Protein AF-0000000080770714 (afdb_homodimer)

Organism: Chromobacterium violaceum (strain ATCC 12472 / DSM 30191 / JCM 1249 / CCUG 213 / NBRC 12614 / NCIMB 9131 / NCTC 9757 / MK) (NCBI:txid243365)

Secondary structure (DSSP, 8-state):
-EEEEHHHHHHH--HHHHHHHHHHHHHHHHTT-EEE-PPEEEEEGGGTEEEEEEEEEETT-SEEEEEEEEEETTGGGGT--SEEEEEEEEETTT--EEEEEE-TTHHHHHHHHHHHHHHHHHHS-SS---EEEE--SHHHHHHHHHHTTT----EEEEE-SSHHHHHHHHHHHHHTT-EEEE-SSHHHHHHH-SEEEE----EEEEE-GGGPPTT-EEEE-S--STT-EEE-HHHHHH-SEEEES-HHHHHHTSHHHHHHHTTSS-GGGEEEHHHHHHHT--S--STT--EEEE----HHHHHHHHHHHHS---/-EEEEHHHHHHH--HHHHHHHHHHHHHHHHTT-EEE-PPEEEEEGGGTEEEEEEEEEETT-SEEEEEEEEEETTGGGGT--SEEEEEEEEETTT--EEEEEE-TTHHHHHHHHHHHHHHHHHHS-SS---EEEE--SHHHHHHHHHHTTT----EEEEE-SSHHHHHHHHHHHHHTT-EEEE-SSHHHHHHH-SEEEE----EEEEE-GGGPPTT-EEEE-S--STT-EEE-HHHHHH-SEEEES-HHHHHHTSHHHHHHHTTSS-GGGEEEHHHHHHHT--S--STT--EEEE----HHHHHHHHHHHHS---

Solvent-accessible surface area (backbone atoms only — not comparable to full-atom values): 30627 Å² total; per-residue (Å²): 105,47,78,35,46,41,68,59,45,58,73,48,55,45,71,69,57,31,46,53,33,31,53,50,21,38,32,33,48,66,68,66,41,43,56,65,43,75,69,29,71,46,76,29,76,94,36,50,27,36,36,39,39,33,33,15,30,48,69,91,53,64,44,34,23,41,36,40,39,20,39,12,69,57,28,54,86,72,75,36,66,38,54,25,32,36,37,37,32,25,34,56,65,61,32,49,60,50,31,40,37,45,35,50,31,48,62,60,43,48,48,51,16,47,49,51,33,55,49,44,67,40,42,48,36,92,72,56,72,14,39,16,30,41,27,46,50,72,56,37,52,42,33,54,61,40,39,56,80,71,44,88,59,43,37,34,30,28,23,38,96,45,62,70,42,18,52,53,38,30,55,54,38,41,77,74,66,30,52,47,43,69,36,94,41,56,60,55,25,34,69,61,24,35,34,33,38,37,46,40,85,37,63,50,59,62,45,52,47,91,46,58,49,79,17,21,18,36,43,40,43,31,15,54,39,81,72,28,18,46,53,33,40,61,39,66,43,68,34,74,42,39,33,18,66,40,59,70,56,26,51,68,24,14,51,51,12,58,15,36,76,70,67,55,33,63,72,89,64,49,41,39,39,15,55,44,62,68,66,68,54,63,74,57,87,54,59,59,46,30,32,37,34,36,41,47,78,57,32,42,37,55,33,23,40,50,46,46,50,68,49,76,76,127,108,46,76,36,45,40,68,58,44,58,74,48,55,45,71,67,57,30,45,54,33,31,53,50,22,36,32,33,48,67,69,66,41,43,55,66,42,76,70,29,72,46,77,28,75,94,35,50,26,36,36,39,41,34,33,16,30,48,70,92,53,64,44,34,23,41,36,40,40,18,39,12,70,58,28,53,85,73,77,36,66,38,54,24,32,35,38,37,32,25,34,55,66,60,34,49,60,51,31,41,36,47,35,51,30,48,62,59,42,48,47,53,17,45,49,52,34,55,49,43,68,41,43,48,36,92,72,54,74,13,38,16,30,42,28,46,50,71,55,38,53,41,33,54,62,41,40,57,80,70,44,88,58,43,36,35,29,29,21,39,96,46,62,68,43,18,52,53,36,29,55,54,37,41,76,73,67,30,53,46,43,68,36,93,41,57,60,56,25,34,68,60,24,34,35,35,38,37,46,40,84,35,62,51,59,61,45,52,48,91,47,58,48,78,18,20,19,37,43,39,44,30,14,54,39,80,72,28,18,45,53,33,39,60,40,67,43,68,32,73,42,39,33,18,64,40,57,71,56,25,50,68,23,14,52,52,12,57,16,36,76,69,66,55,32,63,72,87,66,50,40,39,40,14,55,44,62,67,67,67,55,65,74,56,87,55,58,60,46,30,31,38,35,34,38,47,78,58,31,43,35,55,34,22,40,51,46,47,50,68,48,77,78,126

Structure (mmCIF, N/CA/C/O backbone):
data_AF-0000000080770714-model_v1
#
loop_
_entity.id
_entity.type
_entity.pdbx_description
1 polymer 'Ornithine cyclodeaminase'
#
loop_
_atom_site.group_PDB
_atom_site.id
_atom_site.type_symbol
_atom_site.label_atom_id
_atom_site.label_alt_id
_atom_site.label_comp_id
_atom_site.label_asym_id
_atom_site.label_entity_id
_atom_site.label_seq_id
_atom_site.pdbx_PDB_ins_code
_atom_site.Cartn_x
_atom_site.Cartn_y
_atom_site.Cartn_z
_atom_site.occupancy
_atom_site.B_iso_or_equiv
_atom_site.auth_seq_id
_atom_site.auth_comp_id
_atom_site.auth_asym_id
_atom_site.auth_atom_id
_atom_site.pdbx_PDB_model_num
ATOM 1 N N . MET A 1 1 ? 8.673 10.235 -15.833 1 90.81 1 MET A N 1
ATOM 2 C CA . MET A 1 1 ? 8.063 8.929 -15.602 1 90.81 1 MET A CA 1
ATOM 3 C C . MET A 1 1 ? 7.797 8.212 -16.921 1 90.81 1 MET A C 1
ATOM 5 O O . MET A 1 1 ? 7.197 8.784 -17.834 1 90.81 1 MET A O 1
ATOM 9 N N . LYS A 1 2 ? 8.308 7.03 -17.072 1 94.33 2 LYS A N 1
ATOM 10 C CA . LYS A 1 2 ? 8.022 6.18 -18.224 1 94.33 2 LYS A CA 1
ATOM 11 C C . LYS A 1 2 ? 6.647 5.53 -18.101 1 94.33 2 LYS A C 1
ATOM 13 O O . LYS A 1 2 ? 6.28 5.041 -17.03 1 94.33 2 LYS A O 1
ATOM 18 N N . LEU A 1 3 ? 5.878 5.606 -19.115 1 95.31 3 LEU A N 1
ATOM 19 C CA . LEU A 1 3 ? 4.583 4.937 -19.176 1 95.31 3 LEU A CA 1
ATOM 20 C C . LEU A 1 3 ? 4.622 3.766 -20.152 1 95.31 3 LEU A C 1
ATOM 22 O O . LEU A 1 3 ? 4.901 3.95 -21.339 1 95.31 3 LEU A O 1
ATOM 26 N N . LEU A 1 4 ? 4.446 2.617 -19.693 1 97.14 4 LEU A N 1
ATOM 27 C CA . LEU A 1 4 ? 4.396 1.432 -20.542 1 97.14 4 LEU A CA 1
ATOM 28 C C . LEU A 1 4 ? 3.019 0.778 -20.483 1 97.14 4 LEU A C 1
ATOM 30 O O . LEU A 1 4 ? 2.528 0.453 -19.399 1 97.14 4 LEU A O 1
ATOM 34 N N . ASP A 1 5 ? 2.434 0.608 -21.594 1 96.88 5 ASP A N 1
ATOM 35 C CA . ASP A 1 5 ? 1.17 -0.12 -21.626 1 96.88 5 ASP A CA 1
ATOM 36 C C . ASP A 1 5 ? 1.405 -1.625 -21.729 1 96.88 5 ASP A C 1
ATOM 38 O O . ASP A 1 5 ? 2.551 -2.077 -21.782 1 96.88 5 ASP A O 1
ATOM 42 N N . LYS A 1 6 ? 0.397 -2.313 -21.755 1 97.45 6 LYS A N 1
ATOM 43 C CA . LYS A 1 6 ? 0.483 -3.77 -21.708 1 97.45 6 LYS A CA 1
ATOM 44 C C . LYS A 1 6 ? 1.27 -4.313 -22.897 1 97.45 6 LYS A C 1
ATOM 46 O O . LYS A 1 6 ? 2.134 -5.177 -22.734 1 97.45 6 LYS A O 1
ATOM 51 N N . ASN A 1 7 ? 1.048 -3.834 -24.094 1 97.96 7 ASN A N 1
ATOM 52 C CA . ASN A 1 7 ? 1.736 -4.31 -25.289 1 97.96 7 ASN A CA 1
ATOM 53 C C . ASN A 1 7 ? 3.237 -4.046 -25.214 1 97.96 7 ASN A C 1
ATOM 55 O O . ASN A 1 7 ? 4.042 -4.906 -25.577 1 97.96 7 ASN A O 1
ATOM 59 N N . ALA A 1 8 ? 3.573 -2.84 -24.759 1 97.61 8 ALA A N 1
ATOM 60 C CA . ALA A 1 8 ? 4.984 -2.497 -24.604 1 97.61 8 ALA A CA 1
ATOM 61 C C . ALA A 1 8 ? 5.657 -3.399 -23.574 1 97.61 8 ALA A C 1
ATOM 63 O O . ALA A 1 8 ? 6.815 -3.789 -23.743 1 97.61 8 ALA A O 1
ATOM 64 N N . ILE A 1 9 ? 4.947 -3.743 -22.532 1 98.15 9 ILE A N 1
ATOM 65 C CA . ILE A 1 9 ? 5.463 -4.607 -21.475 1 98.15 9 ILE A CA 1
ATOM 66 C C . ILE A 1 9 ? 5.702 -6.01 -22.028 1 98.15 9 ILE A C 1
ATOM 68 O O . ILE A 1 9 ? 6.773 -6.589 -21.827 1 98.15 9 ILE A O 1
ATOM 72 N N . ILE A 1 10 ? 4.737 -6.524 -22.757 1 97.64 10 ILE A N 1
ATOM 73 C CA . ILE A 1 10 ? 4.835 -7.86 -23.336 1 97.64 10 ILE A CA 1
ATOM 74 C C . ILE A 1 10 ? 6.005 -7.913 -24.316 1 97.64 10 ILE A C 1
ATOM 76 O O . ILE A 1 10 ? 6.751 -8.895 -24.349 1 97.64 10 ILE A O 1
ATOM 80 N N . ALA A 1 11 ? 6.241 -6.852 -25.067 1 97.24 11 ALA A N 1
ATOM 81 C CA . ALA A 1 11 ? 7.315 -6.787 -26.055 1 97.24 11 ALA A CA 1
ATOM 82 C C . ALA A 1 11 ? 8.683 -6.833 -25.381 1 97.24 11 ALA A C 1
ATOM 84 O O . ALA A 1 11 ? 9.66 -7.294 -25.976 1 97.24 11 ALA A O 1
ATOM 85 N N . ARG A 1 12 ? 8.744 -6.443 -24.177 1 96.61 12 ARG A N 1
ATOM 86 C CA . ARG A 1 12 ? 10.009 -6.375 -23.453 1 96.61 12 ARG A CA 1
ATOM 87 C C . ARG A 1 12 ? 10.233 -7.635 -22.623 1 96.61 12 ARG A C 1
ATOM 89 O O . ARG A 1 12 ? 11.336 -7.867 -22.123 1 96.61 12 ARG A O 1
ATOM 96 N N . PHE A 1 13 ? 9.207 -8.399 -22.497 1 96.97 13 PHE A N 1
ATOM 97 C CA . PHE A 1 13 ? 9.225 -9.537 -21.586 1 96.97 13 PHE A CA 1
ATOM 98 C C . PHE A 1 13 ? 10.019 -10.694 -22.181 1 96.97 13 PHE A C 1
ATOM 100 O O . PHE A 1 13 ? 9.785 -11.092 -23.324 1 96.97 13 PHE A O 1
ATOM 107 N N . ASP A 1 14 ? 10.962 -11.124 -21.394 1 96.12 14 ASP A N 1
ATOM 108 C CA . ASP A 1 14 ? 11.731 -12.337 -21.656 1 96.12 14 ASP A CA 1
ATOM 109 C C . ASP A 1 14 ? 11.497 -13.382 -20.568 1 96.12 14 ASP A C 1
ATOM 111 O O . ASP A 1 14 ? 11.886 -13.184 -19.415 1 96.12 14 ASP A O 1
ATOM 115 N N . ALA A 1 15 ? 10.915 -14.511 -20.919 1 94.59 15 ALA A N 1
ATOM 116 C CA . ALA A 1 15 ? 10.443 -15.506 -19.959 1 94.59 15 ALA A CA 1
ATOM 117 C C . ALA A 1 15 ? 11.597 -16.05 -19.122 1 94.59 15 ALA A C 1
ATOM 119 O O . ALA A 1 15 ? 11.462 -16.229 -17.909 1 94.59 15 ALA A O 1
ATOM 120 N N . ASP A 1 16 ? 12.714 -16.319 -19.77 1 95.68 16 ASP A N 1
ATOM 121 C CA . ASP A 1 16 ? 13.86 -16.87 -19.054 1 95.68 16 ASP A CA 1
ATOM 122 C C . ASP A 1 16 ? 14.443 -15.847 -18.081 1 95.68 16 ASP A C 1
ATOM 124 O O . ASP A 1 16 ? 14.779 -16.184 -16.944 1 95.68 16 ASP A O 1
ATOM 128 N N . HIS A 1 17 ? 14.54 -14.678 -18.577 1 97.19 17 HIS A N 1
ATOM 129 C CA . HIS A 1 17 ? 15.037 -13.609 -17.719 1 97.19 17 HIS A CA 1
ATOM 130 C C . HIS A 1 17 ? 14.097 -13.363 -16.543 1 97.19 17 HIS A C 1
ATOM 132 O O . HIS A 1 17 ? 14.546 -13.212 -15.405 1 97.19 17 HIS A O 1
ATOM 138 N N . ALA A 1 18 ? 12.824 -13.344 -16.814 1 98.01 18 ALA A N 1
ATOM 139 C CA . ALA A 1 18 ? 11.819 -13.137 -15.775 1 98.01 18 ALA A CA 1
ATOM 140 C C . ALA A 1 18 ? 11.857 -14.261 -14.743 1 98.01 18 ALA A C 1
ATOM 142 O O . ALA A 1 18 ? 11.772 -14.01 -13.539 1 98.01 18 ALA A O 1
ATOM 143 N N . LEU A 1 19 ? 12.019 -15.49 -15.237 1 98.14 19 LEU A N 1
ATOM 144 C CA . LEU A 1 19 ? 12.089 -16.631 -14.331 1 98.14 19 LEU A CA 1
ATOM 145 C C . LEU A 1 19 ? 13.275 -16.499 -13.381 1 98.14 19 LEU A C 1
ATOM 147 O O . LEU A 1 19 ? 13.14 -16.731 -12.177 1 98.14 19 LEU A O 1
ATOM 151 N N . ALA A 1 20 ? 14.4 -16.142 -13.929 1 98.15 20 ALA A N 1
ATOM 152 C CA . ALA A 1 20 ? 15.605 -15.978 -13.12 1 98.15 20 ALA A CA 1
ATOM 153 C C . ALA A 1 20 ? 15.42 -14.88 -12.076 1 98.15 20 ALA A C 1
ATOM 155 O O . ALA A 1 20 ? 15.828 -15.036 -10.923 1 98.15 20 ALA A O 1
ATOM 156 N N . ARG A 1 21 ? 14.795 -13.796 -12.442 1 98.13 21 ARG A N 1
ATOM 157 C CA . ARG A 1 21 ? 14.571 -12.676 -11.533 1 98.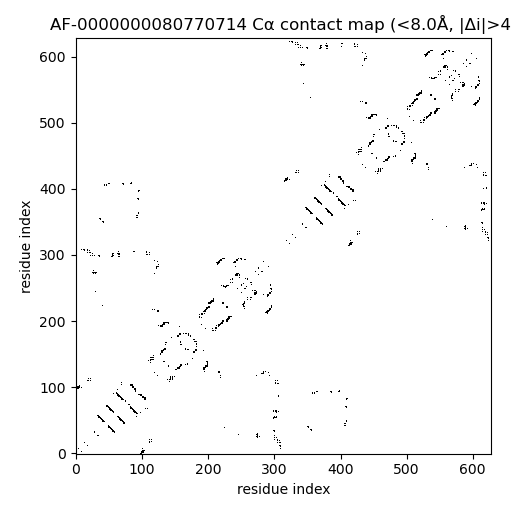13 21 ARG A CA 1
ATOM 158 C C . ARG A 1 21 ? 13.585 -13.053 -10.432 1 98.13 21 ARG A C 1
ATOM 160 O O . ARG A 1 21 ? 13.782 -12.699 -9.268 1 98.13 21 ARG A O 1
ATOM 167 N N . VAL A 1 22 ? 12.549 -13.734 -10.812 1 98.62 22 VAL A N 1
ATOM 168 C CA . VAL A 1 22 ? 11.547 -14.15 -9.836 1 98.62 22 VAL A CA 1
ATOM 169 C C . VAL A 1 22 ? 12.171 -15.121 -8.836 1 98.62 22 VAL A C 1
ATOM 171 O O . VAL A 1 22 ? 11.962 -14.995 -7.627 1 98.62 22 VAL A O 1
ATOM 174 N N . LYS A 1 23 ? 12.958 -16.061 -9.324 1 98.6 23 LYS A N 1
ATOM 175 C CA . LYS A 1 23 ? 13.678 -16.975 -8.441 1 98.6 23 LYS A CA 1
ATOM 176 C C . LYS A 1 23 ? 14.565 -16.211 -7.463 1 98.6 23 LYS A C 1
ATOM 178 O O . LYS A 1 23 ? 14.516 -16.451 -6.255 1 98.6 23 LYS A O 1
ATOM 183 N N . ALA A 1 24 ? 15.281 -15.274 -7.945 1 98.58 24 ALA A N 1
ATOM 184 C CA . ALA A 1 24 ? 16.168 -14.466 -7.111 1 98.5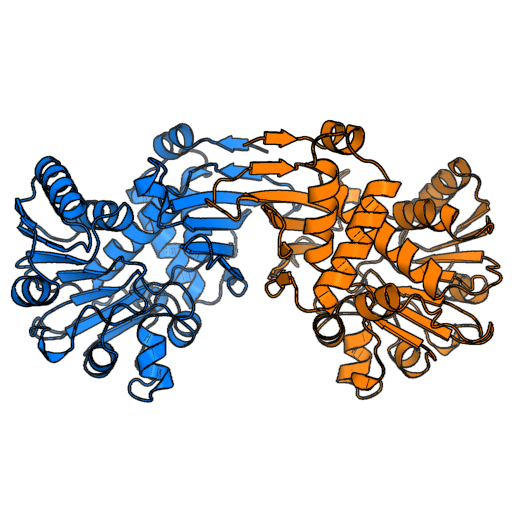8 24 ALA A CA 1
ATOM 185 C C . ALA A 1 24 ? 15.374 -13.663 -6.085 1 98.58 24 ALA A C 1
ATOM 187 O O . ALA A 1 24 ? 15.836 -13.452 -4.961 1 98.58 24 ALA A O 1
ATOM 188 N N . GLY A 1 25 ? 14.234 -13.197 -6.508 1 98.67 25 GLY A N 1
ATOM 189 C CA . GLY A 1 25 ? 13.367 -12.469 -5.595 1 98.67 25 GLY A CA 1
ATOM 190 C C . GLY A 1 25 ? 12.926 -13.297 -4.403 1 98.67 25 GLY A C 1
ATOM 191 O O . GLY A 1 25 ? 12.946 -12.819 -3.267 1 98.67 25 GLY A O 1
ATOM 192 N N . PHE A 1 26 ? 12.545 -14.549 -4.658 1 98.76 26 PHE A N 1
ATOM 193 C CA . PHE A 1 26 ? 12.165 -15.44 -3.568 1 98.76 26 PHE A CA 1
ATOM 194 C C . PHE A 1 26 ? 13.334 -15.659 -2.615 1 98.76 26 PHE A C 1
ATOM 196 O O . PHE A 1 26 ? 13.161 -15.631 -1.395 1 98.76 26 PHE A O 1
ATOM 203 N N . ILE A 1 27 ? 14.494 -15.886 -3.161 1 98.7 27 ILE A N 1
ATOM 204 C CA . ILE A 1 27 ? 15.679 -16.155 -2.354 1 98.7 27 ILE A CA 1
ATOM 205 C C . ILE A 1 27 ? 16.014 -14.931 -1.504 1 98.7 27 ILE A C 1
ATOM 207 O O . ILE A 1 27 ? 16.257 -15.05 -0.301 1 98.7 27 ILE A O 1
ATOM 211 N N . ALA A 1 28 ? 15.967 -13.754 -2.1 1 98.79 28 ALA A N 1
ATOM 212 C CA . ALA A 1 28 ? 16.226 -12.517 -1.367 1 98.79 28 ALA A CA 1
ATOM 213 C C . ALA A 1 28 ? 15.236 -12.342 -0.219 1 98.79 28 ALA A C 1
ATOM 215 O O . ALA A 1 28 ? 15.616 -11.931 0.879 1 98.79 28 ALA A O 1
ATOM 216 N N . TYR A 1 29 ? 14.038 -12.624 -0.486 1 98.65 29 TYR A N 1
ATOM 217 C CA . TYR A 1 29 ? 13 -12.5 0.531 1 98.65 29 TYR A CA 1
ATOM 218 C C . TYR A 1 29 ? 13.303 -13.39 1.73 1 98.65 29 TYR A C 1
ATOM 220 O O . TYR A 1 29 ? 13.29 -12.927 2.874 1 98.65 29 TYR A O 1
ATOM 228 N N . SER A 1 30 ? 13.601 -14.644 1.477 1 98.24 30 SER A N 1
ATOM 229 C CA . SER A 1 30 ? 13.837 -15.595 2.559 1 98.24 30 SER A CA 1
ATOM 230 C C . SER A 1 30 ? 15.135 -15.283 3.296 1 98.24 30 SER A C 1
ATOM 232 O O . SER A 1 30 ? 15.321 -15.702 4.441 1 98.24 30 SER A O 1
ATOM 234 N N . ARG A 1 31 ? 16.013 -14.543 2.672 1 98.05 31 ARG A N 1
ATOM 235 C CA . ARG A 1 31 ? 17.277 -14.162 3.294 1 98.05 31 ARG A CA 1
ATOM 236 C C . ARG A 1 31 ? 17.145 -12.837 4.036 1 98.05 31 ARG A C 1
ATOM 238 O O . ARG A 1 31 ? 18.135 -12.296 4.534 1 98.05 31 ARG A O 1
ATOM 245 N N . GLY A 1 32 ? 15.995 -12.232 4.023 1 97.76 32 GLY A N 1
ATOM 246 C CA . GLY A 1 32 ? 15.772 -10.978 4.726 1 97.76 32 GLY A CA 1
ATOM 247 C C . GLY A 1 32 ? 16.341 -9.776 3.997 1 97.76 32 GLY A C 1
ATOM 248 O O . GLY A 1 32 ? 16.651 -8.757 4.617 1 97.76 32 GLY A O 1
ATOM 249 N N . GLN A 1 33 ? 16.485 -9.863 2.712 1 98.41 33 GLN A N 1
ATOM 250 C CA . GLN A 1 33 ? 17.106 -8.805 1.922 1 98.41 33 GLN A CA 1
ATOM 251 C C . GLN A 1 33 ? 16.054 -7.981 1.185 1 98.41 33 GLN A C 1
ATOM 253 O O . GLN A 1 33 ? 16.358 -7.333 0.181 1 98.41 33 GLN A O 1
ATOM 258 N N . VAL A 1 34 ? 14.839 -8.067 1.625 1 98.64 34 VAL A N 1
ATOM 259 C CA . VAL A 1 34 ? 13.732 -7.335 1.017 1 98.64 34 VAL A CA 1
ATOM 260 C C . VAL A 1 34 ? 13.011 -6.512 2.081 1 98.64 34 VAL A C 1
ATOM 262 O O . VAL A 1 34 ? 12.66 -7.029 3.144 1 98.64 34 VAL A O 1
ATOM 265 N N . GLN A 1 35 ? 12.914 -5.205 1.859 1 97.97 35 GLN A N 1
ATOM 266 C CA . GLN A 1 35 ? 11.946 -4.419 2.617 1 97.97 35 GLN A CA 1
ATOM 267 C C . GLN A 1 35 ? 10.532 -4.617 2.077 1 97.97 35 GLN A C 1
ATOM 269 O O . GLN A 1 35 ? 10.249 -4.278 0.926 1 97.97 35 GLN A O 1
ATOM 274 N N . SER A 1 36 ? 9.746 -5.191 2.793 1 96.62 36 SER A N 1
ATOM 275 C CA . SER A 1 36 ? 8.359 -5.42 2.401 1 96.62 36 SER A CA 1
ATOM 276 C C . SER A 1 36 ? 7.398 -5.053 3.528 1 96.62 36 SER A C 1
ATOM 278 O O . SER A 1 36 ? 7.722 -5.219 4.705 1 96.62 36 SER A O 1
ATOM 280 N N . ALA A 1 37 ? 6.288 -4.537 3.229 1 93.74 37 ALA A N 1
ATOM 281 C CA . ALA A 1 37 ? 5.249 -4.196 4.198 1 93.74 37 ALA A CA 1
ATOM 282 C C . ALA A 1 37 ? 4.084 -5.179 4.121 1 93.74 37 ALA A C 1
ATOM 284 O O . ALA A 1 37 ? 3.914 -5.872 3.116 1 93.74 37 ALA A O 1
ATOM 285 N N . PRO A 1 38 ? 3.322 -5.299 5.26 1 93.06 38 PRO A N 1
ATOM 286 C CA . PRO A 1 38 ? 2.116 -6.124 5.172 1 93.06 38 PRO A CA 1
ATOM 287 C C . PRO A 1 38 ? 1.203 -5.714 4.018 1 93.06 38 PRO A C 1
ATOM 289 O O . PRO A 1 38 ? 1.072 -4.523 3.724 1 93.06 38 PRO A O 1
ATOM 292 N N . VAL A 1 39 ? 0.61 -6.673 3.433 1 96.61 39 VAL A N 1
ATOM 293 C CA . VAL A 1 39 ? -0.284 -6.445 2.303 1 96.61 39 VAL A CA 1
ATOM 294 C C . VAL A 1 39 ? -1.488 -5.621 2.754 1 96.61 39 VAL A C 1
ATOM 296 O O . VAL A 1 39 ? -2.025 -5.84 3.842 1 96.61 39 VAL A O 1
ATOM 299 N N . GLN A 1 40 ? -1.87 -4.653 1.956 1 97.37 40 GLN A N 1
ATOM 300 C CA . GLN A 1 40 ? -3.145 -3.976 2.167 1 97.37 40 GLN A CA 1
ATOM 301 C C . GLN A 1 40 ? -4.268 -4.666 1.397 1 97.37 40 GLN A C 1
ATOM 303 O O . GLN A 1 40 ? -4.222 -4.757 0.169 1 97.37 40 GLN A O 1
ATOM 308 N N . ASN A 1 41 ? -5.269 -5.115 2.121 1 96.3 41 ASN A N 1
ATOM 309 C CA . ASN A 1 41 ? -6.387 -5.83 1.514 1 96.3 41 ASN A CA 1
ATOM 310 C C . ASN A 1 41 ? -7.69 -5.046 1.642 1 96.3 41 ASN A C 1
ATOM 312 O O . ASN A 1 41 ? -7.977 -4.479 2.697 1 96.3 41 ASN A O 1
ATOM 316 N N . PHE A 1 42 ? -8.39 -4.994 0.624 1 97.35 42 PHE A N 1
ATOM 317 C CA . PHE A 1 42 ? -9.714 -4.386 0.59 1 97.35 42 PHE A CA 1
ATOM 318 C C . PHE A 1 42 ? -10.742 -5.358 0.024 1 97.35 42 PHE A C 1
ATOM 320 O O . PHE A 1 42 ? -10.439 -6.128 -0.89 1 97.35 42 PHE A O 1
ATOM 327 N N . HIS A 1 43 ? -11.902 -5.313 0.537 1 95.87 43 HIS A N 1
ATOM 328 C CA . HIS A 1 43 ? -12.998 -6.169 0.097 1 95.87 43 HIS A CA 1
ATOM 329 C C . HIS A 1 43 ? -14.245 -5.349 -0.218 1 95.87 43 HIS A C 1
ATOM 331 O O . HIS A 1 43 ? -14.629 -4.472 0.559 1 95.87 43 HIS A O 1
ATOM 337 N N . PHE A 1 44 ? -14.791 -5.586 -1.306 1 96.7 44 PHE A N 1
ATOM 338 C CA . PHE A 1 44 ? -16.012 -4.932 -1.759 1 96.7 44 PHE A CA 1
ATOM 339 C C . PHE A 1 44 ? -17.133 -5.947 -1.947 1 96.7 44 PHE A C 1
ATOM 341 O O . PHE A 1 44 ? -17.408 -6.376 -3.069 1 96.7 44 PHE A O 1
ATOM 348 N N . ALA A 1 45 ? -17.817 -6.279 -0.932 1 93.12 45 ALA A N 1
ATOM 349 C CA . ALA A 1 45 ? -18.8 -7.358 -0.903 1 93.12 45 ALA A CA 1
ATOM 350 C C . ALA A 1 45 ? -19.911 -7.117 -1.921 1 93.12 45 ALA A C 1
ATOM 352 O O . ALA A 1 45 ? -20.343 -8.045 -2.609 1 93.12 45 ALA A O 1
ATOM 353 N N . GLY A 1 46 ? -20.349 -5.858 -2.024 1 93.6 46 GLY A N 1
ATOM 354 C CA . GLY A 1 46 ? -21.438 -5.534 -2.932 1 93.6 46 GLY A CA 1
ATOM 355 C C . GLY A 1 46 ? -21.097 -5.789 -4.388 1 93.6 46 GLY A C 1
ATOM 356 O O . GLY A 1 46 ? -21.986 -6.04 -5.204 1 93.6 46 GLY A O 1
ATOM 357 N N . ALA A 1 47 ? -19.825 -5.811 -4.705 1 95.37 47 ALA A N 1
ATOM 358 C CA . ALA A 1 47 ? -19.385 -5.966 -6.09 1 95.37 47 ALA A CA 1
ATOM 359 C C . ALA A 1 47 ? -18.657 -7.292 -6.289 1 95.37 47 ALA A C 1
ATOM 361 O O . ALA A 1 47 ? -18.138 -7.566 -7.374 1 95.37 47 ALA A O 1
ATOM 362 N N . ASN A 1 48 ? -18.589 -8.105 -5.192 1 95.44 48 ASN A N 1
ATOM 363 C CA . ASN A 1 48 ? -17.819 -9.343 -5.238 1 95.44 48 ASN A CA 1
ATOM 364 C C . ASN A 1 48 ? -16.405 -9.104 -5.76 1 95.44 48 ASN A C 1
ATOM 366 O O . ASN A 1 48 ? -15.975 -9.747 -6.719 1 95.44 48 ASN A O 1
ATOM 370 N N . GLY A 1 49 ? -15.762 -8.179 -5.105 1 95.96 49 GLY A N 1
ATOM 371 C CA . GLY A 1 49 ? -14.446 -7.764 -5.562 1 95.96 49 GLY A CA 1
ATOM 372 C C . GLY A 1 49 ? -13.486 -7.468 -4.426 1 95.96 49 GLY A C 1
ATOM 373 O O . GLY A 1 49 ? -13.898 -7.362 -3.269 1 95.96 49 GLY A O 1
ATOM 374 N N . ASP A 1 50 ? -12.275 -7.423 -4.744 1 96.67 50 ASP A N 1
ATOM 375 C CA . ASP A 1 50 ? -11.239 -7.087 -3.772 1 96.67 50 ASP A CA 1
ATOM 376 C C . ASP A 1 50 ? -10.078 -6.352 -4.439 1 96.67 50 ASP A C 1
ATOM 378 O O . ASP A 1 50 ? -10.055 -6.198 -5.662 1 96.67 50 ASP A O 1
ATOM 382 N N . CYS A 1 51 ? -9.268 -5.836 -3.674 1 97.4 51 CYS A N 1
ATOM 383 C CA . CYS A 1 51 ? -8.053 -5.151 -4.099 1 97.4 51 CYS A CA 1
ATOM 384 C C . CYS A 1 51 ? -6.909 -5.415 -3.128 1 97.4 51 CYS A C 1
ATOM 386 O O . CYS A 1 51 ? -7.12 -5.474 -1.915 1 97.4 51 CYS A O 1
ATOM 388 N N . CYS A 1 52 ? -5.775 -5.589 -3.652 1 97.09 52 CYS A N 1
ATOM 389 C CA . CYS A 1 52 ? -4.582 -5.753 -2.83 1 97.09 52 CYS A CA 1
ATOM 390 C C . CYS A 1 52 ? -3.473 -4.812 -3.285 1 97.09 52 CYS A C 1
ATOM 392 O O . CYS A 1 52 ? -3.297 -4.587 -4.483 1 97.09 52 CYS A O 1
ATOM 394 N N . VAL A 1 53 ? -2.807 -4.239 -2.362 1 98.36 53 VAL A N 1
ATOM 395 C CA . VAL A 1 53 ? -1.631 -3.406 -2.594 1 98.36 53 VAL A CA 1
ATOM 396 C C . VAL A 1 53 ? -0.41 -4.041 -1.933 1 98.36 53 VAL A C 1
ATOM 398 O O . VAL A 1 53 ? -0.392 -4.249 -0.717 1 98.36 53 VAL A O 1
ATOM 401 N N . LYS A 1 54 ? 0.561 -4.385 -2.697 1 98.4 54 LYS A N 1
ATOM 402 C CA . LYS A 1 54 ? 1.823 -4.95 -2.23 1 98.4 54 LYS A CA 1
ATOM 403 C C . LYS A 1 54 ? 3.006 -4.089 -2.663 1 98.4 54 LYS A C 1
ATOM 405 O O . LYS A 1 54 ? 3.016 -3.553 -3.773 1 98.4 54 LYS A O 1
ATOM 410 N N . SER A 1 55 ? 3.982 -3.947 -1.799 1 98.75 55 SER A N 1
ATOM 411 C CA . SER A 1 55 ? 5.151 -3.134 -2.12 1 98.75 55 SER A CA 1
ATOM 412 C C . SER A 1 55 ? 6.428 -3.76 -1.571 1 98.75 55 SER A C 1
ATOM 414 O O . SER A 1 55 ? 6.417 -4.365 -0.497 1 98.75 55 SER A O 1
ATOM 416 N N . ALA A 1 56 ? 7.474 -3.55 -2.321 1 98.75 56 ALA A N 1
ATOM 417 C CA . ALA A 1 56 ? 8.745 -4.089 -1.843 1 98.75 56 ALA A CA 1
ATOM 418 C C . ALA A 1 56 ? 9.924 -3.403 -2.527 1 98.75 56 ALA A C 1
ATOM 420 O O . ALA A 1 56 ? 9.794 -2.902 -3.646 1 98.75 56 ALA A O 1
ATOM 421 N N . HIS A 1 57 ? 10.956 -3.347 -1.89 1 98.78 57 HIS A N 1
ATOM 422 C CA . HIS A 1 57 ? 12.274 -2.981 -2.398 1 98.78 57 HIS A CA 1
ATOM 423 C C . HIS A 1 57 ? 13.297 -4.074 -2.113 1 98.78 57 HIS A C 1
ATOM 425 O O . HIS A 1 57 ? 13.521 -4.435 -0.955 1 98.78 57 HIS A O 1
ATOM 431 N N . ILE A 1 58 ? 13.81 -4.659 -3.119 1 98.6 58 ILE A N 1
ATOM 432 C CA . ILE A 1 58 ? 14.877 -5.642 -2.968 1 98.6 58 ILE A CA 1
ATOM 433 C C . ILE A 1 58 ? 16.216 -4.927 -2.799 1 98.6 58 ILE A C 1
ATOM 435 O O . ILE A 1 58 ? 16.559 -4.043 -3.587 1 98.6 58 ILE A O 1
ATOM 439 N N . ALA A 1 59 ? 16.987 -5.296 -1.775 1 97.5 59 ALA A N 1
ATOM 440 C CA . ALA A 1 59 ? 18.27 -4.658 -1.492 1 97.5 59 ALA A CA 1
ATOM 441 C C . ALA A 1 59 ? 19.149 -4.616 -2.739 1 97.5 59 ALA A C 1
ATOM 443 O O . ALA A 1 59 ? 19.296 -5.623 -3.436 1 97.5 59 ALA A O 1
ATOM 444 N N . GLY A 1 60 ? 19.665 -3.447 -3.023 1 94.95 60 GLY A N 1
ATOM 445 C CA . GLY A 1 60 ? 20.575 -3.299 -4.147 1 94.95 60 GLY A CA 1
ATOM 446 C C . GLY A 1 60 ? 19.873 -2.927 -5.439 1 94.95 60 GLY A C 1
ATOM 447 O O . GLY A 1 60 ? 20.52 -2.549 -6.418 1 94.95 60 GLY A O 1
ATOM 448 N N . GLU A 1 61 ? 18.597 -3.094 -5.493 1 96.32 61 GLU A N 1
ATOM 449 C CA . GLU A 1 61 ? 17.845 -2.718 -6.686 1 96.32 61 GLU A CA 1
ATOM 450 C C . GLU A 1 61 ? 17.569 -1.218 -6.715 1 96.32 61 GLU A C 1
ATOM 452 O O . GLU A 1 61 ? 17.575 -0.56 -5.672 1 96.32 61 GLU A O 1
ATOM 457 N N . GLU A 1 62 ? 17.256 -0.723 -7.834 1 94.96 62 GLU A N 1
ATOM 458 C CA . GLU A 1 62 ? 17.082 0.712 -8.038 1 94.96 62 GLU A CA 1
ATOM 459 C C . GLU A 1 62 ? 15.706 1.174 -7.568 1 94.96 62 GLU A C 1
ATOM 461 O O . GLU A 1 62 ? 15.545 2.313 -7.125 1 94.96 62 GLU A O 1
ATOM 466 N N . ALA A 1 63 ? 14.761 0.256 -7.623 1 97.59 63 ALA A N 1
ATOM 467 C CA . ALA A 1 63 ? 13.396 0.763 -7.509 1 97.59 63 ALA A CA 1
ATOM 468 C C . ALA A 1 63 ? 12.648 0.075 -6.37 1 97.59 63 ALA A C 1
ATOM 470 O O . ALA A 1 63 ? 12.815 -1.126 -6.146 1 97.59 63 ALA A O 1
ATOM 471 N N . LEU A 1 64 ? 11.886 0.854 -5.586 1 98.62 64 LEU A N 1
ATOM 472 C CA . LEU A 1 64 ? 10.735 0.356 -4.84 1 98.62 64 LEU A CA 1
ATOM 473 C C . LEU A 1 64 ? 9.55 0.111 -5.769 1 98.62 64 LEU A C 1
ATOM 475 O O . LEU A 1 64 ? 9.22 0.963 -6.598 1 98.62 64 LEU A O 1
ATOM 479 N N . VAL A 1 65 ? 8.94 -1 -5.62 1 98.78 65 VAL A N 1
ATOM 480 C CA . VAL A 1 65 ? 7.82 -1.334 -6.494 1 98.78 65 VAL A CA 1
ATOM 481 C C . VAL A 1 65 ? 6.533 -1.414 -5.677 1 98.78 65 VAL A C 1
ATOM 483 O O . VAL A 1 65 ? 6.514 -1.998 -4.591 1 98.78 65 VAL A O 1
ATOM 486 N N . VAL A 1 66 ? 5.49 -0.786 -6.176 1 98.8 66 VAL A N 1
ATOM 487 C CA . VAL A 1 66 ? 4.142 -0.843 -5.621 1 98.8 66 VAL A CA 1
ATOM 488 C C . VAL A 1 66 ? 3.19 -1.465 -6.64 1 98.8 66 VAL A C 1
ATOM 490 O O . VAL A 1 66 ? 2.977 -0.911 -7.72 1 98.8 66 VAL A O 1
ATOM 493 N N . LYS A 1 67 ? 2.663 -2.538 -6.281 1 98.7 67 LYS A N 1
ATOM 494 C CA . LYS A 1 67 ? 1.703 -3.221 -7.144 1 98.7 67 LYS A CA 1
ATOM 495 C C . LYS A 1 67 ? 0.284 -3.09 -6.599 1 98.7 67 LYS A C 1
ATOM 497 O O . LYS A 1 67 ? 0.051 -3.289 -5.405 1 98.7 67 LYS A O 1
ATOM 502 N N . ILE A 1 68 ? -0.616 -2.797 -7.44 1 98.57 68 ILE A N 1
ATOM 503 C CA . ILE A 1 68 ? -2.045 -2.795 -7.149 1 98.57 68 ILE A CA 1
ATOM 504 C C . ILE A 1 68 ? -2.75 -3.832 -8.02 1 98.57 68 ILE A C 1
ATOM 506 O O . ILE A 1 68 ? -2.582 -3.844 -9.241 1 98.57 68 ILE A O 1
ATOM 510 N N . SER A 1 69 ? -3.445 -4.637 -7.418 1 97.79 69 SER A N 1
ATOM 511 C CA . SER A 1 69 ? -4.181 -5.677 -8.129 1 97.79 69 SER A CA 1
ATOM 512 C C . SER A 1 69 ? -5.642 -5.716 -7.694 1 97.79 69 SER A C 1
ATOM 514 O O . SER A 1 69 ? -5.944 -5.606 -6.504 1 97.79 69 SER A O 1
ATOM 516 N N . THR A 1 70 ? -6.504 -5.855 -8.614 1 97.56 70 THR A N 1
ATOM 517 C CA . THR A 1 70 ? -7.931 -5.936 -8.319 1 97.56 70 THR A CA 1
ATOM 518 C C . THR A 1 70 ? -8.529 -7.217 -8.892 1 97.56 70 THR A C 1
ATOM 520 O O . THR A 1 70 ? -8.09 -7.7 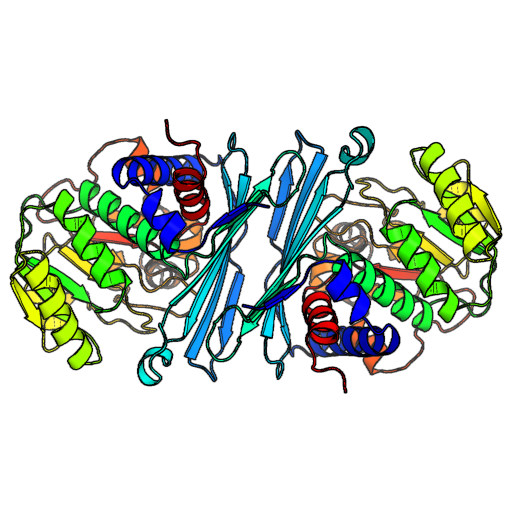-9.938 1 97.56 70 THR A O 1
ATOM 523 N N . GLY A 1 71 ? -9.391 -7.79 -8.18 1 96.56 71 GLY A N 1
ATOM 524 C CA . GLY A 1 71 ? -10.227 -8.898 -8.613 1 96.56 71 GLY A CA 1
ATOM 525 C C . GLY A 1 71 ? -11.71 -8.632 -8.435 1 96.56 71 GLY A C 1
ATOM 526 O O . GLY A 1 71 ? -12.174 -8.395 -7.318 1 96.56 71 GLY A O 1
ATOM 527 N N . PHE A 1 72 ? -12.378 -8.517 -9.464 1 97 72 PHE A N 1
ATOM 528 C CA . PHE A 1 72 ? -13.828 -8.36 -9.47 1 97 72 PHE A CA 1
ATOM 529 C C . PHE A 1 72 ? -14.488 -9.464 -10.287 1 97 72 PHE A C 1
ATOM 531 O O . PHE A 1 72 ? -14.504 -9.409 -11.518 1 97 72 PHE A O 1
ATOM 538 N N . TYR A 1 73 ? -15.069 -10.346 -9.655 1 93.67 73 TYR A N 1
ATOM 539 C CA . TYR A 1 73 ? -15.268 -11.701 -10.158 1 93.67 73 TYR A CA 1
ATOM 540 C C . TYR A 1 73 ? -16.586 -11.813 -10.915 1 93.67 73 TYR A C 1
ATOM 542 O O . TYR A 1 73 ? -16.841 -12.817 -11.584 1 93.67 73 TYR A O 1
ATOM 550 N N . ASP A 1 74 ? -17.413 -10.775 -10.901 1 94.26 74 ASP A N 1
ATOM 551 C CA . ASP A 1 74 ? -18.631 -10.734 -11.704 1 94.26 74 ASP A CA 1
ATOM 552 C C . ASP A 1 74 ? -18.398 -9.99 -13.018 1 94.26 74 ASP A C 1
ATOM 554 O O . ASP A 1 74 ? -19.279 -9.952 -13.88 1 94.26 74 ASP A O 1
ATOM 558 N N . ASN A 1 75 ? -17.243 -9.438 -13.15 1 95.64 75 ASN A N 1
ATOM 559 C CA . ASN A 1 75 ? -16.909 -8.639 -14.325 1 95.64 75 ASN A CA 1
ATOM 560 C C . ASN A 1 75 ? -17.119 -9.426 -15.616 1 95.64 75 ASN A C 1
ATOM 562 O O . ASN A 1 75 ? -17.644 -8.893 -16.595 1 95.64 75 ASN A O 1
ATOM 566 N N . PRO A 1 76 ? -16.711 -10.705 -15.67 1 90.49 76 PRO A N 1
ATOM 567 C CA . PRO A 1 76 ? -16.843 -11.438 -16.932 1 90.49 76 PRO A CA 1
ATOM 568 C C . PRO A 1 76 ? -18.282 -11.48 -17.442 1 90.49 76 PRO A C 1
ATOM 570 O O . PRO A 1 76 ? -18.512 -11.457 -18.654 1 90.49 76 PRO A O 1
ATOM 573 N N . SER A 1 77 ? -19.216 -11.516 -16.586 1 89.94 77 SER A N 1
ATOM 574 C CA . SER A 1 77 ? -20.62 -11.523 -16.984 1 89.94 77 SER A CA 1
ATOM 575 C C . SER A 1 77 ? -21.001 -10.224 -17.687 1 89.94 77 SER A C 1
ATOM 577 O O . SER A 1 77 ? -22.017 -10.164 -18.383 1 89.94 77 SER A O 1
ATOM 579 N N . ARG A 1 78 ? -20.174 -9.23 -17.524 1 91.62 78 ARG A N 1
ATOM 580 C CA . ARG A 1 78 ? -20.4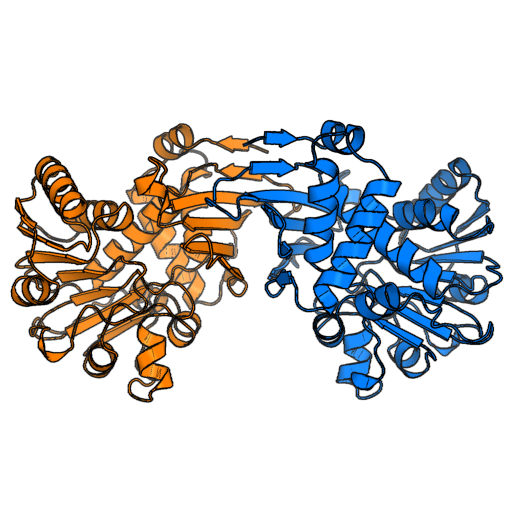09 -7.931 -18.148 1 91.62 78 ARG A CA 1
ATOM 581 C C . ARG A 1 78 ? -19.415 -7.679 -19.277 1 91.62 78 ARG A C 1
ATOM 583 O O . ARG A 1 78 ? -19.288 -6.551 -19.758 1 91.62 78 ARG A O 1
ATOM 590 N N . GLY A 1 79 ? -18.628 -8.698 -19.569 1 90.33 79 GLY A N 1
ATOM 591 C CA . GLY A 1 79 ? -17.659 -8.578 -20.647 1 90.33 79 GLY A CA 1
ATOM 592 C C . GLY A 1 79 ? -16.374 -7.895 -20.22 1 90.33 79 GLY A C 1
ATOM 593 O O . GLY A 1 79 ? -15.635 -7.373 -21.058 1 90.33 79 GLY A O 1
ATOM 594 N N . LEU A 1 80 ? -16.133 -7.764 -18.986 1 93.68 80 LEU A N 1
ATOM 595 C CA . LEU A 1 80 ? -14.928 -7.159 -18.429 1 93.68 80 LEU A CA 1
ATOM 596 C C . LEU A 1 80 ? -14.008 -8.223 -17.841 1 93.68 80 LEU A C 1
ATOM 598 O O . LEU A 1 80 ? -14.469 -9.293 -17.436 1 93.68 80 LEU A O 1
ATOM 602 N N . PRO A 1 81 ? -12.757 -7.949 -17.867 1 92.81 81 PRO A N 1
ATOM 603 C CA . PRO A 1 81 ? -11.84 -8.888 -17.216 1 92.81 81 PRO A CA 1
ATOM 604 C C . PRO A 1 81 ? -12.055 -8.972 -15.707 1 92.81 81 PRO A C 1
ATOM 606 O O . PRO A 1 81 ? -12.377 -7.966 -15.068 1 92.81 81 PRO A O 1
ATOM 609 N N . SER A 1 82 ? -11.816 -10.122 -15.161 1 93.98 82 SER A N 1
ATOM 610 C CA . SER A 1 82 ? -11.995 -10.331 -13.727 1 93.98 82 SER A CA 1
ATOM 611 C C . SER A 1 82 ? -10.867 -9.685 -12.929 1 93.98 82 SER A C 1
ATOM 613 O O . SER A 1 82 ? -11.058 -9.303 -11.773 1 93.98 82 SER A O 1
ATOM 615 N N . ASN A 1 83 ? -9.641 -9.641 -13.563 1 95.71 83 ASN A N 1
ATOM 616 C CA . ASN A 1 83 ? -8.467 -9.107 -12.883 1 95.71 83 ASN A CA 1
ATOM 617 C C . ASN A 1 83 ? -7.905 -7.887 -13.607 1 95.71 83 ASN A C 1
ATOM 619 O O . ASN A 1 83 ? -7.995 -7.792 -14.832 1 95.71 83 ASN A O 1
ATOM 623 N N . ASP A 1 84 ? -7.444 -6.965 -12.89 1 96.26 84 ASP A N 1
ATOM 624 C CA . ASP A 1 84 ? -6.786 -5.761 -13.391 1 96.26 84 ASP A CA 1
ATOM 625 C C . ASP A 1 84 ? -5.692 -5.295 -12.434 1 96.26 84 ASP A C 1
ATOM 627 O O . ASP A 1 84 ? -5.398 -5.967 -11.443 1 96.26 84 ASP A O 1
ATOM 631 N N . GLY A 1 85 ? -5.081 -4.247 -12.808 1 96.13 85 GLY A N 1
ATOM 632 C CA . GLY A 1 85 ? -4.054 -3.716 -11.926 1 96.13 85 GLY A CA 1
ATOM 633 C C . GLY A 1 85 ? -2.961 -2.967 -12.664 1 96.13 85 GLY A C 1
ATOM 634 O O . GLY A 1 85 ? -3.078 -2.713 -13.865 1 96.13 85 GLY A O 1
ATOM 635 N N . LEU A 1 86 ? -1.979 -2.572 -11.928 1 98.11 86 LEU A N 1
ATOM 636 C CA . LEU A 1 86 ? -0.802 -1.894 -12.46 1 98.11 86 LEU A CA 1
ATOM 637 C C . LEU A 1 86 ? 0.354 -1.95 -11.467 1 98.11 86 LEU A C 1
ATOM 639 O O . LEU A 1 86 ? 0.18 -2.397 -10.331 1 98.11 86 LEU A O 1
ATOM 643 N N . VAL A 1 87 ? 1.524 -1.562 -11.936 1 98.49 87 VAL A N 1
ATOM 644 C CA . VAL A 1 87 ? 2.735 -1.554 -11.123 1 98.49 87 VAL A CA 1
ATOM 645 C C . VAL A 1 87 ? 3.424 -0.196 -11.235 1 98.49 87 VAL A C 1
ATOM 647 O O . VAL A 1 87 ? 3.581 0.339 -12.335 1 98.49 87 VAL A O 1
ATOM 650 N N . LEU A 1 88 ? 3.797 0.324 -10.13 1 98.49 88 LEU A N 1
ATOM 651 C CA . LEU A 1 88 ? 4.579 1.555 -10.069 1 98.49 88 LEU A CA 1
ATOM 652 C C . LEU A 1 88 ? 5.997 1.275 -9.582 1 98.49 88 LEU A C 1
ATOM 654 O O . LEU A 1 88 ? 6.195 0.482 -8.659 1 98.49 88 LEU A O 1
ATOM 658 N N . ALA A 1 89 ? 6.928 1.863 -10.253 1 98.45 89 ALA A N 1
ATOM 659 C CA . ALA A 1 89 ? 8.322 1.811 -9.822 1 98.45 89 ALA A CA 1
ATOM 660 C C . ALA A 1 89 ? 8.815 3.19 -9.393 1 98.45 89 ALA A C 1
ATOM 662 O O . ALA A 1 89 ? 8.703 4.159 -10.147 1 98.45 89 ALA A O 1
ATOM 663 N N . LEU A 1 90 ? 9.361 3.269 -8.197 1 98.37 90 LEU A N 1
ATOM 664 C CA . LEU A 1 90 ? 9.883 4.522 -7.661 1 98.37 90 LEU A CA 1
ATOM 665 C C . LEU A 1 90 ? 11.375 4.407 -7.366 1 98.37 90 LEU A C 1
ATOM 667 O O . LEU A 1 90 ? 11.836 3.375 -6.873 1 98.37 90 LEU A O 1
ATOM 671 N N . SER A 1 91 ? 12.062 5.455 -7.558 1 97.95 91 SER A N 1
ATOM 672 C CA . SER A 1 91 ? 13.496 5.47 -7.285 1 97.95 91 SER A CA 1
ATOM 673 C C . SER A 1 91 ? 13.775 5.347 -5.791 1 97.95 91 SER A C 1
ATOM 675 O O . SER A 1 91 ? 13.236 6.111 -4.988 1 97.95 91 SER A O 1
ATOM 677 N N . ALA A 1 92 ? 14.625 4.399 -5.423 1 97.63 92 ALA A N 1
ATOM 678 C CA . ALA A 1 92 ? 15.032 4.212 -4.032 1 97.63 92 ALA A CA 1
ATOM 679 C C . ALA A 1 92 ? 16.106 5.22 -3.634 1 97.63 92 ALA A C 1
ATOM 681 O O . ALA A 1 92 ? 16.502 5.286 -2.468 1 97.63 92 ALA A O 1
ATOM 682 N N . THR A 1 93 ? 16.506 6.082 -4.569 1 97.02 93 THR A N 1
ATOM 683 C CA . THR A 1 93 ? 17.616 6.987 -4.291 1 97.02 93 THR A CA 1
ATOM 684 C C . THR A 1 93 ? 17.128 8.43 -4.206 1 97.02 93 THR A C 1
ATOM 686 O O . THR A 1 93 ? 17.731 9.256 -3.517 1 97.02 93 THR A O 1
ATOM 689 N N . ASP A 1 94 ? 15.99 8.698 -4.906 1 97.42 94 ASP A N 1
ATOM 690 C CA . ASP A 1 94 ? 15.547 10.088 -4.858 1 97.42 94 ASP A CA 1
ATOM 691 C C . ASP A 1 94 ? 14.023 10.178 -4.833 1 97.42 94 ASP A C 1
ATOM 693 O O . ASP A 1 94 ? 13.46 11.275 -4.857 1 97.42 94 ASP A O 1
ATOM 697 N N . GLY A 1 95 ? 13.349 9.121 -4.915 1 97.63 95 GLY A N 1
ATOM 698 C CA . GLY A 1 95 ? 11.923 9.055 -4.637 1 97.63 95 GLY A CA 1
ATOM 699 C C . GLY A 1 95 ? 11.065 9.37 -5.848 1 97.63 95 GLY A C 1
ATOM 700 O O . GLY A 1 95 ? 9.838 9.26 -5.791 1 97.63 95 GLY A O 1
ATOM 701 N N . ARG A 1 96 ? 11.712 9.799 -6.966 1 96.41 96 ARG A N 1
ATOM 702 C CA . ARG A 1 96 ? 10.931 10.124 -8.155 1 96.41 96 ARG A CA 1
ATOM 703 C C . ARG A 1 96 ? 10.236 8.885 -8.709 1 96.41 96 ARG A C 1
ATOM 705 O O . ARG A 1 96 ? 10.775 7.779 -8.634 1 96.41 96 ARG A O 1
ATOM 712 N N . VAL A 1 97 ? 9.068 9.003 -9.286 1 96.17 97 VAL A N 1
ATOM 713 C CA . VAL A 1 97 ? 8.39 7.916 -9.983 1 96.17 97 VAL A CA 1
ATOM 714 C C . VAL A 1 97 ? 9.123 7.599 -11.284 1 96.17 97 VAL A C 1
ATOM 716 O O . VAL A 1 97 ? 9.225 8.451 -12.17 1 96.17 97 VAL A O 1
ATOM 719 N N . LEU A 1 98 ? 9.608 6.422 -11.414 1 96.82 98 LEU A N 1
ATOM 720 C CA . LEU A 1 98 ? 10.403 6.036 -12.574 1 96.82 98 LEU A CA 1
ATOM 721 C C . LEU A 1 98 ? 9.508 5.556 -13.711 1 96.82 98 LEU A C 1
ATOM 723 O O . LEU A 1 98 ? 9.739 5.895 -14.874 1 96.82 98 LEU A O 1
ATOM 727 N N . ALA A 1 99 ? 8.486 4.764 -13.334 1 97.58 99 ALA A N 1
ATOM 728 C CA . ALA A 1 99 ? 7.69 4.141 -14.388 1 97.58 99 ALA A CA 1
ATOM 729 C C . ALA A 1 99 ? 6.317 3.728 -13.866 1 97.58 99 ALA A C 1
ATOM 731 O O . ALA A 1 99 ? 6.169 3.385 -12.691 1 97.58 99 ALA A O 1
ATOM 732 N N . LEU A 1 100 ? 5.388 3.851 -14.642 1 97.6 100 LEU A N 1
ATOM 733 C CA . LEU A 1 100 ? 4.069 3.247 -14.492 1 97.6 100 LEU A CA 1
ATOM 734 C C . LEU A 1 100 ? 3.865 2.127 -15.508 1 97.6 100 LEU A C 1
ATOM 736 O O . LEU A 1 100 ? 3.876 2.37 -16.717 1 97.6 100 LEU A O 1
ATOM 740 N N . LEU A 1 101 ? 3.719 0.974 -15.018 1 98.16 101 LEU A N 1
ATOM 741 C CA . LEU A 1 101 ? 3.446 -0.187 -15.858 1 98.16 101 LEU A CA 1
ATOM 742 C C . LEU A 1 101 ? 1.959 -0.523 -15.853 1 98.16 101 LEU A C 1
ATOM 744 O O . LEU A 1 101 ? 1.468 -1.178 -14.93 1 98.16 101 LEU A O 1
ATOM 748 N N . GLN A 1 102 ? 1.343 -0.107 -16.851 1 97.18 102 GLN A N 1
ATOM 749 C CA . GLN A 1 102 ? -0.079 -0.39 -17.011 1 97.18 102 GLN A CA 1
ATOM 750 C C . GLN A 1 102 ? -0.3 -1.769 -17.625 1 97.18 102 GLN A C 1
ATOM 752 O O . GLN A 1 102 ? -0.763 -1.881 -18.763 1 97.18 102 GLN A O 1
ATOM 757 N N . ASP A 1 103 ? -0.127 -2.691 -16.855 1 97.22 103 ASP A N 1
ATOM 758 C CA . ASP A 1 103 ? -0.027 -4.049 -17.382 1 97.22 103 ASP A CA 1
ATOM 759 C C . ASP A 1 103 ? -1.373 -4.766 -17.309 1 97.22 103 ASP A C 1
ATOM 761 O O . ASP A 1 103 ? -1.511 -5.89 -17.798 1 97.22 103 ASP A O 1
ATOM 765 N N . GLN A 1 104 ? -2.387 -4.116 -16.67 1 96.86 104 GLN A N 1
ATOM 766 C CA . GLN A 1 104 ? -3.731 -4.673 -16.56 1 96.86 104 GLN A CA 1
ATOM 767 C C . GLN A 1 104 ? -3.704 -6.05 -15.902 1 96.86 104 GLN A C 1
ATOM 769 O O . GLN A 1 104 ? -4.445 -6.95 -16.303 1 96.86 104 GLN A O 1
ATOM 774 N N . GLY A 1 105 ? -2.739 -6.214 -14.991 1 96.93 105 GLY A N 1
ATOM 775 C CA . GLY A 1 105 ? -2.663 -7.438 -14.21 1 96.93 105 GLY A CA 1
ATOM 776 C C . GLY A 1 105 ? -1.812 -8.511 -14.864 1 96.93 105 GLY A C 1
ATOM 777 O O . GLY A 1 105 ? -1.612 -9.585 -14.294 1 96.93 105 GLY A O 1
ATOM 778 N N . TRP A 1 106 ? -1.264 -8.283 -16.04 1 97.94 106 TRP A N 1
ATOM 779 C CA . TRP A 1 106 ? -0.535 -9.299 -16.792 1 97.94 106 TRP A CA 1
ATOM 780 C C . TRP A 1 106 ? 0.755 -9.686 -16.075 1 97.94 106 TRP A C 1
ATOM 782 O O . TRP A 1 106 ? 1.092 -10.869 -15.986 1 97.94 106 TRP A O 1
ATOM 792 N N . LEU A 1 107 ? 1.484 -8.762 -15.553 1 98.51 107 LEU A N 1
ATOM 793 C CA . LEU A 1 107 ? 2.717 -9.064 -14.835 1 98.51 107 LEU A CA 1
ATOM 794 C C . LEU A 1 107 ? 2.431 -9.892 -13.587 1 98.51 107 LEU A C 1
ATOM 796 O O . LEU A 1 107 ? 3.206 -10.785 -13.238 1 98.51 107 LEU A O 1
ATOM 800 N N . THR A 1 108 ? 1.339 -9.54 -12.91 1 97.94 108 THR A N 1
ATOM 801 C CA . THR A 1 108 ? 0.933 -10.334 -11.755 1 97.94 108 THR A CA 1
ATOM 802 C C . THR A 1 108 ? 0.662 -11.78 -12.161 1 97.94 108 THR A C 1
ATOM 804 O O . THR A 1 108 ? 1.127 -12.712 -11.502 1 97.94 108 THR A O 1
ATOM 807 N N . THR A 1 109 ? -0.071 -11.901 -13.229 1 97.83 109 THR A N 1
ATOM 808 C CA . THR A 1 109 ? -0.382 -13.231 -13.741 1 97.83 109 THR A CA 1
ATOM 809 C C . THR A 1 109 ? 0.897 -14.001 -14.057 1 97.83 109 THR A C 1
ATOM 811 O O . THR A 1 109 ? 1.051 -15.155 -13.649 1 97.83 109 THR A O 1
ATOM 814 N N . MET A 1 110 ? 1.823 -13.34 -14.682 1 98.34 110 MET A N 1
ATOM 815 C CA . MET A 1 110 ? 3.037 -14.003 -15.148 1 98.34 110 MET A CA 1
ATOM 816 C C . MET A 1 110 ? 3.936 -14.38 -13.976 1 98.34 110 MET A C 1
ATOM 818 O O . MET A 1 110 ? 4.446 -15.5 -13.914 1 98.34 110 MET A O 1
ATOM 822 N N . ARG A 1 111 ? 4.147 -13.47 -13.076 1 98.45 111 ARG A N 1
ATOM 823 C CA . ARG A 1 111 ? 5.036 -13.809 -11.97 1 98.45 111 ARG A CA 1
ATOM 824 C C . ARG A 1 111 ? 4.44 -14.918 -11.109 1 98.45 111 ARG A C 1
ATOM 826 O O . ARG A 1 111 ? 5.172 -15.723 -10.53 1 98.45 111 ARG A O 1
ATOM 833 N N . THR A 1 112 ? 3.125 -14.996 -10.977 1 98.41 112 THR A N 1
ATOM 834 C CA . THR A 1 112 ? 2.456 -16.066 -10.246 1 98.41 112 THR A CA 1
ATOM 835 C C . THR A 1 112 ? 2.642 -17.404 -10.956 1 98.41 112 THR A C 1
ATOM 837 O O . THR A 1 112 ? 2.947 -18.414 -10.318 1 98.41 112 THR A O 1
ATOM 840 N N . ALA A 1 113 ? 2.485 -17.346 -12.263 1 98.54 113 ALA A N 1
ATOM 841 C CA . ALA A 1 113 ? 2.664 -18.566 -13.045 1 98.54 113 ALA A CA 1
ATOM 842 C C . ALA A 1 113 ? 4.107 -19.058 -12.97 1 98.54 113 ALA A C 1
ATOM 844 O O . ALA A 1 113 ? 4.354 -20.264 -12.888 1 98.54 113 ALA A O 1
ATOM 845 N N . LEU A 1 114 ? 5.038 -18.135 -13.018 1 98.7 114 LEU A N 1
ATOM 846 C CA . LEU A 1 114 ? 6.448 -18.493 -12.904 1 98.7 114 LEU A CA 1
ATOM 847 C C . LEU A 1 114 ? 6.747 -19.09 -11.533 1 98.7 114 LEU A C 1
ATOM 849 O O . LEU A 1 114 ? 7.57 -20.001 -11.414 1 98.7 114 LEU A O 1
ATOM 853 N N . ALA A 1 115 ? 6.119 -18.584 -10.506 1 98.68 115 ALA A N 1
ATOM 854 C CA . ALA A 1 115 ? 6.25 -19.186 -9.182 1 98.68 115 ALA A CA 1
ATOM 855 C C . ALA A 1 115 ? 5.756 -20.63 -9.185 1 98.68 115 ALA A C 1
ATOM 857 O O . ALA A 1 115 ? 6.391 -21.511 -8.599 1 98.68 115 ALA A O 1
ATOM 858 N N . GLY A 1 116 ? 4.615 -20.838 -9.812 1 98.39 116 GLY A N 1
ATOM 859 C CA . GLY A 1 116 ? 4.121 -22.198 -9.959 1 98.39 116 GLY A CA 1
ATOM 860 C C . GLY A 1 116 ? 5.099 -23.114 -10.669 1 98.39 116 GLY A C 1
ATOM 861 O O . GLY A 1 116 ? 5.266 -24.272 -10.281 1 98.39 116 GLY A O 1
ATOM 862 N N . ARG A 1 117 ? 5.715 -22.6 -11.7 1 98.16 117 ARG A N 1
ATOM 863 C CA . ARG A 1 117 ? 6.732 -23.359 -12.421 1 98.16 117 ARG A CA 1
ATOM 864 C C . ARG A 1 117 ? 7.888 -23.738 -11.501 1 98.16 117 ARG A C 1
ATOM 866 O O . ARG A 1 117 ? 8.347 -24.882 -11.51 1 98.16 117 ARG A O 1
ATOM 873 N N . LEU A 1 118 ? 8.373 -22.778 -10.73 1 97.69 118 LEU A N 1
ATOM 874 C CA . LEU A 1 118 ? 9.485 -23.017 -9.817 1 97.69 118 LEU A CA 1
ATOM 875 C C . LEU A 1 118 ? 9.133 -24.103 -8.805 1 97.69 118 LEU A C 1
ATOM 877 O O . LEU A 1 118 ? 9.931 -25.011 -8.56 1 97.69 118 LEU A O 1
ATOM 881 N N . VAL A 1 119 ? 7.92 -24.037 -8.294 1 97.51 119 VAL A N 1
ATOM 882 C CA . VAL A 1 119 ? 7.486 -24.991 -7.278 1 97.51 119 VAL A CA 1
ATOM 883 C C . VAL A 1 119 ? 7.325 -26.375 -7.904 1 97.51 119 VAL A C 1
ATOM 885 O O . VAL A 1 119 ? 7.695 -27.384 -7.299 1 97.51 119 VAL A O 1
ATOM 888 N N . ALA A 1 120 ? 6.741 -26.423 -9.068 1 96.84 120 ALA A N 1
ATOM 889 C CA . ALA A 1 120 ? 6.605 -27.701 -9.762 1 96.84 120 ALA A CA 1
ATOM 890 C C . ALA A 1 120 ? 7.97 -28.328 -10.03 1 96.84 120 ALA A C 1
ATOM 892 O O . ALA A 1 120 ? 8.132 -29.546 -9.923 1 96.84 120 ALA A O 1
ATOM 893 N N . GLY A 1 121 ? 8.94 -27.499 -10.384 1 94.92 121 GLY A N 1
ATOM 894 C CA . GLY A 1 121 ? 10.292 -27.991 -10.597 1 94.92 121 GLY A CA 1
ATOM 895 C C . GLY A 1 121 ? 10.89 -28.646 -9.367 1 94.92 121 GLY A C 1
ATOM 896 O O . GLY A 1 121 ? 11.692 -29.575 -9.479 1 94.92 121 GLY A O 1
ATOM 897 N N . LEU A 1 122 ? 10.467 -28.212 -8.183 1 95.16 122 LEU A N 1
ATOM 898 C CA . LEU A 1 122 ? 11.008 -28.694 -6.917 1 95.16 122 LEU A CA 1
ATOM 899 C C . LEU A 1 122 ? 10.221 -29.899 -6.413 1 95.16 122 LEU A C 1
ATOM 901 O O . LEU A 1 122 ? 10.772 -30.763 -5.727 1 95.16 122 LEU A O 1
ATOM 905 N N . LEU A 1 123 ? 8.873 -29.969 -6.823 1 96.95 123 LEU A N 1
ATOM 906 C CA . LEU A 1 123 ? 8.019 -30.807 -5.988 1 96.95 123 LEU A CA 1
ATOM 907 C C . LEU A 1 123 ? 7.194 -31.765 -6.842 1 96.95 123 LEU A C 1
ATOM 909 O O . LEU A 1 123 ? 6.612 -32.72 -6.324 1 96.95 123 LEU A O 1
ATOM 913 N N . ALA A 1 124 ? 7.061 -31.487 -8.096 1 96.19 124 ALA A N 1
ATOM 914 C CA . ALA A 1 124 ? 6.264 -32.38 -8.933 1 96.19 124 ALA A CA 1
ATOM 915 C C . ALA A 1 124 ? 6.809 -33.805 -8.888 1 96.19 124 ALA A C 1
ATOM 917 O O . ALA A 1 124 ? 8.001 -34.013 -8.651 1 96.19 124 ALA A O 1
ATOM 918 N N . PRO A 1 125 ? 5.924 -34.803 -9.07 1 96.63 125 PRO A N 1
ATOM 919 C CA . PRO A 1 125 ? 6.438 -36.171 -9.169 1 96.63 125 PRO A CA 1
ATOM 920 C C . PRO A 1 125 ? 7.257 -36.404 -10.436 1 96.63 125 PRO A C 1
ATOM 922 O O . PRO A 1 125 ? 7.17 -35.62 -11.385 1 96.63 125 PRO A O 1
ATOM 925 N N . SER A 1 126 ? 8.067 -37.469 -10.399 1 95.23 126 SER A N 1
ATOM 926 C CA . SER A 1 126 ? 8.91 -37.782 -11.547 1 95.23 126 SER A CA 1
ATOM 927 C C . SER A 1 126 ? 8.071 -38.081 -12.785 1 95.23 126 SER A C 1
ATOM 929 O O . SER A 1 126 ? 8.47 -37.759 -13.905 1 95.23 126 SER A O 1
ATOM 931 N N . ARG A 1 127 ? 6.935 -38.668 -12.53 1 96.13 127 ARG A N 1
ATOM 932 C CA . ARG A 1 127 ? 5.997 -38.928 -13.617 1 96.13 127 ARG A CA 1
ATOM 933 C C . ARG A 1 127 ? 4.663 -38.232 -13.368 1 96.13 127 ARG A C 1
ATOM 935 O O . ARG A 1 127 ? 3.952 -38.563 -12.417 1 96.13 127 ARG A O 1
ATOM 942 N N . VAL A 1 128 ? 4.328 -37.296 -14.167 1 98.21 128 VAL A N 1
ATOM 943 C CA . VAL A 1 128 ? 3.028 -36.636 -14.12 1 98.21 128 VAL A CA 1
ATOM 944 C C . VAL A 1 128 ? 2.052 -37.349 -15.053 1 98.21 128 VAL A C 1
ATOM 946 O O . VAL A 1 128 ? 2.276 -37.413 -16.264 1 98.21 128 VAL A O 1
ATOM 949 N N . GLU A 1 129 ? 1.006 -37.854 -14.529 1 97.87 129 GLU A N 1
ATOM 950 C CA . GLU A 1 129 ? 0.021 -38.603 -15.304 1 97.87 129 GLU A CA 1
ATOM 951 C C . GLU A 1 129 ? -0.994 -37.669 -15.957 1 97.87 129 GLU A C 1
ATOM 953 O O . GLU A 1 129 ? -1.402 -37.888 -17.099 1 97.87 129 GLU A O 1
ATOM 958 N N . ALA A 1 130 ? -1.357 -36.714 -15.234 1 98.68 130 ALA A N 1
ATOM 959 C CA . ALA A 1 130 ? -2.261 -35.669 -15.707 1 98.68 130 ALA A CA 1
ATOM 960 C C . ALA A 1 130 ? -2.131 -34.406 -14.861 1 98.68 130 ALA A C 1
ATOM 962 O O . ALA A 1 130 ? -1.806 -34.478 -13.673 1 98.68 130 ALA A O 1
ATOM 963 N N . ILE A 1 131 ? -2.37 -33.29 -15.527 1 98.88 131 ILE A N 1
ATOM 964 C CA . ILE A 1 131 ? -2.398 -31.998 -14.85 1 98.88 131 ILE A CA 1
ATOM 965 C C . ILE A 1 131 ? -3.841 -31.618 -14.525 1 98.88 131 ILE A C 1
ATOM 967 O O . ILE A 1 131 ? -4.708 -31.638 -15.402 1 98.88 131 ILE A O 1
ATOM 971 N N . GLY A 1 132 ? -4.111 -31.429 -13.272 1 98.87 132 GLY A N 1
ATOM 972 C CA . GLY A 1 132 ? -5.426 -30.989 -12.833 1 98.87 132 GLY A CA 1
ATOM 973 C C . GLY A 1 132 ? -5.487 -29.504 -12.528 1 98.87 132 GLY A C 1
ATOM 974 O O . GLY A 1 132 ? -4.593 -28.962 -11.875 1 98.87 132 GLY A O 1
ATOM 975 N N . LEU A 1 133 ? -6.513 -28.843 -13.007 1 98.83 133 LEU A N 1
ATOM 976 C CA . LEU A 1 133 ? -6.738 -27.429 -12.729 1 98.83 133 LEU A CA 1
ATOM 977 C C . LEU A 1 133 ? -8.12 -27.206 -12.124 1 98.83 133 LEU A C 1
ATOM 979 O O . LEU A 1 133 ? -9.131 -27.589 -12.717 1 98.83 133 LEU A O 1
ATOM 983 N N . LEU A 1 134 ? -8.161 -26.688 -10.949 1 98.64 134 LEU A N 1
ATOM 984 C CA . LEU A 1 134 ? -9.392 -26.115 -10.414 1 98.64 134 LEU A CA 1
ATOM 985 C C . LEU A 1 134 ? -9.431 -24.607 -10.637 1 98.64 134 LEU A C 1
ATOM 987 O O . LEU A 1 134 ? -8.744 -23.854 -9.943 1 98.64 134 LEU A O 1
ATOM 991 N N . GLY A 1 135 ? -10.283 -24.154 -11.467 1 97.42 135 GLY A N 1
ATOM 992 C CA . GLY A 1 135 ? -10.275 -22.822 -12.051 1 97.42 135 GLY A CA 1
ATOM 993 C C . GLY A 1 135 ? -9.89 -22.817 -13.519 1 97.42 135 GLY A C 1
ATOM 994 O O . GLY A 1 135 ? -9.042 -23.603 -13.946 1 97.42 135 GLY A O 1
ATOM 995 N N . ALA A 1 136 ? -10.501 -21.949 -14.25 1 96.69 136 ALA A N 1
ATOM 996 C CA . ALA A 1 136 ? -10.282 -21.921 -15.693 1 96.69 136 ALA A CA 1
ATOM 997 C C . ALA A 1 136 ? -10.042 -20.495 -16.184 1 96.69 136 ALA A C 1
ATOM 999 O O . ALA A 1 136 ? -10.286 -20.185 -17.352 1 96.69 136 ALA A O 1
ATOM 1000 N N . GLY A 1 137 ? -9.629 -19.614 -15.327 1 94.47 137 GLY A N 1
ATOM 1001 C CA . GLY A 1 137 ? -9.4 -18.22 -15.672 1 94.47 137 GLY A CA 1
ATOM 1002 C C . GLY A 1 137 ? -7.988 -17.949 -16.155 1 94.47 137 GLY A C 1
ATOM 1003 O O . GLY A 1 137 ? -7.292 -18.865 -16.598 1 94.47 137 GLY A O 1
ATOM 1004 N N . GLU A 1 138 ? -7.629 -16.729 -16.059 1 94.56 138 GLU A N 1
ATOM 1005 C CA . GLU A 1 138 ? -6.348 -16.247 -16.568 1 94.56 138 GLU A CA 1
ATOM 1006 C C . GLU A 1 138 ? -5.181 -16.928 -15.859 1 94.56 138 GLU A C 1
ATOM 1008 O O . GLU A 1 138 ? -4.207 -17.329 -16.5 1 94.56 138 GLU A O 1
ATOM 1013 N N . GLN A 1 139 ? -5.291 -17.085 -14.619 1 96.68 139 GLN A N 1
ATOM 1014 C CA . GLN A 1 139 ? -4.199 -17.704 -13.874 1 96.68 139 GLN A CA 1
ATOM 1015 C C . GLN A 1 139 ? -4.045 -19.176 -14.246 1 96.68 139 GLN A C 1
ATOM 1017 O O . GLN A 1 139 ? -2.926 -19.671 -14.394 1 96.68 139 GLN A O 1
ATOM 1022 N N . ALA A 1 140 ? -5.145 -19.86 -14.334 1 97.93 140 ALA A N 1
ATOM 1023 C CA . ALA A 1 140 ? -5.093 -21.264 -14.732 1 97.93 140 ALA A CA 1
ATOM 1024 C C . ALA A 1 140 ? -4.398 -21.426 -16.081 1 97.93 140 ALA A C 1
ATOM 1026 O O . ALA A 1 140 ? -3.553 -22.309 -16.249 1 97.93 140 ALA A O 1
ATOM 1027 N N . ARG A 1 141 ? -4.72 -20.575 -17.019 1 98.07 141 ARG A N 1
ATOM 1028 C CA . ARG A 1 141 ? -4.119 -20.618 -18.349 1 98.07 141 ARG A CA 1
ATOM 1029 C C . ARG A 1 141 ? -2.614 -20.384 -18.278 1 98.07 141 ARG A C 1
ATOM 1031 O O . ARG A 1 141 ? -1.834 -21.143 -18.857 1 98.07 141 ARG A O 1
ATOM 1038 N N . ALA A 1 142 ? -2.233 -19.39 -17.551 1 98.21 142 ALA A N 1
ATOM 1039 C CA . ALA A 1 142 ? -0.817 -19.053 -17.431 1 98.21 142 ALA A CA 1
ATOM 1040 C C . ALA A 1 142 ? -0.043 -20.173 -16.742 1 98.21 142 ALA A C 1
ATOM 1042 O O . ALA A 1 142 ? 1.089 -20.48 -17.123 1 98.21 142 ALA A O 1
ATOM 1043 N N . GLN A 1 143 ? -0.621 -20.806 -15.746 1 98.66 143 GLN A N 1
ATOM 1044 C CA . GLN A 1 143 ? 0.013 -21.931 -15.066 1 98.66 143 GLN A CA 1
ATOM 1045 C C . GLN A 1 143 ? 0.264 -23.086 -16.031 1 98.66 143 GLN A C 1
ATOM 1047 O O . GLN A 1 143 ? 1.36 -23.65 -16.06 1 98.66 143 GLN A O 1
ATOM 1052 N N . LEU A 1 144 ? -0.749 -23.383 -16.805 1 98.75 144 LEU A N 1
ATOM 1053 C CA . LEU A 1 144 ? -0.6 -24.48 -17.756 1 98.75 144 LEU A CA 1
ATOM 1054 C C . LEU A 1 144 ? 0.53 -24.195 -18.7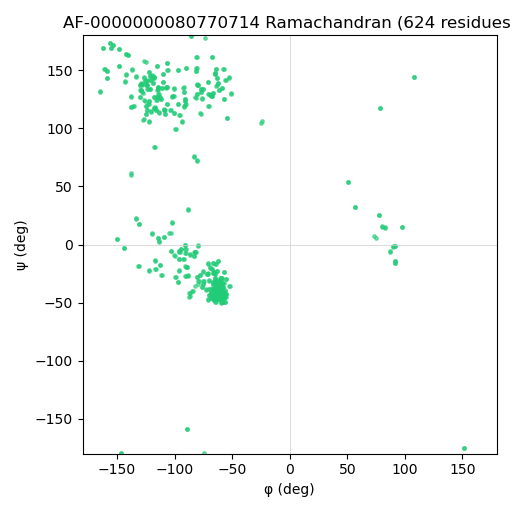4 1 98.75 144 LEU A C 1
ATOM 1056 O O . LEU A 1 144 ? 1.361 -25.067 -19.007 1 98.75 144 LEU A O 1
ATOM 1060 N N . GLU A 1 145 ? 0.553 -23.002 -19.243 1 98.24 145 GLU A N 1
ATOM 1061 C CA . GLU A 1 145 ? 1.608 -22.615 -20.175 1 98.24 145 GLU A CA 1
ATOM 1062 C C . GLU A 1 145 ? 2.99 -22.824 -19.563 1 98.24 145 GLU A C 1
ATOM 1064 O O . GLU A 1 145 ? 3.889 -23.357 -20.216 1 98.24 145 GLU A O 1
ATOM 1069 N N . GLN A 1 146 ? 3.13 -22.453 -18.343 1 97.9 146 GLN A N 1
ATOM 1070 C CA . GLN A 1 146 ? 4.444 -22.501 -17.709 1 97.9 146 GLN A CA 1
ATOM 1071 C C . GLN A 1 146 ? 4.807 -23.926 -17.302 1 97.9 146 GLN A C 1
ATOM 1073 O O . GLN A 1 146 ? 5.986 -24.278 -17.241 1 97.9 146 GLN A O 1
ATOM 1078 N N . LEU A 1 147 ? 3.823 -24.786 -17.054 1 97.82 147 LEU A N 1
ATOM 1079 C CA . LEU A 1 147 ? 4.075 -26.166 -16.651 1 97.82 147 LEU A CA 1
ATOM 1080 C C . LEU A 1 147 ? 4.634 -26.978 -17.814 1 97.82 147 LEU A C 1
ATOM 1082 O O . LEU A 1 147 ? 5.218 -28.045 -17.608 1 97.82 147 LEU A O 1
ATOM 1086 N N . ARG A 1 148 ? 4.487 -26.448 -19.051 1 96.6 148 ARG A N 1
ATOM 1087 C CA . ARG A 1 148 ? 5.044 -27.114 -20.224 1 96.6 148 ARG A CA 1
ATOM 1088 C C . ARG A 1 148 ? 6.555 -27.277 -20.095 1 96.6 148 ARG A C 1
ATOM 1090 O O . ARG A 1 148 ? 7.125 -28.246 -20.601 1 96.6 148 ARG A O 1
ATOM 1097 N N . ALA A 1 149 ? 7.132 -26.424 -19.413 1 95.02 149 ALA A N 1
ATOM 1098 C CA . ALA A 1 149 ? 8.588 -26.411 -19.302 1 95.02 149 ALA A CA 1
ATOM 1099 C C . ALA A 1 149 ? 9.066 -27.394 -18.237 1 95.02 149 ALA A C 1
ATOM 1101 O O . ALA A 1 149 ? 10.253 -27.723 -18.175 1 95.02 149 ALA A O 1
ATOM 1102 N N . VAL A 1 150 ? 8.146 -27.943 -17.456 1 95.22 150 VAL A N 1
ATOM 1103 C CA . VAL A 1 150 ? 8.574 -28.699 -16.283 1 95.22 150 VAL A CA 1
ATOM 1104 C C . VAL A 1 150 ? 8.15 -30.159 -16.426 1 95.22 150 VAL A C 1
ATOM 1106 O O . VAL A 1 150 ? 8.649 -31.03 -15.709 1 95.22 150 VAL A O 1
ATOM 1109 N N . THR A 1 151 ? 7.254 -30.488 -17.354 1 97.26 151 THR A N 1
ATOM 1110 C CA . THR A 1 151 ? 6.775 -31.853 -17.542 1 97.26 151 THR A CA 1
ATOM 1111 C C . THR A 1 151 ? 6.444 -32.113 -19.008 1 97.26 151 THR A C 1
ATOM 1113 O O . THR A 1 151 ? 6.052 -31.196 -19.734 1 97.26 151 THR A O 1
ATOM 1116 N N . ASP A 1 152 ? 6.506 -33.326 -19.448 1 97.3 152 ASP A N 1
ATOM 1117 C CA . ASP A 1 152 ? 6.131 -33.733 -20.799 1 97.3 152 ASP A CA 1
ATOM 1118 C C . ASP A 1 152 ? 4.658 -34.129 -20.864 1 97.3 152 ASP A C 1
ATOM 1120 O O . ASP A 1 152 ? 4.13 -34.403 -21.944 1 97.3 152 ASP A O 1
ATOM 1124 N N . CYS A 1 153 ? 4.019 -34.109 -19.724 1 98.46 153 CYS A N 1
ATOM 1125 C CA . CYS A 1 153 ? 2.614 -34.5 -19.689 1 98.46 153 CYS A CA 1
ATOM 1126 C C . CYS A 1 153 ? 1.767 -33.567 -20.546 1 98.46 153 CYS A C 1
ATOM 1128 O O . CYS A 1 153 ? 1.956 -32.349 -20.519 1 98.46 153 CYS A O 1
ATOM 1130 N N . ARG A 1 154 ? 0.826 -34.118 -21.269 1 98.62 154 ARG A N 1
ATOM 1131 C CA . ARG A 1 154 ? -0.045 -33.324 -22.129 1 98.62 154 ARG A CA 1
ATOM 1132 C C . ARG A 1 154 ? -1.511 -33.678 -21.901 1 98.62 154 ARG A C 1
ATOM 1134 O O . ARG A 1 154 ? -2.36 -33.407 -22.753 1 98.62 154 ARG A O 1
ATOM 1141 N N . GLU A 1 155 ? -1.803 -34.338 -20.752 1 98.75 155 GLU A N 1
ATOM 1142 C CA . GLU A 1 155 ? -3.161 -34.638 -20.308 1 98.75 155 GLU A CA 1
ATOM 1143 C C . GLU A 1 155 ? -3.62 -33.657 -19.233 1 98.75 155 GLU A C 1
ATOM 1145 O O . GLU A 1 155 ? -2.911 -33.429 -18.251 1 98.75 155 GLU A O 1
ATOM 1150 N N . VAL A 1 156 ? -4.802 -33.05 -19.451 1 98.83 156 VAL A N 1
ATOM 1151 C CA . VAL A 1 156 ? -5.282 -32.026 -18.529 1 98.83 156 VAL A CA 1
ATOM 1152 C C . VAL A 1 156 ? -6.718 -32.338 -18.112 1 98.83 156 VAL A C 1
ATOM 1154 O O . VAL A 1 156 ? -7.53 -32.768 -18.935 1 98.83 156 VAL A O 1
ATOM 1157 N N . ARG A 1 157 ? -7.01 -32.27 -16.883 1 98.79 157 ARG A N 1
ATOM 1158 C CA . ARG A 1 157 ? -8.36 -32.245 -16.329 1 98.79 157 ARG A CA 1
ATOM 1159 C C . ARG A 1 157 ? -8.669 -30.89 -15.701 1 98.79 157 ARG A C 1
ATOM 1161 O O . ARG A 1 157 ? -7.916 -30.407 -14.853 1 98.79 157 ARG A O 1
ATOM 1168 N N . VAL A 1 158 ? -9.776 -30.234 -16.134 1 98.83 158 VAL A N 1
ATOM 1169 C CA . VAL A 1 158 ? -10.063 -28.887 -15.65 1 98.83 158 VAL A CA 1
ATOM 1170 C C . VAL A 1 158 ? -11.497 -28.819 -15.131 1 98.83 158 VAL A C 1
ATOM 1172 O O . VAL A 1 158 ? -12.406 -29.411 -15.718 1 98.83 158 VAL A O 1
ATOM 1175 N N . TRP A 1 159 ? -11.637 -28.163 -14.032 1 98.54 159 TRP A N 1
ATOM 1176 C CA . TRP A 1 159 ? -12.957 -27.889 -13.473 1 98.54 159 TRP A CA 1
ATOM 1177 C C . TRP A 1 159 ? -13.157 -26.392 -13.258 1 98.54 159 TRP A C 1
ATOM 1179 O O . TRP A 1 159 ? -12.237 -25.692 -12.828 1 98.54 159 TRP A O 1
ATOM 1189 N N . SER A 1 160 ? -14.24 -25.912 -13.572 1 96.46 160 SER A N 1
ATOM 1190 C CA . SER A 1 160 ? -14.707 -24.569 -13.244 1 96.46 160 SER A CA 1
ATOM 1191 C C . SER A 1 160 ? -16.163 -24.586 -12.79 1 96.46 160 SER A C 1
ATOM 1193 O O . SER A 1 160 ? -16.932 -25.465 -13.186 1 96.46 160 SER A O 1
ATOM 1195 N N . ARG A 1 161 ? -16.513 -23.672 -11.958 1 90.8 161 ARG A N 1
ATOM 1196 C CA . ARG A 1 161 ? -17.902 -23.533 -11.533 1 90.8 161 ARG A CA 1
ATOM 1197 C C . ARG A 1 161 ? -18.815 -23.27 -12.726 1 90.8 161 ARG A C 1
ATOM 1199 O O . ARG A 1 161 ? -19.97 -23.701 -12.737 1 90.8 161 ARG A O 1
ATOM 1206 N N . GLN A 1 162 ? -18.239 -22.594 -13.708 1 90.2 162 GLN A N 1
ATOM 1207 C CA . GLN A 1 162 ? -18.97 -22.323 -14.942 1 90.2 162 GLN A CA 1
ATOM 1208 C C . GLN A 1 162 ? -18.509 -23.244 -16.068 1 90.2 162 GLN A C 1
ATOM 1210 O O . GLN A 1 162 ? -17.404 -23.087 -16.591 1 90.2 162 GLN A O 1
ATOM 1215 N N . PRO A 1 163 ? -19.408 -24.056 -16.494 1 93.26 163 PRO A N 1
ATOM 1216 C CA . PRO A 1 163 ? -19.012 -25.05 -17.494 1 93.26 163 PRO A CA 1
ATOM 1217 C C . PRO A 1 163 ? -18.476 -24.417 -18.776 1 93.26 163 PRO A C 1
ATOM 1219 O O . PRO A 1 163 ? -17.575 -24.97 -19.412 1 93.26 163 PRO A O 1
ATOM 1222 N N . GLU A 1 164 ? -19.033 -23.311 -19.086 1 93.58 164 GLU A N 1
ATOM 1223 C CA . GLU A 1 164 ? -18.595 -22.648 -20.31 1 93.58 164 GLU A CA 1
ATOM 1224 C C . GLU A 1 164 ? -17.135 -22.215 -20.213 1 93.58 164 GLU A C 1
ATOM 1226 O O . GLU A 1 164 ? -16.412 -22.223 -21.211 1 93.58 164 GLU A O 1
ATOM 1231 N N . GLN A 1 165 ? -16.72 -21.907 -19.027 1 94.22 165 GLN A N 1
ATOM 1232 C CA . GLN A 1 165 ? -15.33 -21.51 -18.827 1 94.22 165 GLN A CA 1
ATOM 1233 C C . GLN A 1 165 ? -14.394 -22.71 -18.943 1 94.22 165 GLN A C 1
ATOM 1235 O O . GLN A 1 165 ? -13.287 -22.591 -19.473 1 94.22 165 GLN A O 1
ATOM 1240 N N . ALA A 1 166 ? -14.819 -23.854 -18.426 1 97.26 166 ALA A N 1
ATOM 1241 C CA . ALA A 1 166 ? -14.027 -25.074 -18.561 1 97.26 166 ALA A CA 1
ATOM 1242 C C . ALA A 1 166 ? -13.88 -25.473 -20.026 1 97.26 166 ALA A C 1
ATOM 1244 O O . ALA A 1 166 ? -12.799 -25.879 -20.46 1 97.26 166 ALA A O 1
ATOM 1245 N N . ALA A 1 167 ? -14.969 -25.304 -20.748 1 97.63 167 ALA A N 1
ATOM 1246 C CA . ALA A 1 167 ? -14.936 -25.62 -22.174 1 97.63 167 ALA A CA 1
ATOM 1247 C C . ALA A 1 167 ? -13.977 -24.697 -22.919 1 97.63 167 ALA A C 1
ATOM 1249 O O . ALA A 1 167 ? -13.194 -25.15 -23.757 1 97.63 167 ALA A O 1
ATOM 1250 N N . ALA A 1 168 ? -14.11 -23.447 -22.635 1 96.74 168 ALA A N 1
ATOM 1251 C CA . ALA A 1 168 ? -13.212 -22.473 -23.249 1 96.74 168 ALA A CA 1
ATOM 1252 C C . ALA A 1 168 ? -11.756 -22.779 -22.909 1 96.74 168 ALA A C 1
ATOM 1254 O O . ALA A 1 168 ? -10.869 -22.624 -23.752 1 96.74 168 ALA A O 1
ATOM 1255 N N . PHE A 1 169 ? -11.56 -23.163 -21.727 1 98.07 169 PHE A N 1
ATOM 1256 C CA . PHE A 1 169 ? -10.216 -23.537 -21.305 1 98.07 169 PHE A CA 1
ATOM 1257 C C . PHE A 1 169 ? -9.711 -24.735 -22.1 1 98.07 169 PHE A C 1
ATOM 1259 O O . PHE A 1 169 ? -8.549 -24.771 -22.508 1 98.07 169 PHE A O 1
ATOM 1266 N N . CYS A 1 170 ? -10.496 -25.731 -22.293 1 98.64 170 CYS A N 1
ATOM 1267 C CA . CYS A 1 170 ? -10.108 -26.907 -23.064 1 98.64 170 CYS A CA 1
ATOM 1268 C C . CYS A 1 170 ? -9.689 -26.519 -24.477 1 98.64 170 CYS A C 1
ATOM 1270 O O . CYS A 1 170 ? -8.701 -27.038 -25 1 98.64 170 CYS A O 1
ATOM 1272 N N . ALA A 1 171 ? -10.418 -25.625 -25.038 1 98.47 171 ALA A N 1
ATOM 1273 C CA . ALA A 1 171 ? -10.067 -25.146 -26.372 1 98.47 171 ALA A CA 1
ATOM 1274 C C . ALA A 1 171 ? -8.709 -24.451 -26.366 1 98.47 171 ALA A C 1
ATOM 1276 O O . ALA A 1 171 ? -7.884 -24.679 -27.254 1 98.47 171 ALA A O 1
ATOM 1277 N N . PHE A 1 172 ? -8.539 -23.627 -25.439 1 98.15 172 PHE A N 1
ATOM 1278 C CA . PHE A 1 172 ? -7.26 -22.952 -25.257 1 98.15 172 PHE A CA 1
ATOM 1279 C C . PHE A 1 172 ? -6.129 -23.963 -25.112 1 98.15 172 PHE A C 1
ATOM 1281 O O . PHE A 1 172 ? -5.1 -23.852 -25.781 1 98.15 172 PHE A O 1
ATOM 1288 N N . ALA A 1 173 ? -6.316 -24.974 -24.212 1 98.6 173 ALA A N 1
ATOM 1289 C CA . ALA A 1 173 ? -5.309 -25.998 -23.946 1 98.6 173 ALA A CA 1
ATOM 1290 C C . ALA A 1 173 ? -4.96 -26.767 -25.217 1 98.6 173 ALA A C 1
ATOM 1292 O O . ALA A 1 173 ? -3.799 -27.12 -25.437 1 98.6 173 ALA A O 1
ATOM 1293 N N . ALA A 1 174 ? -5.96 -26.99 -26.027 1 98.34 174 ALA A N 1
ATOM 1294 C CA . ALA A 1 174 ? -5.752 -27.707 -27.282 1 98.34 174 ALA A CA 1
ATOM 1295 C C . ALA A 1 174 ? -4.8 -26.945 -28.199 1 98.34 174 ALA A C 1
ATOM 1297 O O . ALA A 1 174 ? -3.978 -27.549 -28.892 1 98.34 174 ALA A O 1
ATOM 1298 N N . GLN A 1 175 ? -4.901 -25.675 -28.155 1 97.96 175 GLN A N 1
ATOM 1299 C CA . GLN A 1 175 ? -4.027 -24.839 -28.972 1 97.96 175 GLN A CA 1
ATOM 1300 C C . GLN A 1 175 ? -2.577 -24.941 -28.508 1 97.96 175 GLN A C 1
ATOM 1302 O O . GLN A 1 175 ? -1.653 -24.685 -29.283 1 97.96 175 GLN A O 1
ATOM 1307 N N . LEU A 1 176 ? -2.415 -25.342 -27.316 1 97.37 176 LEU A N 1
ATOM 1308 C CA . LEU A 1 176 ? -1.075 -25.479 -26.754 1 97.37 176 LEU A CA 1
ATOM 1309 C C . LEU A 1 176 ? -0.566 -26.908 -26.907 1 97.37 176 LEU A C 1
ATOM 1311 O O . LEU A 1 176 ? 0.548 -27.223 -26.483 1 97.37 176 LEU A O 1
ATOM 1315 N N . GLY A 1 177 ? -1.378 -27.78 -27.411 1 97.84 177 GLY A N 1
ATOM 1316 C CA . GLY A 1 177 ? -0.965 -29.153 -27.65 1 97.84 177 GLY A CA 1
ATOM 1317 C C . GLY A 1 177 ? -1.382 -30.102 -26.542 1 97.84 177 GLY A C 1
ATOM 1318 O O . GLY A 1 177 ? -0.872 -31.221 -26.452 1 97.84 177 GLY A O 1
ATOM 1319 N N . PHE A 1 178 ? -2.289 -29.677 -25.692 1 98.69 178 PHE A N 1
ATOM 1320 C CA . PHE A 1 178 ? -2.77 -30.53 -24.612 1 98.69 178 PHE A CA 1
ATOM 1321 C C . PHE A 1 178 ? -4.075 -31.214 -25.002 1 98.69 178 PHE A C 1
ATOM 1323 O O . PHE A 1 178 ? -4.826 -30.702 -25.835 1 98.69 178 PHE A O 1
ATOM 1330 N N . ARG A 1 179 ? -4.321 -32.366 -24.492 1 98.56 179 ARG A N 1
ATOM 1331 C CA . ARG A 1 179 ? -5.634 -33.004 -24.454 1 98.56 179 ARG A CA 1
ATOM 1332 C C . ARG A 1 179 ? -6.347 -32.71 -23.139 1 98.56 179 ARG A C 1
ATOM 1334 O O . ARG A 1 179 ? -6.048 -33.325 -22.113 1 98.56 179 ARG A O 1
ATOM 1341 N N . ALA A 1 180 ? -7.316 -31.858 -23.227 1 98.46 180 ALA A N 1
ATOM 1342 C CA . ALA A 1 180 ? -7.974 -31.375 -22.016 1 98.46 180 ALA A CA 1
ATOM 1343 C C . ALA A 1 180 ? -9.43 -31.829 -21.963 1 98.46 180 ALA A C 1
ATOM 1345 O O . ALA A 1 180 ? -10.125 -31.826 -22.982 1 98.46 180 ALA A O 1
ATOM 1346 N N . LEU A 1 181 ? -9.836 -32.287 -20.856 1 98.28 181 LEU A N 1
ATOM 1347 C CA . LEU A 1 181 ? -11.222 -32.67 -20.613 1 98.28 181 LEU A CA 1
ATOM 1348 C C . LEU A 1 181 ? -11.791 -31.923 -19.412 1 98.28 181 LEU A C 1
ATOM 1350 O O . LEU A 1 181 ? -11.117 -31.778 -18.39 1 98.28 181 LEU A O 1
ATOM 1354 N N . ALA A 1 182 ? -12.981 -31.411 -19.586 1 98.35 182 ALA A N 1
ATOM 1355 C CA . ALA A 1 182 ? -13.689 -30.801 -18.463 1 98.35 182 ALA A CA 1
ATOM 1356 C C . ALA A 1 182 ? -14.15 -31.859 -17.465 1 98.35 182 ALA A C 1
ATOM 1358 O O . ALA A 1 182 ? -14.685 -32.899 -17.856 1 98.35 182 ALA A O 1
ATOM 1359 N N . ALA A 1 183 ? -13.835 -31.618 -16.244 1 97.92 183 ALA A N 1
ATOM 1360 C CA . ALA A 1 183 ? -14.269 -32.528 -15.188 1 97.92 183 ALA A CA 1
ATOM 1361 C C . ALA A 1 183 ? -15.629 -32.116 -14.632 1 97.92 183 ALA A C 1
ATOM 1363 O O . ALA A 1 183 ? -15.948 -30.926 -14.575 1 97.92 183 ALA A O 1
ATOM 1364 N N . ALA A 1 184 ? -16.372 -33.046 -14.149 1 96.04 184 ALA A N 1
ATOM 1365 C CA . ALA A 1 184 ? -17.717 -32.8 -13.635 1 96.04 184 ALA A CA 1
ATOM 1366 C C . ALA A 1 184 ? -17.666 -32.124 -12.268 1 96.04 184 ALA A C 1
ATOM 1368 O O . ALA A 1 184 ? -18.562 -31.352 -11.917 1 96.04 184 ALA A O 1
ATOM 1369 N N . ASP A 1 185 ? -16.682 -32.482 -11.526 1 97.49 185 ASP A N 1
ATOM 1370 C CA . ASP A 1 185 ? -16.481 -31.903 -10.201 1 97.49 185 ASP A CA 1
ATOM 1371 C C . ASP A 1 185 ? -15.017 -31.996 -9.777 1 97.49 185 ASP A C 1
ATOM 1373 O O . ASP A 1 185 ? -14.205 -32.622 -10.463 1 97.49 185 ASP A O 1
ATOM 1377 N N . PRO A 1 186 ? -14.656 -31.323 -8.717 1 98.54 186 PRO A N 1
ATOM 1378 C CA . PRO A 1 186 ? -13.269 -31.315 -8.248 1 98.54 186 PRO A CA 1
ATOM 1379 C C . PRO A 1 186 ? -12.764 -32.708 -7.877 1 98.54 186 PRO A C 1
ATOM 1381 O O . PRO A 1 186 ? -11.575 -33 -8.036 1 98.54 186 PRO A O 1
ATOM 1384 N N . ARG A 1 187 ? -13.597 -33.613 -7.411 1 98.6 187 ARG A N 1
ATOM 1385 C CA . ARG A 1 187 ? -13.202 -34.971 -7.051 1 98.6 187 ARG A CA 1
ATOM 1386 C C . ARG A 1 187 ? -12.649 -35.719 -8.259 1 98.6 187 ARG A C 1
ATOM 1388 O O . ARG A 1 187 ? -11.676 -36.467 -8.141 1 98.6 187 ARG A O 1
ATOM 1395 N N . ALA A 1 188 ? -13.277 -35.548 -9.327 1 98.4 188 ALA A N 1
ATOM 1396 C CA . ALA A 1 188 ? -12.828 -36.188 -10.561 1 98.4 188 ALA A CA 1
ATOM 1397 C C . ALA A 1 188 ? -11.435 -35.704 -10.954 1 98.4 188 ALA A C 1
ATOM 1399 O O . ALA A 1 188 ? -10.61 -36.488 -11.431 1 98.4 188 ALA A O 1
ATOM 1400 N N . VAL A 1 189 ? -11.129 -34.405 -10.805 1 98.65 189 VAL A N 1
ATOM 1401 C CA . VAL A 1 189 ? -9.802 -33.86 -11.076 1 98.65 189 VAL A CA 1
ATOM 1402 C C . VAL A 1 189 ? -8.769 -34.555 -10.192 1 98.65 189 VAL A C 1
ATOM 1404 O O . VAL A 1 189 ? -7.739 -35.025 -10.683 1 98.65 189 VAL A O 1
ATOM 1407 N N . ALA A 1 190 ? -9.075 -34.674 -8.905 1 98.58 190 ALA A N 1
ATOM 1408 C CA . ALA A 1 190 ? -8.157 -35.269 -7.937 1 98.58 190 ALA A CA 1
ATOM 1409 C C . ALA A 1 190 ? -7.927 -36.747 -8.237 1 98.58 190 ALA A C 1
ATOM 1411 O O . ALA A 1 190 ? -6.831 -37.269 -8.016 1 98.58 190 ALA A O 1
ATOM 1412 N N . ALA A 1 191 ? -8.941 -37.399 -8.733 1 97.91 191 ALA A N 1
ATOM 1413 C CA . ALA A 1 191 ? -8.861 -38.83 -9.018 1 97.91 191 ALA A CA 1
ATOM 1414 C C . ALA A 1 191 ? -7.97 -39.099 -10.227 1 97.91 191 ALA A C 1
ATOM 1416 O O . ALA A 1 191 ? -7.329 -40.149 -10.311 1 97.91 191 ALA A O 1
ATOM 1417 N N . GLU A 1 192 ? -7.857 -38.139 -11.072 1 97.92 192 GLU A N 1
ATOM 1418 C CA . GLU A 1 192 ? -7.24 -38.424 -12.364 1 97.92 192 GLU A CA 1
ATOM 1419 C C . GLU A 1 192 ? -5.895 -37.716 -12.502 1 97.92 192 GLU A C 1
ATOM 1421 O O . GLU A 1 192 ? -5.101 -38.046 -13.385 1 97.92 192 GLU A O 1
ATOM 1426 N N . ALA A 1 193 ? -5.649 -36.752 -11.713 1 98.61 193 ALA A N 1
ATOM 1427 C CA . ALA A 1 193 ? -4.436 -35.951 -11.854 1 98.61 193 ALA A CA 1
ATOM 1428 C C . ALA A 1 193 ? -3.552 -36.072 -10.617 1 98.61 193 ALA A C 1
ATOM 1430 O O . ALA A 1 193 ? -4.053 -36.151 -9.493 1 98.61 193 ALA A O 1
ATOM 1431 N N . ASN A 1 194 ? -2.195 -36.061 -10.882 1 98.67 194 ASN A N 1
ATOM 1432 C CA . ASN A 1 194 ? -1.274 -36.083 -9.75 1 98.67 194 ASN A CA 1
ATOM 1433 C C . ASN A 1 194 ? -0.382 -34.845 -9.728 1 98.67 194 ASN A C 1
ATOM 1435 O O . ASN A 1 194 ? 0.617 -34.807 -9.008 1 98.67 194 ASN A O 1
ATOM 1439 N N . LEU A 1 195 ? -0.588 -33.884 -10.493 1 98.78 195 LEU A N 1
ATOM 1440 C CA . LEU A 1 195 ? -0.127 -32.502 -10.425 1 98.78 195 LEU A CA 1
ATOM 1441 C C . LEU A 1 195 ? -1.3 -31.532 -10.526 1 98.78 195 LEU A C 1
ATOM 1443 O O . LEU A 1 195 ? -1.864 -31.344 -11.607 1 98.78 195 LEU A O 1
ATOM 1447 N N . ILE A 1 196 ? -1.662 -30.881 -9.423 1 98.91 196 ILE A N 1
ATOM 1448 C CA . ILE A 1 196 ? -2.904 -30.118 -9.358 1 98.91 196 ILE A CA 1
ATOM 1449 C C . ILE A 1 196 ? -2.598 -28.661 -9.02 1 98.91 196 ILE A C 1
ATOM 1451 O O . ILE A 1 196 ? -1.778 -28.38 -8.143 1 98.91 196 ILE A O 1
ATOM 1455 N N . VAL A 1 197 ? -3.191 -27.751 -9.732 1 98.88 197 VAL A N 1
ATOM 1456 C CA . VAL A 1 197 ? -3.158 -26.325 -9.426 1 98.88 197 VAL A CA 1
ATOM 1457 C C . VAL A 1 197 ? -4.563 -25.838 -9.078 1 98.88 197 VAL A C 1
ATOM 1459 O O . VAL A 1 197 ? -5.521 -26.117 -9.803 1 98.88 197 VAL A O 1
ATOM 1462 N N . THR A 1 198 ? -4.701 -25.191 -7.94 1 98.71 198 THR A N 1
ATOM 1463 C CA . THR A 1 198 ? -5.967 -24.558 -7.587 1 98.71 198 THR A CA 1
ATOM 1464 C C . THR A 1 198 ? -5.866 -23.04 -7.709 1 98.71 198 THR A C 1
ATOM 1466 O O . THR A 1 198 ? -5.001 -22.419 -7.087 1 98.71 198 THR A O 1
ATOM 1469 N N . ALA A 1 199 ? -6.645 -22.451 -8.492 1 97.33 199 ALA A N 1
ATOM 1470 C CA . ALA A 1 199 ? -6.614 -21.026 -8.809 1 97.33 199 ALA A CA 1
ATOM 1471 C C . ALA A 1 199 ? -8.023 -20.441 -8.846 1 97.33 199 ALA A C 1
ATOM 1473 O O . ALA A 1 199 ? -8.448 -19.892 -9.865 1 97.33 199 ALA A O 1
ATOM 1474 N N . THR A 1 200 ? -8.711 -20.491 -7.744 1 95.92 200 THR A N 1
ATOM 1475 C CA . THR A 1 200 ? -10.07 -19.975 -7.619 1 95.92 200 THR A CA 1
ATOM 1476 C C . THR A 1 200 ? -10.17 -18.992 -6.456 1 95.92 200 THR A C 1
ATOM 1478 O O . THR A 1 200 ? -9.351 -19.026 -5.535 1 95.92 200 THR A O 1
ATOM 1481 N N . PRO A 1 201 ? -11.124 -18.148 -6.48 1 93.17 201 PRO A N 1
ATOM 1482 C CA . PRO A 1 201 ? -11.345 -17.249 -5.345 1 93.17 201 PRO A CA 1
ATOM 1483 C C . PRO A 1 201 ? -12.252 -17.858 -4.278 1 93.17 201 PRO A C 1
ATOM 1485 O O . PRO A 1 201 ? -12.991 -17.134 -3.605 1 93.17 201 PRO A O 1
ATOM 1488 N N . SER A 1 202 ? -12.236 -19.165 -4.132 1 95 202 SER A N 1
ATOM 1489 C CA . SER A 1 202 ? -13.149 -19.891 -3.255 1 95 202 SER A CA 1
ATOM 1490 C C . SER A 1 202 ? -12.935 -19.506 -1.795 1 95 202 SER A C 1
ATOM 1492 O O . SER A 1 202 ? -11.828 -19.132 -1.402 1 95 202 SER A O 1
ATOM 1494 N N . ARG A 1 203 ? -13.958 -19.583 -0.998 1 94.51 203 ARG A N 1
ATOM 1495 C CA . ARG A 1 203 ? -13.9 -19.308 0.434 1 94.51 203 ARG A CA 1
ATOM 1496 C C . ARG A 1 203 ? -14.192 -20.566 1.245 1 94.51 203 ARG A C 1
ATOM 1498 O O . ARG A 1 203 ? -14.318 -20.506 2.47 1 94.51 203 ARG A O 1
ATOM 1505 N N . GLY A 1 204 ? -14.321 -21.69 0.518 1 96.26 204 GLY A N 1
ATOM 1506 C CA . GLY A 1 204 ? -14.444 -23.01 1.115 1 96.26 204 GLY A CA 1
ATOM 1507 C C . GLY A 1 204 ? -13.679 -24.08 0.359 1 96.26 204 GLY A C 1
ATOM 1508 O O . GLY A 1 204 ? -13.402 -23.928 -0.833 1 96.26 204 GLY A O 1
ATOM 1509 N N . PRO A 1 205 ? -13.434 -25.222 0.983 1 97.87 205 PRO A N 1
ATOM 1510 C CA . PRO A 1 205 ? -12.596 -26.25 0.36 1 97.87 205 PRO A CA 1
ATOM 1511 C C . PRO A 1 205 ? -13.236 -26.858 -0.886 1 97.87 205 PRO A C 1
ATOM 1513 O O . PRO A 1 205 ? -14.42 -27.206 -0.87 1 97.87 205 PRO A O 1
ATOM 1516 N N . LEU A 1 206 ? -12.496 -26.903 -1.877 1 98.53 206 LEU A N 1
ATOM 1517 C CA . LEU A 1 206 ? -12.893 -27.559 -3.117 1 98.53 206 LEU A CA 1
ATOM 1518 C C . LEU A 1 206 ? -12.332 -28.976 -3.187 1 98.53 206 LEU A C 1
ATOM 1520 O O . LEU A 1 206 ? -12.936 -29.857 -3.803 1 98.53 206 LEU A O 1
ATOM 1524 N N . LEU A 1 207 ? -11.106 -29.202 -2.572 1 98.6 207 LEU A N 1
ATOM 1525 C CA . LEU A 1 207 ? -10.466 -30.512 -2.528 1 98.6 207 LEU A CA 1
ATOM 1526 C C . LEU A 1 207 ? -10.484 -31.079 -1.112 1 98.6 207 LEU A C 1
ATOM 1528 O O . LEU A 1 207 ? -10.205 -30.362 -0.148 1 98.6 207 LEU A O 1
ATOM 1532 N N . GLN A 1 208 ? -10.739 -32.343 -1.077 1 98.47 208 GLN A N 1
ATOM 1533 C CA . GLN A 1 208 ? -10.735 -33.05 0.2 1 98.47 208 GLN A CA 1
ATOM 1534 C C . GLN A 1 208 ? -9.54 -33.993 0.302 1 98.47 208 GLN A C 1
ATOM 1536 O O . GLN A 1 208 ? -9.127 -34.591 -0.693 1 98.47 208 GLN A O 1
ATOM 1541 N N . ARG A 1 209 ? -9.073 -34.123 1.497 1 98.09 209 ARG A N 1
ATOM 1542 C CA . ARG A 1 209 ? -7.883 -34.944 1.702 1 98.09 209 ARG A CA 1
ATOM 1543 C C . ARG A 1 209 ? -8.09 -36.353 1.158 1 98.09 209 ARG A C 1
ATOM 1545 O O . ARG A 1 209 ? -7.199 -36.913 0.516 1 98.09 209 ARG A O 1
ATOM 1552 N N . GLY A 1 210 ? -9.225 -36.908 1.453 1 97.99 210 GLY A N 1
ATOM 1553 C CA . GLY A 1 210 ? -9.515 -38.281 1.072 1 97.99 210 GLY A CA 1
ATOM 1554 C C . GLY A 1 210 ? -9.516 -38.497 -0.43 1 97.99 210 GLY A C 1
ATOM 1555 O O . GLY A 1 210 ? -9.48 -39.636 -0.899 1 97.99 210 GLY A O 1
ATOM 1556 N N . TRP A 1 211 ? -9.548 -37.443 -1.165 1 98.68 211 TRP A N 1
ATOM 1557 C CA . TRP A 1 211 ? -9.59 -37.543 -2.62 1 98.68 211 TRP A CA 1
ATOM 1558 C C . TRP A 1 211 ? -8.182 -37.588 -3.204 1 98.68 211 TRP A C 1
ATOM 1560 O O . TRP A 1 211 ? -7.998 -37.951 -4.369 1 98.68 211 TRP A O 1
ATOM 1570 N N . ILE A 1 212 ? -7.146 -37.158 -2.459 1 98.44 212 ILE A N 1
ATOM 1571 C CA . ILE A 1 212 ? -5.798 -36.938 -2.971 1 98.44 212 ILE A CA 1
ATOM 1572 C C . ILE A 1 212 ? -5.046 -38.266 -3.031 1 98.44 212 ILE A C 1
ATOM 1574 O O . ILE A 1 212 ? -4.877 -38.938 -2.011 1 98.44 212 ILE A O 1
ATOM 1578 N N . ARG A 1 213 ? -4.53 -38.572 -4.141 1 97.3 213 ARG A N 1
ATOM 1579 C CA . ARG A 1 213 ? -3.782 -39.806 -4.356 1 97.3 213 ARG A CA 1
ATOM 1580 C C . ARG A 1 213 ? -2.351 -39.676 -3.847 1 97.3 213 ARG A C 1
ATOM 1582 O O . ARG A 1 213 ? -1.775 -38.586 -3.87 1 97.3 213 ARG A O 1
ATOM 1589 N N . PRO A 1 214 ? -1.811 -40.849 -3.467 1 97.39 214 PRO A N 1
ATOM 1590 C CA . PRO A 1 214 ? -0.37 -40.808 -3.212 1 97.39 214 PRO A CA 1
ATOM 1591 C C . PRO A 1 214 ? 0.427 -40.291 -4.407 1 97.39 214 PRO A C 1
ATOM 1593 O O . PRO A 1 214 ? 0.078 -40.575 -5.556 1 97.39 214 PRO A O 1
ATOM 1596 N N . GLY A 1 215 ? 1.46 -39.501 -4.09 1 98.04 215 GLY A N 1
ATOM 1597 C CA . GLY A 1 215 ? 2.348 -39.009 -5.131 1 98.04 215 GLY A CA 1
ATOM 1598 C C . GLY A 1 215 ? 1.918 -37.67 -5.7 1 98.04 215 GLY A C 1
ATOM 1599 O O . GLY A 1 215 ? 2.643 -37.063 -6.49 1 98.04 215 GLY A O 1
ATOM 1600 N N . THR A 1 216 ? 0.795 -37.108 -5.231 1 98.62 216 THR A N 1
ATOM 1601 C CA . THR A 1 216 ? 0.22 -35.892 -5.795 1 98.62 216 THR A CA 1
ATOM 1602 C C . THR A 1 216 ? 0.953 -34.657 -5.279 1 98.62 216 THR A C 1
ATOM 1604 O O . THR A 1 216 ? 1.311 -34.588 -4.101 1 98.62 216 THR A O 1
ATOM 1607 N N . HIS A 1 217 ? 1.219 -33.726 -6.184 1 98.71 217 HIS A N 1
ATOM 1608 C CA . HIS A 1 217 ? 1.644 -32.377 -5.829 1 98.71 217 HIS A CA 1
ATOM 1609 C C . HIS A 1 217 ? 0.525 -31.368 -6.066 1 98.71 217 HIS A C 1
ATOM 1611 O O . HIS A 1 217 ? -0.14 -31.404 -7.103 1 98.71 217 HIS A O 1
ATOM 1617 N N . ILE A 1 218 ? 0.344 -30.467 -5.085 1 98.9 218 ILE A N 1
ATOM 1618 C CA . ILE A 1 218 ? -0.672 -29.428 -5.209 1 98.9 218 ILE A CA 1
ATOM 1619 C C . ILE A 1 218 ? -0.021 -28.052 -5.086 1 98.9 218 ILE A C 1
ATOM 1621 O O . ILE A 1 218 ? 0.708 -27.787 -4.128 1 98.9 218 ILE A O 1
ATOM 1625 N N . THR A 1 219 ? -0.198 -27.232 -6.06 1 98.84 219 THR A N 1
ATOM 1626 C CA . THR A 1 219 ? 0.096 -25.806 -5.967 1 98.84 219 THR A CA 1
ATOM 1627 C C . THR A 1 219 ? -1.182 -25.003 -5.747 1 98.84 219 THR A C 1
ATOM 1629 O O . THR A 1 219 ? -2.036 -24.93 -6.634 1 98.84 219 THR A O 1
ATOM 1632 N N . ALA A 1 220 ? -1.306 -24.399 -4.615 1 98.75 220 ALA A N 1
ATOM 1633 C CA . ALA A 1 220 ? -2.499 -23.628 -4.274 1 98.75 220 ALA A CA 1
ATOM 1634 C C . ALA A 1 220 ? -2.245 -22.131 -4.42 1 98.75 220 ALA A C 1
ATOM 1636 O O . ALA A 1 220 ? -1.328 -21.587 -3.8 1 98.75 220 ALA A O 1
ATOM 1637 N N . LEU A 1 221 ? -3.115 -21.459 -5.166 1 97.99 221 LEU A N 1
ATOM 1638 C CA . LEU A 1 221 ? -2.87 -20.062 -5.509 1 97.99 221 LEU A CA 1
ATOM 1639 C C . LEU A 1 221 ? -4.021 -19.178 -5.042 1 97.99 221 LEU A C 1
ATOM 1641 O O . LEU A 1 221 ? -3.85 -17.969 -4.869 1 97.99 221 LEU A O 1
ATOM 1645 N N . GLY A 1 222 ? -5.146 -19.686 -4.842 1 95.83 222 GLY A N 1
ATOM 1646 C CA . GLY A 1 222 ? -6.366 -18.897 -4.775 1 95.83 222 GLY A CA 1
ATOM 1647 C C . GLY A 1 222 ? -6.563 -18.217 -3.433 1 95.83 222 GLY A C 1
ATOM 1648 O O . GLY A 1 222 ? -7.207 -17.169 -3.351 1 95.83 222 GLY A O 1
ATOM 1649 N N . ALA A 1 223 ? -6.111 -18.802 -2.361 1 95.06 223 ALA A N 1
ATOM 1650 C CA . ALA A 1 223 ? -6.267 -18.231 -1.026 1 95.06 223 ALA A CA 1
ATOM 1651 C C . ALA A 1 223 ? -5.213 -17.16 -0.761 1 95.06 223 ALA A C 1
ATOM 1653 O O . ALA A 1 223 ? -4.388 -17.304 0.144 1 95.06 223 ALA A O 1
ATOM 1654 N N . ASP A 1 224 ? -5.392 -16.023 -1.438 1 92.07 224 ASP A N 1
ATOM 1655 C CA . ASP A 1 224 ? -4.388 -14.965 -1.402 1 92.07 224 ASP A CA 1
ATOM 1656 C C . ASP A 1 224 ? -4.825 -13.824 -0.486 1 92.07 224 ASP A C 1
ATOM 1658 O O . ASP A 1 224 ? -4.255 -12.732 -0.531 1 92.07 224 ASP A O 1
ATOM 1662 N N . GLY A 1 225 ? -5.861 -14.027 0.25 1 92.35 225 GLY A N 1
ATOM 1663 C CA . GLY A 1 225 ? -6.376 -13.046 1.192 1 92.35 225 GLY A CA 1
ATOM 1664 C C . GLY A 1 225 ? -7.191 -13.664 2.312 1 92.35 225 GLY A C 1
ATOM 1665 O O . GLY A 1 225 ? -7.53 -14.848 2.259 1 92.35 225 GLY A O 1
ATOM 1666 N N . PRO A 1 226 ? -7.57 -12.834 3.288 1 91.01 226 PRO A N 1
ATOM 1667 C CA . PRO A 1 226 ? -8.32 -13.35 4.436 1 91.01 226 PRO A CA 1
ATOM 1668 C C . PRO A 1 226 ? -9.66 -13.964 4.037 1 91.01 226 PRO A C 1
ATOM 1670 O O . PRO A 1 226 ? -10.381 -13.398 3.21 1 91.01 226 PRO A O 1
ATOM 1673 N N . GLY A 1 227 ? -9.891 -15.162 4.608 1 91.31 227 GLY A N 1
ATOM 1674 C CA . GLY A 1 227 ? -11.191 -15.788 4.426 1 91.31 227 GLY A CA 1
ATOM 1675 C C . GLY A 1 227 ? -11.245 -16.713 3.225 1 91.31 227 GLY A C 1
ATOM 1676 O O . GLY A 1 227 ? -12.162 -17.528 3.103 1 91.31 227 GLY A O 1
ATOM 1677 N N . LYS A 1 228 ? -10.347 -16.668 2.386 1 94.86 228 LYS A N 1
ATOM 1678 C CA . LYS A 1 228 ? -10.31 -17.536 1.213 1 94.86 228 LYS A CA 1
ATOM 1679 C C . LYS A 1 228 ? -9.755 -18.913 1.564 1 94.86 228 LYS A C 1
ATOM 1681 O O . LYS A 1 228 ? -8.923 -19.041 2.464 1 94.86 228 LYS A O 1
ATOM 1686 N N . GLN A 1 229 ? -10.253 -19.924 0.808 1 97.69 229 GLN A N 1
ATOM 1687 C CA . GLN A 1 229 ? -9.853 -21.307 1.046 1 97.69 229 GLN A CA 1
ATOM 1688 C C . GLN A 1 229 ? -10.237 -22.201 -0.129 1 97.69 229 GLN A C 1
ATOM 1690 O O . GLN A 1 229 ? -11.375 -22.16 -0.602 1 97.69 229 GLN A O 1
ATOM 1695 N N . GLU A 1 230 ? -9.283 -22.97 -0.558 1 98.43 230 GLU A N 1
ATOM 1696 C CA . GLU A 1 230 ? -9.545 -23.905 -1.648 1 98.43 230 GLU A CA 1
ATOM 1697 C C . GLU A 1 230 ? -9.393 -25.35 -1.184 1 98.43 230 GLU A C 1
ATOM 1699 O O . GLU A 1 230 ? -9.96 -26.264 -1.787 1 98.43 230 GLU A O 1
ATOM 1704 N N . LEU A 1 231 ? -8.655 -25.587 -0.073 1 98.69 231 LEU A N 1
ATOM 1705 C CA . LEU A 1 231 ? -8.257 -26.941 0.297 1 98.69 231 LEU A CA 1
ATOM 1706 C C . LEU A 1 231 ? -8.775 -27.299 1.686 1 98.69 231 LEU A C 1
ATOM 1708 O O . LEU A 1 231 ? -8.757 -26.464 2.594 1 98.69 231 LEU A O 1
ATOM 1712 N N . ASP A 1 232 ? -9.116 -28.557 1.829 1 98.38 232 ASP A N 1
ATOM 1713 C CA . ASP A 1 232 ? -9.259 -29.159 3.151 1 98.38 232 ASP A CA 1
ATOM 1714 C C . ASP A 1 232 ? -7.969 -29.024 3.958 1 98.38 232 ASP A C 1
ATOM 1716 O O . ASP A 1 232 ? -6.904 -29.456 3.513 1 98.38 232 ASP A O 1
ATOM 1720 N N . PRO A 1 233 ? -8.128 -28.44 5.162 1 98.19 233 PRO A N 1
ATOM 1721 C CA . PRO A 1 233 ? -6.92 -28.251 5.969 1 98.19 233 PRO A CA 1
ATOM 1722 C C . PRO A 1 233 ? -6.181 -29.559 6.241 1 98.19 233 PRO A C 1
ATOM 1724 O O . PRO A 1 233 ? -4.971 -29.551 6.48 1 98.19 233 PRO A O 1
ATOM 1727 N N . ALA A 1 234 ? -6.832 -30.666 6.19 1 98.44 234 ALA A N 1
ATOM 1728 C CA . ALA A 1 234 ? -6.222 -31.969 6.443 1 98.44 234 ALA A CA 1
ATOM 1729 C C . ALA A 1 234 ? -5.193 -32.311 5.37 1 98.44 234 ALA A C 1
ATOM 1731 O O . ALA A 1 234 ? -4.297 -33.128 5.597 1 98.44 234 ALA A O 1
ATOM 1732 N N . ILE A 1 235 ? -5.321 -31.707 4.185 1 98.65 235 ILE A N 1
ATOM 1733 C CA . ILE A 1 235 ? -4.346 -31.934 3.125 1 98.65 235 ILE A CA 1
ATOM 1734 C C . ILE A 1 235 ? -2.976 -31.422 3.565 1 98.65 235 ILE A C 1
ATOM 1736 O O . ILE A 1 235 ? -1.973 -32.129 3.44 1 98.65 235 ILE A O 1
ATOM 1740 N N . ALA A 1 236 ? -2.99 -30.2 4.103 1 98.56 236 ALA A N 1
ATOM 1741 C CA . ALA A 1 236 ? -1.738 -29.632 4.596 1 98.56 236 ALA A CA 1
ATOM 1742 C C . ALA A 1 236 ? -1.195 -30.438 5.773 1 98.56 236 ALA A C 1
ATOM 1744 O O . ALA A 1 236 ? 0.015 -30.647 5.885 1 98.56 236 ALA A O 1
ATOM 1745 N N . ALA A 1 237 ? -2.067 -30.864 6.61 1 97.89 237 ALA A N 1
ATOM 1746 C CA . ALA A 1 237 ? -1.688 -31.628 7.796 1 97.89 237 ALA A CA 1
ATOM 1747 C C . ALA A 1 237 ? -0.991 -32.93 7.411 1 97.89 237 ALA A C 1
ATOM 1749 O O . ALA A 1 237 ? -0.033 -33.346 8.066 1 97.89 237 ALA A O 1
ATOM 1750 N N . ASP A 1 238 ? -1.396 -33.554 6.371 1 97.59 238 ASP A N 1
ATOM 1751 C CA . ASP A 1 238 ? -0.946 -34.899 6.027 1 97.59 238 ASP A CA 1
ATOM 1752 C C . ASP A 1 238 ? 0.141 -34.857 4.956 1 97.59 238 ASP A C 1
ATOM 1754 O O . ASP A 1 238 ? 0.748 -35.883 4.639 1 97.59 238 ASP A O 1
ATOM 1758 N N . ALA A 1 239 ? 0.357 -33.693 4.371 1 98.52 239 ALA A N 1
ATOM 1759 C CA . ALA A 1 239 ? 1.371 -33.577 3.325 1 98.52 239 ALA A CA 1
ATOM 1760 C C . ALA A 1 239 ? 2.761 -33.885 3.873 1 98.52 239 ALA A C 1
ATOM 1762 O O . ALA A 1 239 ? 3.079 -33.533 5.012 1 98.52 239 ALA A O 1
ATOM 1763 N N . ASN A 1 240 ? 3.572 -34.521 3.078 1 98.39 240 ASN A N 1
ATOM 1764 C CA . ASN A 1 240 ? 4.936 -34.862 3.469 1 98.39 240 ASN A CA 1
ATOM 1765 C C . ASN A 1 240 ? 5.855 -33.645 3.409 1 98.39 240 ASN A C 1
ATOM 1767 O O . ASN A 1 240 ? 6.778 -33.519 4.216 1 98.39 240 ASN A O 1
ATOM 1771 N N . VAL A 1 241 ? 5.625 -32.807 2.427 1 98.2 241 VAL A N 1
ATOM 1772 C CA . VAL A 1 241 ? 6.378 -31.571 2.24 1 98.2 241 VAL A CA 1
ATOM 1773 C C . VAL A 1 241 ? 5.414 -30.402 2.051 1 98.2 241 VAL A C 1
ATOM 1775 O O . VAL A 1 241 ? 4.496 -30.472 1.231 1 98.2 241 VAL A O 1
ATOM 1778 N N . VAL A 1 242 ? 5.601 -29.386 2.847 1 98.54 242 VAL A N 1
ATOM 1779 C CA . VAL A 1 242 ? 4.779 -28.183 2.769 1 98.54 242 VAL A CA 1
ATOM 1780 C C . VAL A 1 242 ? 5.669 -26.964 2.536 1 98.54 242 VAL A C 1
ATOM 1782 O O . VAL A 1 242 ? 6.573 -26.687 3.327 1 98.54 242 VAL A O 1
ATOM 1785 N N . VAL A 1 243 ? 5.405 -26.292 1.447 1 98.42 243 VAL A N 1
ATOM 1786 C CA . VAL A 1 243 ? 6.204 -25.133 1.063 1 98.42 243 VAL A CA 1
ATOM 1787 C C . VAL A 1 243 ? 5.32 -23.889 1.013 1 98.42 243 VAL A C 1
ATOM 1789 O O . VAL A 1 243 ? 4.172 -23.953 0.568 1 98.42 243 VAL A O 1
ATOM 1792 N N . ALA A 1 244 ? 5.815 -22.792 1.482 1 98.65 244 ALA A N 1
ATOM 1793 C CA . ALA A 1 244 ? 5.139 -21.498 1.422 1 98.65 244 ALA A CA 1
ATOM 1794 C C . ALA A 1 244 ? 6.029 -20.444 0.769 1 98.65 244 ALA A C 1
ATOM 1796 O O . ALA A 1 244 ? 7.242 -20.424 0.989 1 98.65 244 ALA A O 1
ATOM 1797 N N . ASP A 1 245 ? 5.413 -19.624 -0.028 1 98.5 245 ASP A N 1
ATOM 1798 C CA . ASP A 1 245 ? 6.22 -18.529 -0.556 1 98.5 245 ASP A CA 1
ATOM 1799 C C . ASP A 1 245 ? 6.639 -17.57 0.556 1 98.5 245 ASP A C 1
ATOM 1801 O O . ASP A 1 245 ? 7.705 -16.954 0.484 1 98.5 245 ASP A O 1
ATOM 1805 N N . SER A 1 246 ? 5.817 -17.389 1.522 1 98.1 246 SER A N 1
ATOM 1806 C CA . SER A 1 246 ? 6.088 -16.697 2.778 1 98.1 246 SER A CA 1
ATOM 1807 C C . SER A 1 246 ? 5.489 -17.448 3.963 1 98.1 246 SER A C 1
ATOM 1809 O O . SER A 1 246 ? 4.269 -17.596 4.059 1 98.1 246 SER A O 1
ATOM 1811 N N . LEU A 1 247 ? 6.334 -17.857 4.826 1 97.49 247 LEU A N 1
ATOM 1812 C CA . LEU A 1 247 ? 5.864 -18.575 6.005 1 97.49 247 LEU A CA 1
ATOM 1813 C C . LEU A 1 247 ? 4.88 -17.726 6.803 1 97.49 247 LEU A C 1
ATOM 1815 O O . LEU A 1 247 ? 3.773 -18.175 7.11 1 97.49 247 LEU A O 1
ATOM 1819 N N . ALA A 1 248 ? 5.229 -16.517 7.081 1 96.13 248 ALA A N 1
ATOM 1820 C CA . ALA A 1 248 ? 4.417 -15.629 7.909 1 96.13 248 ALA A CA 1
ATOM 1821 C C . ALA A 1 248 ? 3.079 -15.326 7.24 1 96.13 248 ALA A C 1
ATOM 1823 O O . ALA A 1 248 ? 2.029 -15.381 7.885 1 96.13 248 ALA A O 1
ATOM 1824 N N . GLN A 1 249 ? 3.091 -15.018 6.004 1 96.7 249 GLN A N 1
ATOM 1825 C CA . GLN A 1 249 ? 1.879 -14.638 5.286 1 96.7 249 GLN A CA 1
ATOM 1826 C C . GLN A 1 249 ? 0.936 -15.828 5.131 1 96.7 249 GLN A C 1
ATOM 1828 O O . GLN A 1 249 ? -0.267 -15.709 5.374 1 96.7 249 GLN A O 1
ATOM 1833 N N . CYS A 1 250 ? 1.477 -16.939 4.75 1 97.6 250 CYS A N 1
ATOM 1834 C CA . CYS A 1 250 ? 0.665 -18.132 4.539 1 97.6 250 CYS A CA 1
ATOM 1835 C C . CYS A 1 250 ? 0.078 -18.633 5.853 1 97.6 250 CYS A C 1
ATOM 1837 O O . CYS A 1 250 ? -1.016 -19.2 5.873 1 97.6 250 CYS A O 1
ATOM 1839 N N . ALA A 1 251 ? 0.804 -18.429 6.916 1 96.1 251 ALA A N 1
ATOM 1840 C CA . ALA A 1 251 ? 0.268 -18.787 8.226 1 96.1 251 ALA A CA 1
ATOM 1841 C C . ALA A 1 251 ? -0.846 -17.833 8.644 1 96.1 251 ALA A C 1
ATOM 1843 O O . ALA A 1 251 ? -1.774 -18.225 9.356 1 96.1 251 ALA A O 1
ATOM 1844 N N . ALA A 1 252 ? -0.831 -16.652 8.109 1 95.03 252 ALA A N 1
ATOM 1845 C CA . ALA A 1 252 ? -1.811 -15.634 8.48 1 95.03 252 ALA A CA 1
ATOM 1846 C C . ALA A 1 252 ? -3.072 -15.751 7.63 1 95.03 252 ALA A C 1
ATOM 1848 O O . ALA A 1 252 ? -4.188 -15.637 8.144 1 95.03 252 ALA A O 1
ATOM 1849 N N . TYR A 1 253 ? -3.071 -15.942 6.22 1 92.9 253 TYR A N 1
ATOM 1850 C CA . TYR A 1 253 ? -4.311 -16.004 5.454 1 92.9 253 TYR A CA 1
ATOM 1851 C C . TYR A 1 253 ? -4.15 -16.894 4.227 1 92.9 253 TYR A C 1
ATOM 1853 O O . TYR A 1 253 ? -5.042 -16.958 3.378 1 92.9 253 TYR A O 1
ATOM 1861 N N . GLY A 1 254 ? -3.196 -17.552 3.925 1 94.66 254 GLY A N 1
ATOM 1862 C CA . GLY A 1 254 ? -3.027 -18.539 2.871 1 94.66 254 GLY A CA 1
ATOM 1863 C C . GLY A 1 254 ? -3.732 -19.851 3.163 1 94.66 254 GLY A C 1
ATOM 1864 O O . GLY A 1 254 ? -4.418 -19.98 4.179 1 94.66 254 GLY A O 1
ATOM 1865 N N . GLU A 1 255 ? -3.622 -20.771 2.176 1 96.96 255 GLU A N 1
ATOM 1866 C CA . GLU A 1 255 ? -4.211 -22.095 2.35 1 96.96 255 GLU A CA 1
ATOM 1867 C C . GLU A 1 255 ? -3.755 -22.734 3.659 1 96.96 255 GLU A C 1
ATOM 1869 O O . GLU A 1 255 ? -4.539 -23.401 4.337 1 96.96 255 GLU A O 1
ATOM 1874 N N . LEU A 1 256 ? -2.563 -22.495 4.037 1 98.34 256 LEU A N 1
ATOM 1875 C CA . LEU A 1 256 ? -1.963 -23.144 5.198 1 98.34 256 LEU A CA 1
ATOM 1876 C C . LEU A 1 256 ? -2.504 -22.548 6.493 1 98.34 256 LEU A C 1
ATOM 1878 O O . LEU A 1 256 ? -2.389 -23.159 7.558 1 98.34 256 LEU A O 1
ATOM 1882 N N . SER A 1 257 ? -2.998 -21.305 6.433 1 97.86 257 SER A N 1
ATOM 1883 C CA . SER A 1 257 ? -3.428 -20.602 7.637 1 97.86 257 SER A CA 1
ATOM 1884 C C . SER A 1 257 ? -4.521 -21.376 8.368 1 97.86 257 SER A C 1
ATOM 1886 O O . SER A 1 257 ? -4.56 -21.39 9.6 1 97.86 257 SER A O 1
ATOM 1888 N N . HIS A 1 258 ? -5.354 -22.045 7.623 1 97.32 258 HIS A N 1
ATOM 1889 C CA . HIS A 1 258 ? -6.45 -22.809 8.207 1 97.32 258 HIS A CA 1
ATOM 1890 C C . HIS A 1 258 ? -5.927 -23.988 9.022 1 97.32 258 HIS A C 1
ATOM 1892 O O . HIS A 1 258 ? -6.433 -24.269 10.111 1 97.32 258 HIS A O 1
ATOM 1898 N N . ALA A 1 259 ? -4.974 -24.664 8.493 1 98.1 259 ALA A N 1
ATOM 1899 C CA . ALA A 1 259 ? -4.376 -25.795 9.197 1 98.1 259 ALA A CA 1
ATOM 1900 C C . ALA A 1 259 ? -3.589 -25.328 10.418 1 98.1 259 ALA A C 1
ATOM 1902 O O . ALA A 1 259 ? -3.651 -25.951 11.48 1 98.1 259 ALA A O 1
ATOM 1903 N N . VAL A 1 260 ? -2.851 -24.223 10.263 1 98.21 260 VAL A N 1
ATOM 1904 C CA . VAL A 1 260 ? -2.048 -23.684 11.355 1 98.21 260 VAL A CA 1
ATOM 1905 C C . VAL A 1 260 ? -2.96 -23.237 12.495 1 98.21 260 VAL A C 1
ATOM 1907 O O . VAL A 1 260 ? -2.742 -23.602 13.653 1 98.21 260 VAL A O 1
ATOM 1910 N N . LYS A 1 261 ? -3.955 -22.491 12.203 1 97.29 261 LYS A N 1
ATOM 1911 C CA . LYS A 1 261 ? -4.879 -21.964 13.204 1 97.29 261 LYS A CA 1
ATOM 1912 C C . LYS A 1 261 ? -5.624 -23.091 13.912 1 97.29 261 LYS A C 1
ATOM 1914 O O . LYS A 1 261 ? -5.946 -22.981 15.097 1 97.29 261 LYS A O 1
ATOM 1919 N N . ALA A 1 262 ? -5.857 -24.162 13.18 1 97.29 262 ALA A N 1
ATOM 1920 C CA . ALA A 1 262 ? -6.564 -25.31 13.743 1 97.29 262 ALA A CA 1
ATOM 1921 C C . ALA A 1 262 ? -5.612 -26.209 14.527 1 97.29 262 ALA A C 1
ATOM 1923 O O . ALA A 1 262 ? -6.028 -27.227 15.086 1 97.29 262 ALA A O 1
ATOM 1924 N N . GLY A 1 263 ? -4.313 -25.911 14.485 1 97.83 263 GLY A N 1
ATOM 1925 C CA . GLY A 1 263 ? -3.317 -26.693 15.201 1 97.83 263 GLY A CA 1
ATOM 1926 C C . GLY A 1 263 ? -2.937 -27.975 14.484 1 97.83 263 GLY A C 1
ATOM 1927 O O . GLY A 1 263 ? -2.347 -28.876 15.084 1 97.83 263 GLY A O 1
ATOM 1928 N N . LEU A 1 264 ? -3.257 -28.111 13.235 1 98.21 264 LEU A N 1
ATOM 1929 C CA . LEU A 1 264 ? -3.025 -29.333 12.473 1 98.21 264 LEU A CA 1
ATOM 1930 C C . LEU A 1 264 ? -1.655 -29.304 11.804 1 98.21 264 LEU A C 1
ATOM 1932 O O . LEU A 1 264 ? -1.141 -30.345 11.386 1 98.21 264 LEU A O 1
ATOM 1936 N N . LEU A 1 265 ? -1.126 -28.177 11.682 1 98.29 265 LEU A N 1
ATOM 1937 C CA . LEU A 1 265 ? 0.157 -27.978 11.018 1 98.29 265 LEU A CA 1
ATOM 1938 C C . LEU A 1 265 ? 1.043 -27.031 11.82 1 98.29 265 LEU A C 1
ATOM 1940 O O . LEU A 1 265 ? 0.692 -25.865 12.02 1 98.29 265 LEU A O 1
ATOM 1944 N N . ALA A 1 266 ? 2.156 -27.502 12.247 1 97.58 266 ALA A N 1
ATOM 1945 C CA . ALA A 1 266 ? 3.118 -26.648 12.939 1 97.58 266 ALA A CA 1
ATOM 1946 C C . ALA A 1 266 ? 3.878 -25.767 11.953 1 97.58 266 ALA A C 1
ATOM 1948 O O . ALA A 1 266 ? 4.399 -26.256 10.947 1 97.58 266 ALA A O 1
ATOM 1949 N N . PRO A 1 267 ? 4.012 -24.528 12.233 1 96.74 267 PRO A N 1
ATOM 1950 C CA . PRO A 1 267 ? 4.753 -23.638 11.336 1 96.74 267 PRO A CA 1
ATOM 1951 C C . PRO A 1 267 ? 6.172 -24.128 11.059 1 96.74 267 PRO A C 1
ATOM 1953 O O . PRO A 1 267 ? 6.709 -23.894 9.973 1 96.74 267 PRO A O 1
ATOM 1956 N N . SER A 1 268 ? 6.751 -24.81 11.971 1 96.34 268 SER A N 1
ATOM 1957 C CA . SER A 1 268 ? 8.119 -25.3 11.837 1 96.34 268 SER A CA 1
ATOM 1958 C C . SER A 1 268 ? 8.227 -26.344 10.73 1 96.34 268 SER A C 1
ATOM 1960 O O . SER A 1 268 ? 9.328 -26.665 10.278 1 96.34 268 SER A O 1
ATOM 1962 N N . ARG A 1 269 ? 7.108 -26.901 10.291 1 96.82 269 ARG A N 1
ATOM 1963 C CA . ARG A 1 269 ? 7.092 -27.908 9.235 1 96.82 269 ARG A CA 1
ATOM 1964 C C . ARG A 1 269 ? 7.04 -27.256 7.857 1 96.82 269 ARG A C 1
ATOM 1966 O O . ARG A 1 269 ? 7.157 -27.939 6.837 1 96.82 269 ARG A O 1
ATOM 1973 N N . ILE A 1 270 ? 6.847 -25.989 7.835 1 97.8 270 ILE A N 1
ATOM 1974 C CA . ILE A 1 270 ? 6.684 -25.264 6.579 1 97.8 270 ILE A CA 1
ATOM 1975 C C . ILE A 1 270 ? 8.044 -24.776 6.085 1 97.8 270 ILE A C 1
ATOM 1977 O O . ILE A 1 270 ? 8.784 -24.126 6.828 1 97.8 270 ILE A O 1
ATOM 1981 N N . VAL A 1 271 ? 8.351 -25.177 4.897 1 97.47 271 VAL A N 1
ATOM 1982 C CA . VAL A 1 271 ? 9.577 -24.703 4.262 1 97.47 271 VAL A CA 1
ATOM 1983 C C . VAL A 1 271 ? 9.279 -23.457 3.431 1 97.47 271 VAL A C 1
ATOM 1985 O O . VAL A 1 271 ? 8.308 -23.426 2.672 1 97.47 271 VAL A O 1
ATOM 1988 N N . GLU A 1 272 ? 10.043 -22.487 3.597 1 98.06 272 GLU A N 1
ATOM 1989 C CA . GLU A 1 272 ? 9.867 -21.297 2.77 1 98.06 272 GLU A CA 1
ATOM 1990 C C . GLU A 1 272 ? 10.506 -21.479 1.396 1 98.06 272 GLU A C 1
ATOM 1992 O O . GLU A 1 272 ? 11.624 -21.988 1.289 1 98.06 272 GLU A O 1
ATOM 1997 N N . LEU A 1 273 ? 9.87 -21.069 0.402 1 98.18 273 LEU A N 1
ATOM 1998 C CA . LEU A 1 273 ? 10.229 -21.333 -0.987 1 98.18 273 LEU A CA 1
ATOM 1999 C C . LEU A 1 273 ? 11.618 -20.789 -1.302 1 98.18 273 LEU A C 1
ATOM 2001 O O . LEU A 1 273 ? 12.416 -21.458 -1.963 1 98.18 273 LEU A O 1
ATOM 2005 N N . GLY A 1 274 ? 11.926 -19.558 -0.881 1 98.49 274 GLY A N 1
ATOM 2006 C CA . GLY A 1 274 ? 13.239 -18.99 -1.142 1 98.49 274 GLY A CA 1
ATOM 2007 C C . GLY A 1 274 ? 14.375 -19.847 -0.617 1 98.49 274 GLY A C 1
ATOM 2008 O O . GLY A 1 274 ? 15.412 -19.981 -1.269 1 98.49 274 GLY A O 1
ATOM 2009 N N . ASP A 1 275 ? 14.205 -20.427 0.567 1 97.82 275 ASP A N 1
ATOM 2010 C CA . ASP A 1 275 ? 15.205 -21.316 1.151 1 97.82 275 ASP A CA 1
ATOM 2011 C C . ASP A 1 275 ? 15.363 -22.587 0.32 1 97.82 275 ASP A C 1
ATOM 2013 O O . ASP A 1 275 ? 16.482 -23.046 0.084 1 97.82 275 ASP A O 1
ATOM 2017 N N . ALA A 1 276 ? 14.261 -23.126 -0.091 1 97.43 276 ALA A N 1
ATOM 2018 C CA . ALA A 1 276 ? 14.287 -24.331 -0.917 1 97.43 276 ALA A CA 1
ATOM 2019 C C . ALA A 1 276 ? 15.012 -24.075 -2.235 1 97.43 276 ALA A C 1
ATOM 2021 O O . ALA A 1 276 ? 15.841 -24.883 -2.661 1 97.43 276 ALA A O 1
ATOM 2022 N N . LEU A 1 277 ? 14.694 -22.958 -2.851 1 97.68 277 LEU A N 1
ATOM 2023 C CA . LEU A 1 277 ? 15.3 -22.603 -4.129 1 97.68 277 LEU A CA 1
ATOM 2024 C C . LEU A 1 277 ? 16.799 -22.369 -3.974 1 97.68 277 LEU A C 1
ATOM 2026 O O . LEU A 1 277 ? 17.584 -22.736 -4.852 1 97.68 277 LEU A O 1
ATOM 2030 N N . ALA A 1 278 ? 17.156 -21.764 -2.917 1 97.17 278 ALA A N 1
ATOM 2031 C CA . ALA A 1 278 ? 18.562 -21.462 -2.661 1 97.17 278 ALA A CA 1
ATOM 2032 C C . ALA A 1 278 ? 19.365 -22.74 -2.437 1 97.17 278 ALA A C 1
ATOM 2034 O O . ALA A 1 278 ? 20.538 -22.817 -2.811 1 97.17 278 ALA A O 1
ATOM 2035 N N . SER A 1 279 ? 18.762 -23.671 -1.771 1 93.8 279 SER A N 1
ATOM 2036 C CA . SER A 1 279 ? 19.459 -24.916 -1.466 1 93.8 279 SER A CA 1
ATOM 2037 C C . SER A 1 279 ? 19.672 -25.753 -2.722 1 93.8 279 SER A C 1
ATOM 2039 O O . SER A 1 279 ? 20.659 -26.485 -2.827 1 93.8 279 SER A O 1
ATOM 2041 N N . GLY A 1 280 ? 18.781 -25.658 -3.653 1 85.33 280 GLY A N 1
ATOM 2042 C CA . GLY A 1 280 ? 18.855 -26.423 -4.888 1 85.33 280 GLY A CA 1
ATOM 2043 C C . GLY A 1 280 ? 18.486 -27.883 -4.709 1 85.33 280 GLY A C 1
ATOM 2044 O O . GLY A 1 280 ? 18.638 -28.685 -5.632 1 85.33 280 GLY A O 1
ATOM 2045 N N . VAL A 1 281 ? 18.057 -28.232 -3.578 1 84.91 281 VAL A N 1
ATOM 2046 C CA . VAL A 1 281 ? 17.734 -29.627 -3.299 1 84.91 281 VAL A CA 1
ATOM 2047 C C . VAL A 1 281 ? 16.253 -29.88 -3.572 1 84.91 281 VAL A C 1
ATOM 2049 O O . VAL A 1 281 ? 15.407 -29.037 -3.268 1 84.91 281 VAL A O 1
ATOM 2052 N N . ARG A 1 282 ? 16.099 -30.988 -4.25 1 84.38 282 ARG A N 1
ATOM 2053 C CA . ARG A 1 282 ? 14.71 -31.408 -4.403 1 84.38 282 ARG A CA 1
ATOM 2054 C C . ARG A 1 282 ? 14.122 -31.851 -3.068 1 84.38 282 ARG A C 1
ATOM 2056 O O . ARG A 1 282 ? 14.72 -32.662 -2.358 1 84.38 282 ARG A O 1
ATOM 2063 N N . LEU A 1 283 ? 13.04 -31.316 -2.741 1 93.53 283 LEU A N 1
ATOM 2064 C CA . LEU A 1 283 ? 12.418 -31.552 -1.443 1 93.53 283 LEU A CA 1
ATOM 2065 C C . LEU A 1 283 ? 11.671 -32.882 -1.433 1 93.53 283 LEU A C 1
ATOM 2067 O O . LEU A 1 283 ? 11.61 -33.557 -0.403 1 93.53 283 LEU A O 1
ATOM 2071 N N . ARG A 1 284 ? 11.108 -33.199 -2.643 1 94.73 284 ARG A N 1
ATOM 2072 C CA . ARG A 1 284 ? 10.457 -34.501 -2.751 1 94.73 284 ARG A CA 1
ATOM 2073 C C . ARG A 1 284 ? 11.48 -35.631 -2.693 1 94.73 284 ARG A C 1
ATOM 2075 O O . ARG A 1 284 ? 12.443 -35.643 -3.463 1 94.73 284 ARG A O 1
ATOM 2082 N N . GLN A 1 285 ? 11.276 -36.585 -1.85 1 92.94 285 GLN A N 1
ATOM 2083 C CA . GLN A 1 285 ? 12.249 -37.654 -1.65 1 92.94 285 GLN A CA 1
ATOM 2084 C C . GLN A 1 285 ? 11.858 -38.906 -2.429 1 92.94 285 GLN A C 1
ATOM 2086 O O . GLN A 1 285 ? 12.699 -39.77 -2.689 1 92.94 285 GLN A O 1
ATOM 2091 N N . ASN A 1 286 ? 10.586 -39.116 -2.67 1 93.86 286 ASN A N 1
ATOM 2092 C CA . ASN A 1 286 ? 10.103 -40.236 -3.47 1 93.86 286 ASN A CA 1
ATOM 2093 C C . ASN A 1 286 ? 8.758 -39.922 -4.119 1 93.86 286 ASN A C 1
ATOM 2095 O O . ASN A 1 286 ? 8.102 -38.944 -3.755 1 93.86 286 ASN A O 1
ATOM 2099 N N . ASP A 1 287 ? 8.304 -40.732 -4.967 1 93.9 287 ASP A N 1
ATOM 2100 C CA . ASP A 1 287 ? 7.16 -40.454 -5.831 1 93.9 287 ASP A CA 1
ATOM 2101 C C . ASP A 1 287 ? 5.844 -40.701 -5.097 1 93.9 287 ASP A C 1
ATOM 2103 O O . ASP A 1 287 ? 4.776 -40.326 -5.584 1 93.9 287 ASP A O 1
ATOM 2107 N N . GLU A 1 288 ? 5.878 -41.216 -3.927 1 96.77 288 GLU A N 1
ATOM 2108 C CA . GLU A 1 288 ? 4.649 -41.509 -3.194 1 96.77 288 GLU A CA 1
ATOM 2109 C C . GLU A 1 288 ? 4.247 -40.338 -2.303 1 96.77 288 GLU A C 1
ATOM 2111 O O . GLU A 1 288 ? 3.114 -40.279 -1.819 1 96.77 288 GLU A O 1
ATOM 2116 N N . GLN A 1 289 ? 5.135 -39.399 -2.115 1 98.16 289 GLN A N 1
ATOM 2117 C CA . GLN A 1 289 ? 4.904 -38.288 -1.198 1 98.16 289 GLN A CA 1
ATOM 2118 C C . GLN A 1 289 ? 3.855 -37.327 -1.752 1 98.16 289 GLN A C 1
ATOM 2120 O O . GLN A 1 289 ? 3.841 -37.037 -2.95 1 98.16 289 GLN A O 1
ATOM 2125 N N . ILE A 1 290 ? 3.032 -36.885 -0.846 1 98.46 290 ILE A N 1
ATOM 2126 C CA . ILE A 1 290 ? 2.14 -35.769 -1.139 1 98.46 290 ILE A CA 1
ATOM 2127 C C . ILE A 1 290 ? 2.819 -34.453 -0.764 1 98.46 290 ILE A C 1
ATOM 2129 O O . ILE A 1 290 ? 3.321 -34.303 0.352 1 98.46 290 ILE A O 1
ATOM 2133 N N . THR A 1 291 ? 2.89 -33.569 -1.732 1 98.69 291 THR A N 1
ATOM 2134 C CA . THR A 1 291 ? 3.526 -32.278 -1.491 1 98.69 291 THR A CA 1
ATOM 2135 C C . THR A 1 291 ? 2.555 -31.136 -1.776 1 98.69 291 THR A C 1
ATOM 2137 O O . THR A 1 291 ? 1.644 -31.278 -2.594 1 98.69 291 THR A O 1
ATOM 2140 N N . LEU A 1 292 ? 2.721 -30.065 -1.049 1 98.76 292 LEU A N 1
ATOM 2141 C CA . LEU A 1 292 ? 1.817 -28.922 -1.13 1 98.76 292 LEU A CA 1
ATOM 2142 C C . LEU A 1 292 ? 2.596 -27.611 -1.118 1 98.76 292 LEU A C 1
ATOM 2144 O O . LEU A 1 292 ? 3.475 -27.415 -0.276 1 98.76 292 LEU A O 1
ATOM 2148 N N . ALA A 1 293 ? 2.341 -26.804 -2.068 1 98.72 293 ALA A N 1
ATOM 2149 C CA . ALA A 1 293 ? 2.847 -25.434 -2.073 1 98.72 293 ALA A CA 1
ATOM 2150 C C . ALA A 1 293 ? 1.707 -24.427 -1.954 1 98.72 293 ALA A C 1
ATOM 2152 O O . ALA A 1 293 ? 0.7 -24.535 -2.658 1 98.72 293 ALA A O 1
ATOM 2153 N N . ASP A 1 294 ? 1.837 -23.542 -1.054 1 98.78 294 ASP A N 1
ATOM 2154 C CA . ASP A 1 294 ? 0.914 -22.43 -0.843 1 98.78 294 ASP A CA 1
ATOM 2155 C C . ASP A 1 294 ? 1.542 -21.106 -1.272 1 98.78 294 ASP A C 1
ATOM 2157 O O . ASP A 1 294 ? 2.489 -20.63 -0.642 1 98.78 294 ASP A O 1
ATOM 2161 N N . LEU A 1 295 ? 1.012 -20.547 -2.312 1 98.52 295 LEU A N 1
ATOM 2162 C CA . LEU A 1 295 ? 1.529 -19.296 -2.858 1 98.52 295 LEU A CA 1
ATOM 2163 C C . LEU A 1 295 ? 0.513 -18.171 -2.694 1 98.52 295 LEU A C 1
ATOM 2165 O O . LEU A 1 295 ? -0.548 -18.189 -3.322 1 98.52 295 LEU A O 1
ATOM 2169 N N . THR A 1 296 ? 0.799 -17.204 -1.901 1 97.45 296 THR A N 1
ATOM 2170 C CA . THR A 1 296 ? -0.098 -16.08 -1.657 1 97.45 296 THR A CA 1
ATOM 2171 C C . THR A 1 296 ? 0.366 -14.841 -2.418 1 97.45 296 THR A C 1
ATOM 2173 O O . THR A 1 296 ? -0.362 -13.851 -2.505 1 97.45 296 THR A O 1
ATOM 2176 N N . GLY A 1 297 ? 1.491 -14.968 -3.03 1 97.24 297 GLY A N 1
ATOM 2177 C CA . GLY A 1 297 ? 2.06 -13.814 -3.707 1 97.24 297 GLY A CA 1
ATOM 2178 C C . GLY A 1 297 ? 2.744 -12.844 -2.762 1 97.24 297 GLY A C 1
ATOM 2179 O O . GLY A 1 297 ? 2.107 -12.295 -1.861 1 97.24 297 GLY A O 1
ATOM 2180 N N . ILE A 1 298 ? 4.047 -12.66 -2.936 1 97.86 298 ILE A N 1
ATOM 2181 C CA . ILE A 1 298 ? 4.762 -11.692 -2.111 1 97.86 298 ILE A CA 1
ATOM 2182 C C . ILE A 1 298 ? 5.289 -10.558 -2.988 1 97.86 298 ILE A C 1
ATOM 2184 O O . ILE A 1 298 ? 5.585 -10.763 -4.167 1 97.86 298 ILE A O 1
ATOM 2188 N N . ALA A 1 299 ? 5.446 -9.445 -2.408 1 98.4 299 ALA A N 1
ATOM 2189 C CA . ALA A 1 299 ? 5.776 -8.227 -3.143 1 98.4 299 ALA A CA 1
ATOM 2190 C C . ALA A 1 299 ? 7.151 -8.336 -3.797 1 98.4 299 ALA A C 1
ATOM 2192 O O . ALA A 1 299 ? 7.419 -7.681 -4.807 1 98.4 299 ALA A O 1
ATOM 2193 N N . ALA A 1 300 ? 8.034 -9.155 -3.268 1 98.59 300 ALA A N 1
ATOM 2194 C CA . ALA A 1 300 ? 9.356 -9.365 -3.853 1 98.59 300 ALA A CA 1
ATOM 2195 C C . ALA A 1 300 ? 9.246 -9.862 -5.291 1 98.59 300 ALA A C 1
ATOM 2197 O O . ALA A 1 300 ? 10.067 -9.508 -6.141 1 98.59 300 ALA A O 1
ATOM 2198 N N . GLN A 1 301 ? 8.277 -10.681 -5.558 1 98.48 301 GLN A N 1
ATOM 2199 C CA . GLN A 1 301 ? 8.064 -11.18 -6.913 1 98.48 301 GLN A CA 1
ATOM 2200 C C . GLN A 1 301 ? 7.633 -10.056 -7.851 1 98.48 301 GLN A C 1
ATOM 2202 O O . GLN A 1 301 ? 8.01 -10.041 -9.024 1 98.48 301 GLN A O 1
ATOM 2207 N N . ASP A 1 302 ? 6.823 -9.168 -7.36 1 98.65 302 ASP A N 1
ATOM 2208 C CA . ASP A 1 302 ? 6.386 -8.026 -8.157 1 98.65 302 ASP A CA 1
ATOM 2209 C C . ASP A 1 302 ? 7.561 -7.111 -8.495 1 98.65 302 ASP A C 1
ATOM 2211 O O . ASP A 1 302 ? 7.687 -6.647 -9.631 1 98.65 302 ASP A O 1
ATOM 2215 N N . ALA A 1 303 ? 8.399 -6.889 -7.476 1 98.65 303 ALA A N 1
ATOM 2216 C CA . ALA A 1 303 ? 9.601 -6.093 -7.713 1 98.65 303 ALA A CA 1
ATOM 2217 C C . ALA A 1 303 ? 10.512 -6.768 -8.735 1 98.65 303 ALA A C 1
ATOM 2219 O O . ALA A 1 303 ? 11.047 -6.109 -9.63 1 98.65 303 ALA A O 1
ATOM 2220 N N . ALA A 1 304 ? 10.656 -8.068 -8.611 1 98.51 304 ALA A N 1
ATOM 2221 C CA . ALA A 1 304 ? 11.557 -8.827 -9.476 1 98.51 304 ALA A CA 1
ATOM 2222 C C . ALA A 1 304 ? 11.071 -8.812 -10.922 1 98.51 304 ALA A C 1
ATOM 2224 O O . ALA A 1 304 ? 11.851 -8.557 -11.843 1 98.51 304 ALA A O 1
ATOM 2225 N N . ILE A 1 305 ? 9.807 -9.09 -11.116 1 98.46 305 ILE A N 1
ATOM 2226 C CA . ILE A 1 305 ? 9.309 -9.172 -12.485 1 98.46 305 ILE A CA 1
ATOM 2227 C C . ILE A 1 305 ? 9.29 -7.78 -13.111 1 98.46 305 ILE A C 1
ATOM 2229 O O . ILE A 1 305 ? 9.528 -7.629 -14.312 1 98.46 305 ILE A O 1
ATOM 2233 N N . ALA A 1 306 ? 8.922 -6.737 -12.341 1 98.34 306 ALA A N 1
ATOM 2234 C CA . ALA A 1 306 ? 8.99 -5.37 -12.851 1 98.34 306 ALA A CA 1
ATOM 2235 C C . ALA A 1 306 ? 10.401 -5.03 -13.321 1 98.34 306 ALA A C 1
ATOM 2237 O O . ALA A 1 306 ? 10.581 -4.435 -14.386 1 98.34 306 ALA A O 1
ATOM 2238 N N . ALA A 1 307 ? 11.408 -5.419 -12.539 1 97.48 307 ALA A N 1
ATOM 2239 C CA . ALA A 1 307 ? 12.803 -5.173 -12.896 1 97.48 307 ALA A CA 1
ATOM 2240 C C . ALA A 1 307 ? 13.16 -5.853 -14.214 1 97.48 307 ALA A C 1
ATOM 2242 O O . ALA A 1 307 ? 13.947 -5.321 -15.001 1 97.48 307 ALA A O 1
ATOM 2243 N N . SER A 1 308 ? 12.599 -6.999 -14.447 1 97.01 308 SER A N 1
ATOM 2244 C CA . SER A 1 308 ? 12.907 -7.757 -15.656 1 97.01 308 SER A CA 1
ATOM 2245 C C . SER A 1 308 ? 12.45 -7.014 -16.906 1 97.01 308 SER A C 1
ATOM 2247 O O . SER A 1 308 ? 13.021 -7.193 -17.984 1 97.01 308 SER A O 1
ATOM 2249 N N . VAL A 1 309 ? 11.406 -6.199 -16.797 1 97.22 309 VAL A N 1
ATOM 2250 C CA . VAL A 1 309 ? 10.862 -5.506 -17.96 1 97.22 309 VAL A CA 1
ATOM 2251 C C . VAL A 1 309 ? 11.444 -4.097 -18.04 1 97.22 309 VAL A C 1
ATOM 2253 O O . VAL A 1 309 ? 11.451 -3.481 -19.109 1 97.22 309 VAL A O 1
ATOM 2256 N N . LEU A 1 310 ? 11.941 -3.511 -16.915 1 95.62 310 LEU A N 1
ATOM 2257 C CA . LEU A 1 310 ? 12.469 -2.152 -16.863 1 95.62 310 LEU A CA 1
ATOM 2258 C C . LEU A 1 310 ? 13.955 -2.133 -17.208 1 95.62 310 LEU A C 1
ATOM 2260 O O . LEU A 1 310 ? 14.503 -1.083 -17.551 1 95.62 310 LEU A O 1
ATOM 2264 N N . ALA A 1 311 ? 14.679 -3.283 -16.95 1 83.3 311 ALA A N 1
ATOM 2265 C CA . ALA A 1 311 ? 16.103 -3.363 -17.262 1 83.3 311 ALA A CA 1
ATOM 2266 C C . ALA A 1 311 ? 16.354 -3.115 -18.746 1 83.3 311 ALA A C 1
ATOM 2268 O O . ALA A 1 311 ? 15.521 -3.457 -19.589 1 83.3 311 ALA A O 1
ATOM 2269 N N . PRO A 1 312 ? 17.439 -2.215 -19.024 1 63.41 312 PRO A N 1
ATOM 2270 C CA . PRO A 1 312 ? 17.789 -1.982 -20.427 1 63.41 312 PRO A CA 1
ATOM 2271 C C . PRO A 1 312 ? 18.064 -3.275 -21.19 1 63.41 312 PRO A C 1
ATOM 2273 O O . PRO A 1 312 ? 18.477 -4.273 -20.592 1 63.41 312 PRO A O 1
ATOM 2276 N N . GLY A 1 313 ? 17.204 -3.745 -22.138 1 49.02 313 GLY A N 1
ATOM 2277 C CA . GLY A 1 313 ? 17.609 -4.85 -22.992 1 49.02 313 GLY A CA 1
ATOM 2278 C C . GLY A 1 313 ? 19.114 -4.969 -23.14 1 49.02 313 GLY A C 1
ATOM 2279 O O . GLY A 1 313 ? 19.806 -3.967 -23.33 1 49.02 313 GLY A O 1
ATOM 2280 N N . GLY A 1 314 ? 19.816 -5.946 -22.472 1 34.91 314 GLY A N 1
ATOM 2281 C CA . GLY A 1 314 ? 21.092 -6.168 -23.132 1 34.91 314 GLY A CA 1
ATOM 2282 C C . GLY A 1 314 ? 21.004 -6.089 -24.644 1 34.91 314 GLY A C 1
ATOM 2283 O O . GLY A 1 314 ? 19.92 -6.227 -25.216 1 34.91 314 GLY A O 1
ATOM 2284 N N . MET B 1 1 ? -8.35 5.078 -18.298 1 90.8 1 MET B N 1
ATOM 2285 C CA . MET B 1 1 ? -7.768 5.76 -17.146 1 90.8 1 MET B CA 1
ATOM 2286 C C . MET B 1 1 ? -7.496 7.227 -17.462 1 90.8 1 MET B C 1
ATOM 2288 O O . MET B 1 1 ? -6.877 7.542 -18.48 1 90.8 1 MET B O 1
ATOM 2292 N N . LYS B 1 2 ? -8.025 8.108 -16.666 1 94.37 2 LYS B N 1
ATOM 2293 C CA . LYS B 1 2 ? -7.74 9.536 -16.769 1 94.37 2 LYS B CA 1
ATOM 2294 C C . LYS B 1 2 ? -6.371 9.868 -16.181 1 94.37 2 LYS B C 1
ATOM 2296 O O . LYS B 1 2 ? -6.015 9.376 -15.108 1 94.37 2 LYS B O 1
ATOM 2301 N N . LEU B 1 3 ? -5.588 10.59 -16.886 1 95.35 3 LEU B N 1
ATOM 2302 C CA . LEU B 1 3 ? -4.296 11.068 -16.407 1 95.35 3 LEU B CA 1
ATOM 2303 C C . LEU B 1 3 ? -4.33 12.572 -16.159 1 95.35 3 LEU B C 1
ATOM 2305 O O . LEU B 1 3 ? -4.598 13.351 -17.077 1 95.35 3 LEU B O 1
ATOM 2309 N N . LEU B 1 4 ? -4.165 12.985 -14.98 1 97.14 4 LEU B N 1
ATOM 2310 C CA . LEU B 1 4 ? -4.114 14.403 -14.64 1 97.14 4 LEU B CA 1
ATOM 2311 C C . LEU B 1 4 ? -2.74 14.782 -14.096 1 97.14 4 LEU B C 1
ATOM 2313 O O . LEU B 1 4 ? -2.256 14.171 -13.14 1 97.14 4 LEU B O 1
ATOM 2317 N N . ASP B 1 5 ? -2.144 15.729 -14.692 1 96.89 5 ASP B N 1
ATOM 2318 C CA . ASP B 1 5 ? -0.883 16.226 -14.15 1 96.89 5 ASP B CA 1
ATOM 2319 C C . ASP B 1 5 ? -1.126 17.287 -13.079 1 96.89 5 ASP B C 1
ATOM 2321 O O . ASP B 1 5 ? -2.274 17.621 -12.778 1 96.89 5 ASP B O 1
ATOM 2325 N N . LYS B 1 6 ? -0.124 17.755 -12.569 1 97.43 6 LYS B N 1
ATOM 2326 C CA . LYS B 1 6 ? -0.219 18.67 -11.435 1 97.43 6 LYS B CA 1
ATOM 2327 C C . LYS B 1 6 ? -0.999 19.927 -11.807 1 97.43 6 LYS B C 1
ATOM 2329 O O . LYS B 1 6 ? -1.868 20.37 -11.053 1 97.43 6 LYS B O 1
ATOM 2334 N N . ASN B 1 7 ? -0.763 20.521 -12.955 1 97.96 7 ASN B N 1
ATOM 2335 C CA . ASN B 1 7 ? -1.444 21.739 -13.381 1 97.96 7 ASN B CA 1
ATOM 2336 C C . ASN B 1 7 ? -2.945 21.515 -13.543 1 97.96 7 ASN B C 1
ATOM 2338 O O . ASN B 1 7 ? -3.749 22.354 -13.133 1 97.96 7 ASN B O 1
ATOM 2342 N N . ALA B 1 8 ? -3.274 20.378 -14.154 1 97.62 8 ALA B N 1
ATOM 2343 C CA . ALA B 1 8 ? -4.685 20.041 -14.323 1 97.62 8 ALA B CA 1
ATOM 2344 C C . ALA B 1 8 ? -5.369 19.852 -12.972 1 97.62 8 ALA B C 1
ATOM 2346 O O . ALA B 1 8 ? -6.526 20.241 -12.796 1 97.62 8 ALA B O 1
ATOM 2347 N N . ILE B 1 9 ? -4.676 19.287 -12.028 1 98.15 9 ILE B N 1
ATOM 2348 C CA . ILE B 1 9 ? -5.203 19.055 -10.688 1 98.15 9 ILE B CA 1
ATOM 2349 C C . ILE B 1 9 ? -5.442 20.391 -9.988 1 98.15 9 ILE B C 1
ATOM 2351 O O . ILE B 1 9 ? -6.517 20.622 -9.428 1 98.15 9 ILE B O 1
ATOM 2355 N N . ILE B 1 10 ? -4.467 21.274 -10.062 1 97.67 10 ILE B N 1
ATOM 2356 C CA . ILE B 1 10 ? -4.565 22.585 -9.429 1 97.67 10 ILE B CA 1
ATOM 2357 C C . ILE B 1 10 ? -5.725 23.368 -10.038 1 97.67 10 ILE B C 1
ATOM 2359 O O . ILE B 1 10 ? -6.475 24.036 -9.323 1 97.67 10 ILE B O 1
ATOM 2363 N N . ALA B 1 11 ? -5.958 23.25 -11.342 1 97.26 11 ALA B N 1
ATOM 2364 C CA . ALA B 1 11 ? -7.023 23.961 -12.045 1 97.26 11 ALA B CA 1
ATOM 2365 C C . ALA B 1 11 ? -8.397 23.485 -11.584 1 97.26 11 ALA B C 1
ATOM 2367 O O . ALA B 1 11 ? -9.371 24.24 -11.632 1 97.26 11 ALA B O 1
ATOM 2368 N N . ARG B 1 12 ? -8.466 22.322 -11.089 1 96.59 12 ARG B N 1
ATOM 2369 C CA . ARG B 1 12 ? -9.737 21.733 -10.679 1 96.59 12 ARG B CA 1
ATOM 2370 C C . ARG B 1 12 ? -9.973 21.928 -9.185 1 96.59 12 ARG B C 1
ATOM 2372 O O . ARG B 1 12 ? -11.08 21.701 -8.691 1 96.59 12 ARG B O 1
ATOM 2379 N N . PHE B 1 13 ? -8.955 22.328 -8.514 1 96.99 13 PHE B N 1
ATOM 2380 C CA . PHE B 1 13 ? -8.985 22.381 -7.057 1 96.99 13 PHE B CA 1
ATOM 2381 C C . PHE B 1 13 ? -9.782 23.588 -6.575 1 96.99 13 PHE B C 1
ATOM 2383 O O . PHE B 1 13 ? -9.537 24.714 -7.012 1 96.99 13 PHE B O 1
ATOM 2390 N N . ASP B 1 14 ? -10.739 23.278 -5.752 1 96.13 14 ASP B N 1
ATOM 2391 C CA . ASP B 1 14 ? -11.517 24.268 -5.013 1 96.13 14 ASP B CA 1
ATOM 2392 C C . ASP B 1 14 ? -11.298 24.127 -3.508 1 96.13 14 ASP B C 1
ATOM 2394 O O . ASP B 1 14 ? -11.699 23.128 -2.908 1 96.13 14 ASP B O 1
ATOM 2398 N N . ALA B 1 15 ? -10.72 25.128 -2.883 1 94.56 15 ALA B N 1
ATOM 2399 C CA . ALA B 1 15 ? -10.26 25.052 -1.499 1 94.56 15 ALA B CA 1
ATOM 2400 C C . ALA B 1 15 ? -11.422 24.779 -0.549 1 94.56 15 ALA B C 1
ATOM 2402 O O . ALA B 1 15 ? -11.298 23.977 0.38 1 94.56 15 ALA B O 1
ATOM 2403 N N . ASP B 1 16 ? -12.528 25.455 -0.777 1 95.7 16 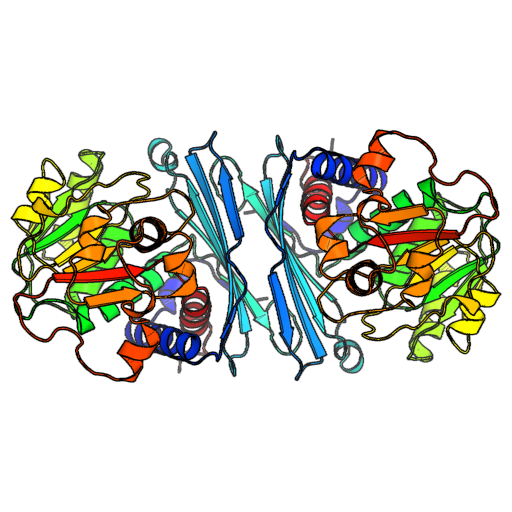ASP B N 1
ATOM 2404 C CA . ASP B 1 16 ? -13.683 25.277 0.098 1 95.7 16 ASP B CA 1
ATOM 2405 C C . ASP B 1 16 ? -14.269 23.874 -0.045 1 95.7 16 ASP B C 1
ATOM 2407 O O . ASP B 1 16 ? -14.616 23.236 0.951 1 95.7 16 ASP B O 1
ATOM 2411 N N . HIS B 1 17 ? -14.358 23.48 -1.257 1 97.16 17 HIS B N 1
ATOM 2412 C CA . HIS B 1 17 ? -14.858 22.133 -1.508 1 97.16 17 HIS B CA 1
ATOM 2413 C C . HIS B 1 17 ? -13.927 21.08 -0.917 1 97.16 17 HIS B C 1
ATOM 2415 O O . HIS B 1 17 ? -14.385 20.119 -0.295 1 97.16 17 HIS B O 1
ATOM 2421 N N . ALA B 1 18 ? -12.651 21.266 -1.096 1 98 18 ALA B N 1
ATOM 2422 C CA . ALA B 1 18 ? -11.654 20.342 -0.563 1 98 18 ALA B CA 1
ATOM 2423 C C . ALA B 1 18 ? -11.708 20.296 0.961 1 98 18 ALA B C 1
ATOM 2425 O O . ALA B 1 18 ? -11.634 19.22 1.559 1 98 18 ALA B O 1
ATOM 2426 N N . LEU B 1 19 ? -11.873 21.476 1.567 1 98.13 19 LEU B N 1
ATOM 2427 C CA . LEU B 1 19 ? -11.958 21.536 3.023 1 98.13 19 LEU B CA 1
ATOM 2428 C C . LEU B 1 19 ? -13.152 20.734 3.531 1 98.13 19 LEU B C 1
ATOM 2430 O O . LEU B 1 19 ? -13.031 19.978 4.498 1 98.13 19 LEU B O 1
ATOM 2434 N N . ALA B 1 20 ? -14.264 20.912 2.896 1 98.15 20 ALA B N 1
ATOM 2435 C CA . ALA B 1 20 ? -15.475 20.196 3.288 1 98.15 20 ALA B CA 1
ATOM 2436 C C . ALA B 1 20 ? -15.292 18.688 3.14 1 98.15 20 ALA B C 1
ATOM 2438 O O . ALA B 1 20 ? -15.713 17.918 4.007 1 98.15 20 ALA B O 1
ATOM 2439 N N . ARG B 1 21 ? -14.66 18.261 2.085 1 98.11 21 ARG B N 1
ATOM 2440 C CA . ARG B 1 21 ? -14.438 16.84 1.834 1 98.11 21 ARG B CA 1
ATOM 2441 C C . ARG B 1 21 ? -13.464 16.251 2.849 1 98.11 21 ARG B C 1
ATOM 2443 O O . ARG B 1 21 ? -13.671 15.141 3.344 1 98.11 21 ARG B O 1
ATOM 2450 N N . VAL B 1 22 ? -12.432 16.976 3.132 1 98.61 22 VAL B N 1
ATOM 2451 C CA . VAL B 1 22 ? -11.44 16.508 4.094 1 98.61 22 VAL B CA 1
ATOM 2452 C C . VAL B 1 22 ? -12.078 16.385 5.476 1 98.61 22 VAL B C 1
ATOM 2454 O O . VAL B 1 22 ? -11.88 15.387 6.172 1 98.61 22 VAL B O 1
ATOM 2457 N N . LYS B 1 23 ? -12.865 17.377 5.86 1 98.58 23 LYS B N 1
ATOM 2458 C CA . LYS B 1 23 ? -13.597 17.308 7.122 1 98.58 23 LYS B CA 1
ATOM 2459 C C . LYS B 1 23 ? -14.488 16.07 7.173 1 98.58 23 LYS B C 1
ATOM 2461 O O . LYS B 1 23 ? -14.452 15.312 8.145 1 98.58 23 LYS B O 1
ATOM 2466 N N . ALA B 1 24 ? -15.198 15.826 6.14 1 98.57 24 ALA B N 1
ATOM 2467 C CA . ALA B 1 24 ? -16.087 14.669 6.064 1 98.57 24 ALA B CA 1
ATOM 2468 C C . ALA B 1 24 ? -15.297 13.365 6.135 1 98.57 24 ALA B C 1
ATOM 2470 O O . ALA B 1 24 ? -15.767 12.378 6.707 1 98.57 24 ALA B O 1
ATOM 2471 N N . GLY B 1 25 ? -14.155 13.372 5.519 1 98.67 25 GLY B N 1
ATOM 2472 C CA . GLY B 1 25 ? -13.291 12.204 5.572 1 98.67 25 GLY B CA 1
ATOM 2473 C C . GLY B 1 25 ? -12.862 11.842 6.981 1 98.67 25 GLY B C 1
ATOM 2474 O O . GLY B 1 25 ? -12.883 10.669 7.36 1 98.67 25 GLY B O 1
ATOM 2475 N N . PHE B 1 26 ? -12.48 12.852 7.766 1 98.76 26 PHE B N 1
ATOM 2476 C CA . PHE B 1 26 ? -12.116 12.607 9.156 1 98.76 26 PHE B CA 1
ATOM 2477 C C . PHE B 1 26 ? -13.294 12.027 9.93 1 98.76 26 PHE B C 1
ATOM 2479 O O . PHE B 1 26 ? -13.129 11.084 10.707 1 98.76 26 PHE B O 1
ATOM 2486 N N . ILE B 1 27 ? -14.454 12.596 9.737 1 98.69 27 ILE B N 1
ATOM 2487 C CA . ILE B 1 27 ? -15.647 12.162 10.456 1 98.69 27 ILE B CA 1
ATOM 2488 C C . ILE B 1 27 ? -15.981 10.721 10.078 1 98.69 27 ILE B C 1
ATOM 2490 O O . ILE B 1 27 ? -16.235 9.887 10.95 1 98.69 27 ILE B O 1
ATOM 2494 N N . ALA B 1 28 ? -15.922 10.399 8.799 1 98.79 28 ALA B N 1
ATOM 2495 C CA . ALA B 1 28 ? -16.181 9.038 8.337 1 98.79 28 ALA B CA 1
ATOM 2496 C C . ALA B 1 28 ? -15.199 8.05 8.962 1 98.79 28 ALA B C 1
ATOM 2498 O O . ALA B 1 28 ? -15.587 6.951 9.365 1 98.79 28 ALA B O 1
ATOM 2499 N N . TYR B 1 29 ? -14 8.438 9.011 1 98.63 29 TYR B N 1
ATOM 2500 C CA . TYR B 1 29 ? -12.97 7.583 9.589 1 98.63 29 TYR B CA 1
ATOM 2501 C C . TYR B 1 29 ? -13.287 7.254 11.043 1 98.63 29 TYR B C 1
ATOM 2503 O O . TYR B 1 29 ? -13.277 6.086 11.438 1 98.63 29 TYR B O 1
ATOM 2511 N N . SER B 1 30 ? -13.585 8.265 11.829 1 98.23 30 SER B N 1
ATOM 2512 C CA . SER B 1 30 ? -13.832 8.066 13.253 1 98.23 30 SER B CA 1
ATOM 2513 C C . SER B 1 30 ? -15.136 7.311 13.488 1 98.23 30 SER B C 1
ATOM 2515 O O . SER B 1 30 ? -15.335 6.721 14.552 1 98.23 30 SER B O 1
ATOM 2517 N N . ARG B 1 31 ? -16.009 7.297 12.508 1 98.04 31 ARG B N 1
ATOM 2518 C CA . ARG B 1 31 ? -17.276 6.581 12.616 1 98.04 31 ARG B CA 1
ATOM 2519 C C . ARG B 1 31 ? -17.144 5.153 12.097 1 98.04 31 ARG B C 1
ATOM 2521 O O . ARG B 1 31 ? -18.136 4.428 11.998 1 98.04 31 ARG B O 1
ATOM 2528 N N . GLY B 1 32 ? -15.989 4.766 11.637 1 97.78 32 GLY B N 1
ATOM 2529 C CA . GLY B 1 32 ? -15.766 3.415 11.147 1 97.78 32 GLY B CA 1
ATOM 2530 C C . GLY B 1 32 ? -16.326 3.186 9.756 1 97.78 32 GLY B C 1
ATOM 2531 O O . GLY B 1 32 ? -16.637 2.052 9.385 1 97.78 32 GLY B O 1
ATOM 2532 N N . GLN B 1 33 ? -16.463 4.223 8.983 1 98.41 33 GLN B N 1
ATOM 2533 C CA . GLN B 1 33 ? -17.072 4.133 7.66 1 98.41 33 GLN B CA 1
ATOM 2534 C C . GLN B 1 33 ? -16.01 4.151 6.564 1 98.41 33 GLN B C 1
ATOM 2536 O O . GLN B 1 33 ? -16.3 4.503 5.418 1 98.41 33 GLN B O 1
ATOM 2541 N N . VAL B 1 34 ? -14.805 3.856 6.926 1 98.63 34 VAL B N 1
ATOM 2542 C CA . VAL B 1 34 ? -13.69 3.835 5.985 1 98.63 34 VAL B CA 1
ATOM 2543 C C . VAL B 1 34 ? -12.975 2.488 6.062 1 98.63 34 VAL B C 1
ATOM 2545 O O . VAL B 1 34 ? -12.639 2.017 7.151 1 98.63 34 VAL B O 1
ATOM 2548 N N . GLN B 1 35 ? -12.866 1.809 4.929 1 97.96 35 GLN B N 1
ATOM 2549 C CA . GLN B 1 35 ? -11.903 0.716 4.838 1 97.96 35 GLN B CA 1
ATOM 2550 C C . GLN B 1 35 ? -10.485 1.247 4.649 1 97.96 35 GLN B C 1
ATOM 2552 O O . GLN B 1 35 ? -10.19 1.901 3.646 1 97.96 35 GLN B O 1
ATOM 2557 N N . SER B 1 36 ? -9.702 1.069 5.56 1 96.59 36 SER B N 1
ATOM 2558 C CA . SER B 1 36 ? -8.31 1.502 5.488 1 96.59 36 SER B CA 1
ATOM 2559 C C . SER B 1 36 ? -7.364 0.404 5.964 1 96.59 36 SER B C 1
ATOM 2561 O O . SER B 1 36 ? -7.706 -0.372 6.858 1 96.59 36 SER B O 1
ATOM 2563 N N . ALA B 1 37 ? -6.243 0.283 5.398 1 93.65 37 ALA B N 1
ATOM 2564 C CA . ALA B 1 37 ? -5.216 -0.678 5.789 1 93.65 37 ALA B CA 1
ATOM 2565 C C . ALA B 1 37 ? -4.051 0.017 6.487 1 93.65 37 ALA B C 1
ATOM 2567 O O . ALA B 1 37 ? -3.875 1.23 6.355 1 93.65 37 ALA B O 1
ATOM 2568 N N . PRO B 1 38 ? -3.299 -0.762 7.327 1 93.01 38 PRO B N 1
ATOM 2569 C CA . PRO B 1 38 ? -2.094 -0.159 7.901 1 93.01 38 PRO B CA 1
ATOM 2570 C C . PRO B 1 38 ? -1.174 0.443 6.841 1 93.01 38 PRO B C 1
ATOM 2572 O O . PRO B 1 38 ? -1.035 -0.116 5.75 1 93.01 38 PRO B O 1
ATOM 2575 N N . VAL B 1 39 ? -0.589 1.51 7.183 1 96.55 39 VAL B N 1
ATOM 2576 C CA . VAL B 1 39 ? 0.313 2.213 6.275 1 96.55 39 VAL B CA 1
ATOM 2577 C C . VAL B 1 39 ? 1.518 1.331 5.957 1 96.55 39 VAL B C 1
ATOM 2579 O O . VAL B 1 39 ? 2.047 0.65 6.839 1 96.55 39 VAL B O 1
ATOM 2582 N N . GLN B 1 40 ? 1.913 1.31 4.705 1 97.35 40 GLN B N 1
ATOM 2583 C CA . GLN B 1 40 ? 3.188 0.702 4.338 1 97.35 40 GLN B CA 1
ATOM 2584 C C . GLN B 1 40 ? 4.316 1.73 4.367 1 97.35 40 GLN B C 1
ATOM 2586 O O . GLN B 1 40 ? 4.284 2.715 3.627 1 97.35 40 GLN B O 1
ATOM 2591 N N . ASN B 1 41 ? 5.305 1.476 5.196 1 96.25 41 ASN B N 1
ATOM 2592 C CA . ASN B 1 41 ? 6.424 2.399 5.351 1 96.25 41 ASN B CA 1
ATOM 2593 C C . ASN B 1 41 ? 7.73 1.786 4.853 1 96.25 41 ASN B C 1
ATOM 2595 O O . ASN B 1 41 ? 8.011 0.615 5.114 1 96.25 41 ASN B O 1
ATOM 2599 N N . PHE B 1 42 ? 8.444 2.523 4.152 1 97.33 42 PHE B N 1
ATOM 2600 C CA . PHE B 1 42 ? 9.772 2.145 3.683 1 97.33 42 PHE B CA 1
ATOM 2601 C C . PHE B 1 42 ? 10.801 3.204 4.059 1 97.33 42 PHE B C 1
ATOM 2603 O O . PHE B 1 42 ? 10.505 4.401 4.036 1 97.33 42 PHE B O 1
ATOM 2610 N N . HIS B 1 43 ? 11.947 2.777 4.384 1 95.88 43 HIS B N 1
ATOM 2611 C CA . HIS B 1 43 ? 13.043 3.665 4.752 1 95.88 43 HIS B CA 1
ATOM 2612 C C . HIS B 1 43 ? 14.296 3.363 3.937 1 95.88 43 HIS B C 1
ATOM 2614 O O . HIS B 1 43 ? 14.679 2.2 3.787 1 95.88 43 HIS B O 1
ATOM 2620 N N . PHE B 1 44 ? 14.853 4.342 3.4 1 96.68 44 PHE B N 1
ATOM 2621 C CA . PHE B 1 44 ? 16.082 4.252 2.619 1 96.68 44 PHE B CA 1
ATOM 2622 C C . PHE B 1 44 ? 17.201 5.051 3.277 1 96.68 44 PHE B C 1
ATOM 2624 O O . PHE B 1 44 ? 17.489 6.178 2.869 1 96.68 44 PHE B O 1
ATOM 2631 N N . ALA B 1 45 ? 17.865 4.495 4.201 1 93.09 45 ALA B N 1
ATOM 2632 C CA . ALA B 1 45 ? 18.845 5.171 5.047 1 93.09 45 ALA B CA 1
ATOM 2633 C C . ALA B 1 45 ? 19.968 5.776 4.208 1 93.09 45 ALA B C 1
ATOM 2635 O O . ALA B 1 45 ? 20.404 6.901 4.463 1 93.09 45 ALA B O 1
ATOM 2636 N N . GLY B 1 46 ? 20.417 5.029 3.19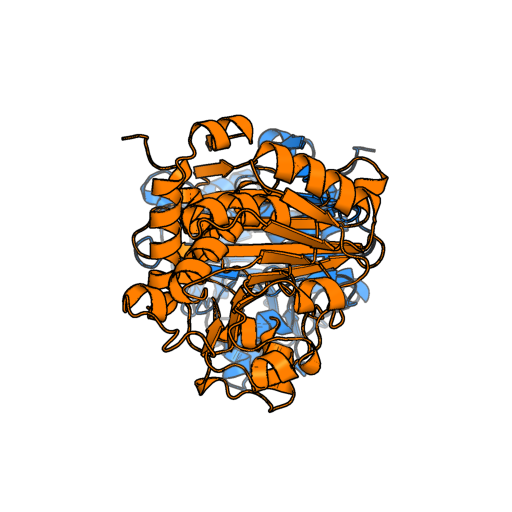6 1 93.56 46 GLY B N 1
ATOM 2637 C CA . GLY B 1 46 ? 21.517 5.495 2.367 1 93.56 46 GLY B CA 1
ATOM 2638 C C . GLY B 1 46 ? 21.194 6.766 1.604 1 93.56 46 GLY B C 1
ATOM 2639 O O . GLY B 1 46 ? 22.092 7.541 1.27 1 93.56 46 GLY B O 1
ATOM 2640 N N . ALA B 1 47 ? 19.923 7.028 1.4 1 95.34 47 ALA B N 1
ATOM 2641 C CA . ALA B 1 47 ? 19.5 8.18 0.606 1 95.34 47 ALA B CA 1
ATOM 2642 C C . ALA B 1 47 ? 18.766 9.201 1.47 1 95.34 47 ALA B C 1
ATOM 2644 O O . ALA B 1 47 ? 18.255 10.202 0.96 1 95.34 47 ALA B O 1
ATOM 2645 N N . ASN B 1 48 ? 18.681 8.91 2.8 1 95.46 48 ASN B N 1
ATOM 2646 C CA . ASN B 1 48 ? 17.909 9.76 3.699 1 95.46 48 ASN B CA 1
ATOM 2647 C C . ASN B 1 48 ? 16.5 10.005 3.168 1 95.46 48 ASN B C 1
ATOM 2649 O O . ASN B 1 48 ? 16.078 11.153 3.019 1 95.46 48 ASN B O 1
ATOM 2653 N N . GLY B 1 49 ? 15.858 8.907 2.889 1 95.97 49 GLY B N 1
ATOM 2654 C CA . GLY B 1 49 ? 14.545 8.987 2.267 1 95.97 49 GLY B CA 1
ATOM 2655 C C . GLY B 1 49 ? 13.576 7.939 2.78 1 95.97 49 GLY B C 1
ATOM 2656 O O . GLY B 1 49 ? 13.979 6.996 3.465 1 95.97 49 GLY B O 1
ATOM 2657 N N . ASP B 1 50 ? 12.367 8.152 2.523 1 96.67 50 ASP B N 1
ATOM 2658 C CA . ASP B 1 50 ? 11.323 7.203 2.895 1 96.67 50 ASP B CA 1
ATOM 2659 C C . ASP B 1 50 ? 10.171 7.233 1.892 1 96.67 50 ASP B C 1
ATOM 2661 O O . ASP B 1 50 ? 10.16 8.058 0.976 1 96.67 50 ASP B O 1
ATOM 2665 N N . CYS B 1 51 ? 9.357 6.313 1.995 1 97.39 51 CYS B N 1
ATOM 2666 C CA . CYS B 1 51 ? 8.149 6.192 1.187 1 97.39 51 CYS B CA 1
ATOM 2667 C C . CYS B 1 51 ? 6.996 5.63 2.011 1 97.39 51 CYS B C 1
ATOM 2669 O O . CYS B 1 51 ? 7.196 4.744 2.844 1 97.39 51 CYS B O 1
ATOM 2671 N N . CYS B 1 52 ? 5.865 6.15 1.8 1 97.11 52 CYS B N 1
ATOM 2672 C CA . CYS B 1 52 ? 4.667 5.63 2.447 1 97.11 52 CYS B CA 1
ATOM 2673 C C . CYS B 1 52 ? 3.565 5.368 1.427 1 97.11 52 CYS B C 1
ATOM 2675 O O . CYS B 1 52 ? 3.4 6.134 0.475 1 97.11 52 CYS B O 1
ATOM 2677 N N . VAL B 1 53 ? 2.888 4.297 1.576 1 98.36 53 VAL B N 1
ATOM 2678 C CA . VAL B 1 53 ? 1.718 3.936 0.783 1 98.36 53 VAL B CA 1
ATOM 2679 C C . VAL B 1 53 ? 0.488 3.852 1.684 1 98.36 53 VAL B C 1
ATOM 2681 O O . VAL B 1 53 ? 0.458 3.064 2.632 1 98.36 53 VAL B O 1
ATOM 2684 N N . LYS B 1 54 ? -0.467 4.666 1.44 1 98.39 54 LYS B N 1
ATOM 2685 C CA . LYS B 1 54 ? -1.735 4.687 2.164 1 98.39 54 LYS B CA 1
ATOM 2686 C C . LYS B 1 54 ? -2.911 4.457 1.219 1 98.39 54 LYS B C 1
ATOM 2688 O O . LYS B 1 54 ? -2.911 4.949 0.088 1 98.39 54 LYS B O 1
ATOM 2693 N N . SER B 1 55 ? -3.9 3.707 1.668 1 98.74 55 SER B N 1
ATOM 2694 C CA . SER B 1 55 ? -5.063 3.424 0.832 1 98.74 55 SER B CA 1
ATOM 2695 C C . SER B 1 55 ? -6.347 3.423 1.654 1 98.74 55 SER B C 1
ATOM 2697 O O . SER B 1 55 ? -6.349 3.004 2.813 1 98.74 55 SER B O 1
ATOM 2699 N N . ALA B 1 56 ? -7.379 3.866 0.998 1 98.75 56 ALA B N 1
ATOM 2700 C CA . ALA B 1 56 ? -8.655 3.862 1.709 1 98.75 56 ALA B CA 1
ATOM 2701 C C . ALA B 1 56 ? -9.826 3.936 0.733 1 98.75 56 ALA B C 1
ATOM 2703 O O . ALA B 1 56 ? -9.686 4.457 -0.376 1 98.75 56 ALA B O 1
ATOM 2704 N N . HIS B 1 57 ? -10.868 3.417 1.1 1 98.79 57 HIS B N 1
ATOM 2705 C CA . HIS B 1 57 ? -12.18 3.569 0.481 1 98.79 57 HIS B CA 1
ATOM 2706 C C . HIS B 1 57 ? -13.209 4.074 1.486 1 98.79 57 HIS B C 1
ATOM 2708 O O . HIS B 1 57 ? -13.446 3.434 2.514 1 98.79 57 HIS B O 1
ATOM 2714 N N . ILE B 1 58 ? -13.715 5.228 1.268 1 98.61 58 ILE B N 1
ATOM 2715 C CA . ILE B 1 58 ? -14.787 5.761 2.101 1 98.61 58 ILE B CA 1
ATOM 2716 C C . ILE B 1 58 ? -16.125 5.17 1.661 1 98.61 58 ILE B C 1
ATOM 2718 O O . ILE B 1 58 ? -16.459 5.19 0.474 1 98.61 58 ILE B O 1
ATOM 2722 N N . ALA B 1 59 ? -16.902 4.633 2.604 1 97.55 59 ALA B N 1
ATOM 2723 C CA . ALA B 1 59 ? -18.184 4.005 2.297 1 97.55 59 ALA B CA 1
ATOM 2724 C C . ALA B 1 59 ? -19.055 4.925 1.445 1 97.55 59 ALA B C 1
ATOM 2726 O O . ALA B 1 59 ? -19.198 6.112 1.749 1 97.55 59 ALA B O 1
ATOM 2727 N N . GLY B 1 60 ? -19.571 4.383 0.368 1 95.05 60 GLY B N 1
ATOM 2728 C CA . GLY B 1 60 ? -20.474 5.139 -0.486 1 95.05 60 GLY B CA 1
ATOM 2729 C C . GLY B 1 60 ? -19.761 5.873 -1.606 1 95.05 60 GLY B C 1
ATOM 2730 O O . GLY B 1 60 ? -20.401 6.369 -2.536 1 95.05 60 GLY B O 1
ATOM 2731 N N . GLU B 1 61 ? -18.488 6.012 -1.512 1 96.37 61 GLU B N 1
ATOM 2732 C CA . GLU B 1 61 ? -17.728 6.67 -2.569 1 96.37 61 GLU B CA 1
ATOM 2733 C C . GLU B 1 61 ? -17.441 5.712 -3.722 1 96.37 61 GLU B C 1
ATOM 2735 O O . GLU B 1 61 ? -17.446 4.493 -3.539 1 96.37 61 GLU B O 1
ATOM 2740 N N . GLU B 1 62 ? -17.118 6.24 -4.819 1 95 62 GLU B N 1
ATOM 2741 C CA . GLU B 1 62 ? -16.935 5.46 -6.039 1 95 62 GLU B CA 1
ATOM 2742 C C . GLU B 1 62 ? -15.561 4.796 -6.068 1 95 62 GLU B C 1
ATOM 2744 O O . GLU B 1 62 ? -15.4 3.716 -6.641 1 95 62 GLU B O 1
ATOM 2749 N N . ALA B 1 63 ? -14.621 5.427 -5.401 1 97.59 63 ALA B N 1
ATOM 2750 C CA . ALA B 1 63 ? -13.256 5.002 -5.701 1 97.59 63 ALA B CA 1
ATOM 2751 C C . ALA B 1 63 ? -12.519 4.587 -4.431 1 97.59 63 ALA B C 1
ATOM 2753 O O . ALA B 1 63 ? -12.69 5.204 -3.377 1 97.59 63 ALA B O 1
ATOM 2754 N N . LEU B 1 64 ? -11.76 3.485 -4.505 1 98.62 64 LEU B N 1
ATOM 2755 C CA . LEU B 1 64 ? -10.616 3.242 -3.634 1 98.62 64 LEU B CA 1
ATOM 2756 C C . LEU B 1 64 ? -9.426 4.102 -4.046 1 98.62 64 LEU B C 1
ATOM 2758 O O . LEU B 1 64 ? -9.093 4.182 -5.231 1 98.62 64 LEU B O 1
ATOM 2762 N N . VAL B 1 65 ? -8.815 4.703 -3.101 1 98.78 65 VAL B N 1
ATOM 2763 C CA . VAL B 1 65 ? -7.691 5.58 -3.41 1 98.78 65 VAL B CA 1
ATOM 2764 C C . VAL B 1 65 ? -6.41 5.012 -2.804 1 98.78 65 VAL B C 1
ATOM 2766 O O . VAL B 1 65 ? -6.401 4.576 -1.65 1 98.78 65 VAL B O 1
ATOM 2769 N N . VAL B 1 66 ? -5.355 4.978 -3.593 1 98.8 66 VAL B N 1
ATOM 2770 C CA . VAL B 1 66 ? -4.012 4.59 -3.176 1 98.8 66 VAL B CA 1
ATOM 2771 C C . VAL B 1 66 ? -3.054 5.765 -3.361 1 98.8 66 VAL B C 1
ATOM 2773 O O . VAL B 1 66 ? -2.831 6.221 -4.485 1 98.8 66 VAL B O 1
ATOM 2776 N N . LYS B 1 67 ? -2.532 6.184 -2.311 1 98.69 67 LYS B N 1
ATOM 2777 C CA . LYS B 1 67 ? -1.567 7.279 -2.35 1 98.69 67 LYS B CA 1
ATOM 2778 C C . LYS B 1 67 ? -0.153 6.775 -2.08 1 98.69 67 LYS B C 1
ATOM 2780 O O . LYS B 1 67 ? 0.068 5.995 -1.151 1 98.69 67 LYS B O 1
ATOM 2785 N N . ILE B 1 68 ? 0.759 7.218 -2.843 1 98.58 68 ILE B N 1
ATOM 2786 C CA . ILE B 1 68 ? 2.185 6.991 -2.64 1 98.58 68 ILE B CA 1
ATOM 2787 C C . ILE B 1 68 ? 2.894 8.325 -2.416 1 98.58 68 ILE B C 1
ATOM 2789 O O . ILE B 1 68 ? 2.737 9.259 -3.206 1 98.58 68 ILE B O 1
ATOM 2793 N N . SER B 1 69 ? 3.576 8.397 -1.404 1 97.83 69 SER B N 1
ATOM 2794 C CA . SER B 1 69 ? 4.315 9.611 -1.075 1 97.83 69 SER B CA 1
ATOM 2795 C C . SER B 1 69 ? 5.772 9.3 -0.748 1 97.83 69 SER B C 1
ATOM 2797 O O . SER B 1 69 ? 6.062 8.331 -0.043 1 97.83 69 SER B O 1
ATOM 2799 N N . THR B 1 70 ? 6.641 10.082 -1.239 1 97.55 70 THR B N 1
ATOM 2800 C CA . THR B 1 70 ? 8.064 9.905 -0.975 1 97.55 70 THR B CA 1
ATOM 2801 C C . THR B 1 70 ? 8.666 11.173 -0.376 1 97.55 70 THR B C 1
ATOM 2803 O O . THR B 1 70 ? 8.233 12.282 -0.696 1 97.55 70 THR B O 1
ATOM 2806 N N . GLY B 1 71 ? 9.513 11.013 0.525 1 96.59 71 GLY B N 1
ATOM 2807 C CA . GLY B 1 71 ? 10.348 12.063 1.087 1 96.59 71 GLY B CA 1
ATOM 2808 C C . GLY B 1 71 ? 11.83 11.747 1.016 1 96.59 71 GLY B C 1
ATOM 2809 O O . GLY B 1 71 ? 12.284 10.744 1.571 1 96.59 71 GLY B O 1
ATOM 2810 N N . PHE B 1 72 ? 12.515 12.446 0.265 1 97.02 72 PHE B N 1
ATOM 2811 C CA . PHE B 1 72 ? 13.965 12.342 0.158 1 97.02 72 PHE B CA 1
ATOM 2812 C C . PHE B 1 72 ? 14.628 13.68 0.464 1 97.02 72 PHE B C 1
ATOM 2814 O O . PHE B 1 72 ? 14.65 14.576 -0.382 1 97.02 72 PHE B O 1
ATOM 2821 N N . TYR B 1 73 ? 15.192 13.78 1.546 1 93.7 73 TYR B N 1
ATOM 2822 C CA . TYR B 1 73 ? 15.391 15.046 2.241 1 93.7 73 TYR B CA 1
ATOM 2823 C C . TYR B 1 73 ? 16.715 15.687 1.839 1 93.7 73 TYR B C 1
ATOM 2825 O O . TYR B 1 73 ? 16.972 16.849 2.16 1 93.7 73 TYR B O 1
ATOM 2833 N N . ASP B 1 74 ? 17.546 14.989 1.072 1 94.35 74 ASP B N 1
ATOM 2834 C CA . ASP B 1 74 ? 18.77 15.563 0.521 1 94.35 74 ASP B CA 1
ATOM 2835 C C . ASP B 1 74 ? 18.548 16.07 -0.902 1 94.35 74 ASP B C 1
ATOM 2837 O O . ASP B 1 74 ? 19.435 16.69 -1.491 1 94.35 74 ASP B O 1
ATOM 2841 N N . ASN B 1 75 ? 17.391 15.812 -1.415 1 95.75 75 ASN B N 1
ATOM 2842 C CA . ASN B 1 75 ? 17.065 16.179 -2.789 1 95.75 75 ASN B CA 1
ATOM 2843 C C . ASN B 1 75 ? 17.287 17.668 -3.039 1 95.75 75 ASN B C 1
ATOM 2845 O O . ASN B 1 75 ? 17.822 18.054 -4.079 1 95.75 75 ASN B O 1
ATOM 2849 N N . PRO B 1 76 ? 16.88 18.549 -2.109 1 90.53 76 PRO B N 1
ATOM 2850 C CA . PRO B 1 76 ? 17.025 19.981 -2.38 1 90.53 76 PRO B CA 1
ATOM 2851 C C . PRO B 1 76 ? 18.469 20.383 -2.671 1 90.53 76 PRO B C 1
ATOM 2853 O O . PRO B 1 76 ? 18.713 21.281 -3.481 1 90.53 76 PRO B O 1
ATOM 2856 N N . SER B 1 77 ? 19.398 19.759 -2.079 1 90.09 77 SER B N 1
ATOM 2857 C CA . SER B 1 77 ? 20.806 20.053 -2.326 1 90.09 77 SER B CA 1
ATOM 2858 C C . SER B 1 77 ? 21.195 19.728 -3.764 1 90.09 77 SER B C 1
ATOM 2860 O O . SER B 1 77 ? 22.222 20.199 -4.257 1 90.09 77 SER B O 1
ATOM 2862 N N . ARG B 1 78 ? 20.367 18.954 -4.417 1 91.71 78 ARG B N 1
ATOM 2863 C CA . ARG B 1 78 ? 20.607 18.568 -5.803 1 91.71 78 ARG B CA 1
ATOM 2864 C C . ARG B 1 78 ? 19.624 19.261 -6.742 1 91.71 78 ARG B C 1
ATOM 2866 O O . ARG B 1 78 ? 19.498 18.88 -7.908 1 91.71 78 ARG B O 1
ATOM 2873 N N . GLY B 1 79 ? 18.841 20.167 -6.167 1 90.51 79 GLY B N 1
ATOM 2874 C CA . GLY B 1 79 ? 17.884 20.909 -6.972 1 90.51 79 GLY B CA 1
ATOM 2875 C C . GLY B 1 79 ? 16.592 20.151 -7.212 1 90.51 79 GLY B C 1
ATOM 2876 O O . GLY B 1 79 ? 15.858 20.449 -8.156 1 90.51 79 GLY B O 1
ATOM 2877 N N . LEU B 1 80 ? 16.34 19.126 -6.5 1 93.78 80 LEU B N 1
ATOM 2878 C CA . LEU B 1 80 ? 15.129 18.319 -6.598 1 93.78 80 LEU B CA 1
ATOM 2879 C C . LEU B 1 80 ? 14.205 18.58 -5.413 1 93.78 80 LEU B C 1
ATOM 2881 O O . LEU B 1 80 ? 14.664 18.969 -4.336 1 93.78 80 LEU B O 1
ATOM 2885 N N . PRO B 1 81 ? 12.948 18.431 -5.641 1 92.89 81 PRO B N 1
ATOM 2886 C CA . PRO B 1 81 ? 12.027 18.56 -4.509 1 92.89 81 PRO B CA 1
ATOM 2887 C C . PRO B 1 81 ? 12.228 17.47 -3.458 1 92.89 81 PRO B C 1
ATOM 2889 O O . PRO B 1 81 ? 12.54 16.327 -3.801 1 92.89 81 PRO B O 1
ATOM 2892 N N . SER B 1 82 ? 11.994 17.81 -2.233 1 94.06 82 SER B N 1
ATOM 2893 C CA . SER B 1 82 ? 12.159 16.859 -1.138 1 94.06 82 SER B CA 1
ATOM 2894 C C . SER B 1 82 ? 11.027 15.837 -1.118 1 94.06 82 SER B C 1
ATOM 2896 O O . SER B 1 82 ? 11.21 14.708 -0.659 1 94.06 82 SER B O 1
ATOM 2898 N N . ASN B 1 83 ? 9.805 16.296 -1.568 1 95.74 83 ASN B N 1
ATOM 2899 C CA . ASN B 1 83 ? 8.626 15.436 -1.541 1 95.74 83 ASN B CA 1
ATOM 2900 C C . ASN B 1 83 ? 8.081 15.189 -2.944 1 95.74 83 ASN B C 1
ATOM 2902 O O . ASN B 1 83 ? 8.184 16.053 -3.817 1 95.74 83 ASN B O 1
ATOM 2906 N N . ASP B 1 84 ? 7.615 14.051 -3.176 1 96.29 84 ASP B N 1
ATOM 2907 C CA . ASP B 1 84 ? 6.967 13.646 -4.42 1 96.29 84 ASP B CA 1
ATOM 2908 C C . ASP B 1 84 ? 5.865 12.623 -4.157 1 96.29 84 ASP B C 1
ATOM 2910 O O . ASP B 1 84 ? 5.562 12.311 -3.003 1 96.29 84 ASP B O 1
ATOM 2914 N N . GLY B 1 85 ? 5.26 12.223 -5.204 1 96.14 85 GLY B N 1
ATOM 2915 C CA . GLY B 1 85 ? 4.226 11.215 -5.034 1 96.14 85 GLY B CA 1
ATOM 2916 C C . GLY B 1 85 ? 3.144 11.286 -6.096 1 96.14 85 GLY B C 1
ATOM 2917 O O . GLY B 1 85 ? 3.275 12.024 -7.074 1 96.14 85 GLY B O 1
ATOM 2918 N N . LEU B 1 86 ? 2.155 10.472 -5.915 1 98.12 86 LEU B N 1
ATOM 2919 C CA . LEU B 1 86 ? 0.987 10.434 -6.788 1 98.12 86 LEU B CA 1
ATOM 2920 C C . LEU B 1 86 ? -0.179 9.727 -6.104 1 98.12 86 LEU B C 1
ATOM 2922 O O . LEU B 1 86 ? -0.019 9.162 -5.02 1 98.12 86 LEU B O 1
ATOM 2926 N N . VAL B 1 87 ? -1.345 9.833 -6.717 1 98.49 87 VAL B N 1
ATOM 2927 C CA . VAL B 1 87 ? -2.563 9.216 -6.202 1 98.49 87 VAL B CA 1
ATOM 2928 C C . VAL B 1 87 ? -3.246 8.417 -7.309 1 98.49 87 VAL B C 1
ATOM 2930 O O . VAL B 1 87 ? -3.394 8.903 -8.433 1 98.49 87 VAL B O 1
ATOM 2933 N N . LEU B 1 88 ? -3.633 7.239 -6.989 1 98.49 88 LEU B N 1
ATOM 2934 C CA . LEU B 1 88 ? -4.406 6.39 -7.888 1 98.49 88 LEU B CA 1
ATOM 2935 C C . LEU B 1 88 ? -5.831 6.209 -7.374 1 98.49 88 LEU B C 1
ATOM 2937 O O . LEU B 1 88 ? -6.044 6.029 -6.173 1 98.49 88 LEU B O 1
ATOM 2941 N N . ALA B 1 89 ? -6.745 6.337 -8.27 1 98.45 89 ALA B N 1
ATOM 2942 C CA . ALA B 1 89 ? -8.144 6.051 -7.962 1 98.45 89 ALA B CA 1
ATOM 2943 C C . ALA B 1 89 ? -8.636 4.828 -8.731 1 98.45 89 ALA B C 1
ATOM 2945 O O . ALA B 1 89 ? -8.51 4.765 -9.956 1 98.45 89 ALA B O 1
ATOM 2946 N N . LEU B 1 90 ? -9.196 3.866 -8.019 1 98.37 90 LEU B N 1
ATOM 2947 C CA . LEU B 1 90 ? -9.719 2.645 -8.623 1 98.37 90 LEU B CA 1
ATOM 2948 C C . LEU B 1 90 ? -11.215 2.506 -8.357 1 98.37 90 LEU B C 1
ATOM 2950 O O . LEU B 1 90 ? -11.685 2.809 -7.258 1 98.37 90 LEU B O 1
ATOM 2954 N N . SER B 1 91 ? -11.898 1.976 -9.274 1 97.93 91 SER B N 1
ATOM 2955 C CA . SER B 1 91 ? -13.335 1.768 -9.122 1 97.93 91 SER B CA 1
ATOM 2956 C C . SER B 1 91 ? -13.632 0.717 -8.058 1 97.93 91 SER B C 1
ATOM 2958 O O . SER B 1 91 ? -13.099 -0.393 -8.108 1 97.93 91 SER B O 1
ATOM 2960 N N . ALA B 1 92 ? -14.483 1.056 -7.116 1 97.63 92 ALA B N 1
ATOM 2961 C CA . ALA B 1 92 ? -14.904 0.129 -6.07 1 97.63 92 ALA B CA 1
ATOM 2962 C C . ALA B 1 92 ? -15.977 -0.828 -6.583 1 97.63 92 ALA B C 1
ATOM 2964 O O . ALA B 1 92 ? -16.379 -1.756 -5.878 1 97.63 92 ALA B O 1
ATOM 2965 N N . THR B 1 93 ? -16.372 -0.675 -7.849 1 97.04 93 THR B N 1
ATOM 2966 C CA . THR B 1 93 ? -17.48 -1.472 -8.365 1 97.04 93 THR B CA 1
ATOM 2967 C C . THR B 1 93 ? -16.984 -2.486 -9.392 1 97.04 93 THR B C 1
ATOM 2969 O O . THR B 1 93 ? -17.593 -3.542 -9.574 1 97.04 93 THR B O 1
ATOM 2972 N N . ASP B 1 94 ? -15.836 -2.137 -10.037 1 97.4 94 ASP B N 1
ATOM 2973 C CA . ASP B 1 94 ? -15.388 -3.087 -11.051 1 97.4 94 ASP B CA 1
ATOM 2974 C C . ASP B 1 94 ? -13.864 -3.172 -11.088 1 97.4 94 ASP B C 1
ATOM 2976 O O . ASP B 1 94 ? -13.297 -3.878 -11.925 1 97.4 94 ASP B O 1
ATOM 2980 N N . GLY B 1 95 ? -13.193 -2.423 -10.333 1 97.62 95 GLY B N 1
ATOM 2981 C CA . GLY B 1 95 ? -11.769 -2.594 -10.092 1 97.62 95 GLY B CA 1
ATOM 2982 C C . GLY B 1 95 ? -10.901 -1.887 -11.115 1 97.62 95 GLY B C 1
ATOM 2983 O O . GLY B 1 95 ? -9.674 -1.871 -10.991 1 97.62 95 GLY B O 1
ATOM 2984 N N . ARG B 1 96 ? -11.541 -1.304 -12.167 1 96.39 96 ARG B N 1
ATOM 2985 C CA . ARG B 1 96 ? -10.75 -0.618 -13.183 1 96.39 96 ARG B CA 1
ATOM 2986 C C . ARG B 1 96 ? -10.045 0.601 -12.597 1 96.39 96 ARG B C 1
ATOM 2988 O O . ARG B 1 96 ? -10.581 1.267 -11.71 1 96.39 96 ARG B O 1
ATOM 2995 N N . VAL B 1 97 ? -8.867 0.943 -13.063 1 96.17 97 VAL B N 1
ATOM 2996 C CA . VAL B 1 97 ? -8.182 2.176 -12.688 1 96.17 97 VAL B CA 1
ATOM 2997 C C . VAL B 1 97 ? -8.898 3.374 -13.308 1 96.17 97 VAL B C 1
ATOM 2999 O O . VAL B 1 97 ? -8.991 3.484 -14.533 1 96.17 97 VAL B O 1
ATOM 3002 N N . LEU B 1 98 ? -9.379 4.248 -12.512 1 96.82 98 LEU B N 1
ATOM 3003 C CA . LEU B 1 98 ? -10.163 5.381 -12.989 1 96.82 98 LEU B CA 1
ATOM 3004 C C . LEU B 1 98 ? -9.258 6.551 -13.36 1 96.82 98 LEU B C 1
ATOM 3006 O O . LEU B 1 98 ? -9.471 7.206 -14.383 1 96.82 98 LEU B O 1
ATOM 3010 N N . ALA B 1 99 ? -8.248 6.782 -12.502 1 97.59 99 ALA B N 1
ATOM 3011 C CA . ALA B 1 99 ? -7.445 7.984 -12.711 1 97.59 99 ALA B CA 1
ATOM 3012 C C . ALA B 1 99 ? -6.081 7.855 -12.04 1 97.59 99 ALA B C 1
ATOM 3014 O O . ALA B 1 99 ? -5.95 7.195 -11.006 1 97.59 99 ALA B O 1
ATOM 3015 N N . LEU B 1 100 ? -5.138 8.351 -12.625 1 97.6 100 LEU B N 1
ATOM 3016 C CA . LEU B 1 100 ? -3.825 8.627 -12.052 1 97.6 100 LEU B CA 1
ATOM 3017 C C . LEU B 1 100 ? -3.616 10.126 -11.868 1 97.6 100 LEU B C 1
ATOM 3019 O O . LEU B 1 100 ? -3.61 10.881 -12.843 1 97.6 100 LEU B O 1
ATOM 3023 N N . LEU B 1 101 ? -3.495 10.513 -10.675 1 98.16 101 LEU B N 1
ATOM 3024 C CA . LEU B 1 101 ? -3.219 11.906 -10.344 1 98.16 101 LEU B CA 1
ATOM 3025 C C . LEU B 1 101 ? -1.733 12.117 -10.073 1 98.16 101 LEU B C 1
ATOM 3027 O O . LEU B 1 101 ? -1.254 11.845 -8.969 1 98.16 101 LEU B O 1
ATOM 3031 N N . GLN B 1 102 ? -1.102 12.597 -11.04 1 97.19 102 GLN B N 1
ATOM 3032 C CA . GLN B 1 102 ? 0.321 12.896 -10.919 1 97.19 102 GLN B CA 1
ATOM 3033 C C . GLN B 1 102 ? 0.544 14.262 -10.276 1 97.19 102 GLN B C 1
ATOM 3035 O O . GLN B 1 102 ? 1.024 15.191 -10.929 1 97.19 102 GLN B O 1
ATOM 3040 N N . ASP B 1 103 ? 0.348 14.288 -9.071 1 97.27 103 ASP B N 1
ATOM 3041 C CA . ASP B 1 103 ? 0.247 15.575 -8.39 1 97.27 103 ASP B CA 1
ATOM 3042 C C . ASP B 1 103 ? 1.588 15.983 -7.785 1 97.27 103 ASP B C 1
ATOM 3044 O O . ASP B 1 103 ? 1.724 17.085 -7.25 1 97.27 103 ASP B O 1
ATOM 3048 N N . GLN B 1 104 ? 2.603 15.072 -7.847 1 96.9 104 GLN B N 1
ATOM 3049 C CA . GLN B 1 104 ? 3.943 15.347 -7.34 1 96.9 104 GLN B CA 1
ATOM 3050 C C . GLN B 1 104 ? 3.903 15.746 -5.867 1 96.9 104 GLN B C 1
ATOM 3052 O O . GLN B 1 104 ? 4.644 16.633 -5.439 1 96.9 104 GLN B O 1
ATOM 3057 N N . GLY B 1 105 ? 2.93 15.168 -5.162 1 96.96 105 GLY B N 1
ATOM 3058 C CA . GLY B 1 105 ? 2.841 15.373 -3.725 1 96.96 105 GLY B CA 1
ATOM 3059 C C . GLY B 1 105 ? 1.991 16.57 -3.343 1 96.96 105 GLY B C 1
ATOM 3060 O O . GLY B 1 105 ? 1.776 16.833 -2.158 1 96.96 105 GLY B O 1
ATOM 3061 N N . TRP B 1 106 ? 1.458 17.319 -4.287 1 97.96 106 TRP B N 1
ATOM 3062 C CA . TRP B 1 106 ? 0.732 18.554 -4.012 1 97.96 106 TRP B CA 1
ATOM 3063 C C . TRP B 1 106 ? -0.566 18.268 -3.265 1 97.96 106 TRP B C 1
ATOM 3065 O O . TRP B 1 106 ? -0.912 18.974 -2.315 1 97.96 106 TRP B O 1
ATOM 3075 N N . LEU B 1 107 ? -1.297 17.275 -3.638 1 98.51 107 LEU B N 1
ATOM 3076 C CA . LEU B 1 107 ? -2.54 16.933 -2.955 1 98.51 107 LEU B CA 1
ATOM 3077 C C . LEU B 1 107 ? -2.272 16.525 -1.51 1 98.51 107 LEU B C 1
ATOM 3079 O O . LEU B 1 107 ? -3.055 16.849 -0.614 1 98.51 107 LEU B O 1
ATOM 3083 N N . THR B 1 108 ? -1.185 15.767 -1.314 1 97.93 108 THR B N 1
ATOM 3084 C CA . THR B 1 108 ? -0.796 15.407 0.044 1 97.93 108 THR B CA 1
ATOM 3085 C C . THR B 1 108 ? -0.526 16.656 0.879 1 97.93 108 THR B C 1
ATOM 3087 O O . THR B 1 108 ? -1.001 16.768 2.011 1 97.93 108 THR B O 1
ATOM 3090 N N . THR B 1 109 ? 0.217 17.543 0.28 1 97.85 109 THR B N 1
ATOM 3091 C CA . THR B 1 109 ? 0.529 18.797 0.958 1 97.85 109 THR B CA 1
ATOM 3092 C C . THR B 1 109 ? -0.749 19.548 1.321 1 97.85 109 THR B C 1
ATOM 3094 O O . THR B 1 109 ? -0.91 19.996 2.458 1 97.85 109 THR B O 1
ATOM 3097 N N . MET B 1 110 ? -1.666 19.602 0.405 1 98.34 110 MET B N 1
ATOM 3098 C CA . MET B 1 110 ? -2.878 20.395 0.59 1 98.34 110 MET B CA 1
ATOM 3099 C C . MET B 1 110 ? -3.79 19.759 1.634 1 98.34 110 MET B C 1
ATOM 3101 O O . MET B 1 110 ? -4.305 20.448 2.517 1 98.34 110 MET B O 1
ATOM 3105 N N . ARG B 1 111 ? -4.013 18.48 1.525 1 98.44 111 ARG B N 1
ATOM 3106 C CA . ARG B 1 111 ? -4.914 17.87 2.497 1 98.44 111 ARG B CA 1
ATOM 3107 C C . ARG B 1 111 ? -4.331 17.939 3.904 1 98.44 111 ARG B C 1
ATOM 3109 O O . ARG B 1 111 ? -5.072 18.03 4.885 1 98.44 111 ARG B O 1
ATOM 3116 N N . THR B 1 112 ? -3.01 17.882 4.061 1 98.42 112 THR B N 1
ATOM 3117 C CA . THR B 1 112 ? -2.353 18.024 5.355 1 98.42 112 THR B CA 1
ATOM 3118 C C . THR B 1 112 ? -2.539 19.436 5.904 1 98.42 112 THR B C 1
ATOM 3120 O O . THR B 1 112 ? -2.853 19.614 7.083 1 98.42 112 THR B O 1
ATOM 3123 N N . ALA B 1 113 ? -2.368 20.388 5.014 1 98.53 113 ALA B N 1
ATOM 3124 C CA . ALA B 1 113 ? -2.544 21.779 5.424 1 98.53 113 ALA B CA 1
ATOM 3125 C C . ALA B 1 113 ? -3.989 22.051 5.832 1 98.53 113 ALA B C 1
ATOM 3127 O O . ALA B 1 113 ? -4.243 22.78 6.794 1 98.53 113 ALA B O 1
ATOM 3128 N N . LEU B 1 114 ? -4.914 21.486 5.089 1 98.68 114 LEU B N 1
ATOM 3129 C CA . LEU B 1 114 ? -6.326 21.64 5.422 1 98.68 114 LEU B CA 1
ATOM 3130 C C . LEU B 1 114 ? -6.641 20.994 6.767 1 98.68 114 LEU B C 1
ATOM 3132 O O . LEU B 1 114 ? -7.468 21.504 7.527 1 98.68 114 LEU B O 1
ATOM 3136 N N . ALA B 1 115 ? -6.021 19.887 7.062 1 98.67 115 ALA B N 1
ATOM 3137 C CA . ALA B 1 115 ? -6.166 19.278 8.382 1 98.67 115 ALA B CA 1
ATOM 3138 C C . ALA B 1 115 ? -5.678 20.221 9.478 1 98.67 115 ALA B C 1
ATOM 3140 O O . ALA B 1 115 ? -6.323 20.357 10.52 1 98.67 115 ALA B O 1
ATOM 3141 N N . GLY B 1 116 ? -4.535 20.826 9.234 1 98.37 116 GLY B N 1
ATOM 3142 C CA . GLY B 1 116 ? -4.045 21.823 10.173 1 98.37 116 GLY B CA 1
ATOM 3143 C C . GLY B 1 116 ? -5.019 22.964 10.395 1 98.37 116 GLY B C 1
ATOM 3144 O O . GLY B 1 116 ? -5.196 23.424 11.525 1 98.37 116 GLY B O 1
ATOM 3145 N N . ARG B 1 117 ? -5.621 23.413 9.33 1 98.14 117 ARG B N 1
ATOM 3146 C CA . ARG B 1 117 ? -6.633 24.46 9.427 1 98.14 117 ARG B CA 1
ATOM 3147 C C . ARG B 1 117 ? -7.799 24.015 10.304 1 98.14 117 ARG B C 1
ATOM 3149 O O . ARG B 1 117 ? -8.261 24.771 11.161 1 98.14 117 ARG B O 1
ATOM 3156 N N . LEU B 1 118 ? -8.29 22.805 10.072 1 97.54 118 LEU B N 1
ATOM 3157 C CA . LEU B 1 118 ? -9.412 22.275 10.84 1 97.54 118 LEU B CA 1
ATOM 3158 C C . LEU B 1 118 ? -9.073 22.212 12.325 1 97.54 118 LEU B C 1
ATOM 3160 O O . LEU B 1 118 ? -9.876 22.621 13.167 1 97.54 118 LEU B O 1
ATOM 3164 N N . VAL B 1 119 ? -7.867 21.783 12.621 1 97.34 119 VAL B N 1
ATOM 3165 C CA . VAL B 1 119 ? -7.44 21.633 14.009 1 97.34 119 VAL B CA 1
ATOM 3166 C C . VAL B 1 119 ? -7.279 23.008 14.652 1 97.34 119 VAL B C 1
ATOM 3168 O O . VAL B 1 119 ? -7.659 23.208 15.808 1 97.34 119 VAL B O 1
ATOM 3171 N N . ALA B 1 120 ? -6.69 23.914 13.937 1 96.61 120 ALA B N 1
ATOM 3172 C CA . ALA B 1 120 ? -6.55 25.273 14.454 1 96.61 120 ALA B CA 1
ATOM 3173 C C . ALA B 1 120 ? -7.915 25.891 14.746 1 96.61 120 ALA B C 1
ATOM 3175 O O . ALA B 1 120 ? -8.079 26.609 15.735 1 96.61 120 ALA B O 1
ATOM 3176 N N . GLY B 1 121 ? -8.88 25.612 13.896 1 94.6 121 GLY B N 1
ATOM 3177 C CA . GLY B 1 121 ? -10.23 26.103 14.12 1 94.6 121 GLY B CA 1
ATOM 3178 C C . GLY B 1 121 ? -10.841 25.599 15.414 1 94.6 121 GLY B C 1
ATOM 3179 O O . GLY B 1 121 ? -11.648 26.293 16.037 1 94.6 121 GLY B O 1
ATOM 3180 N N . LEU B 1 122 ? -10.423 24.429 15.859 1 94.92 122 LEU B N 1
ATOM 3181 C CA . LEU B 1 122 ? -10.976 23.784 17.045 1 94.92 122 LEU B CA 1
ATOM 3182 C C . LEU B 1 122 ? -10.195 24.18 18.293 1 94.92 122 LEU B C 1
ATOM 3184 O O . LEU B 1 122 ? -10.754 24.227 19.391 1 94.92 122 LEU B O 1
ATOM 3188 N N . LEU B 1 123 ? -8.849 24.529 18.083 1 96.81 123 LEU B N 1
ATOM 3189 C CA . LEU B 1 123 ? -7.999 24.44 19.265 1 96.81 123 LEU B CA 1
ATOM 3190 C C . LEU B 1 123 ? -7.175 25.711 19.439 1 96.81 123 LEU B C 1
ATOM 3192 O O . LEU B 1 123 ? -6.602 25.944 20.506 1 96.81 123 LEU B O 1
ATOM 3196 N N . ALA B 1 124 ? -7.032 26.477 18.42 1 95.91 124 ALA B N 1
ATOM 3197 C CA . ALA B 1 124 ? -6.231 27.691 18.553 1 95.91 124 ALA B CA 1
ATOM 3198 C C . ALA B 1 124 ? -6.785 28.598 19.647 1 95.91 124 ALA B C 1
ATOM 3200 O O . ALA B 1 124 ? -7.982 28.564 19.942 1 95.91 124 ALA B O 1
ATOM 3201 N N . PRO B 1 125 ? -5.896 29.387 20.291 1 96.59 125 PRO B N 1
ATOM 3202 C CA . PRO B 1 125 ? -6.415 30.363 21.253 1 96.59 125 PRO B CA 1
ATOM 3203 C C . PRO B 1 125 ? -7.225 31.474 20.587 1 96.59 125 PRO B C 1
ATOM 3205 O O . PRO B 1 125 ? -7.126 31.673 19.374 1 96.59 125 PRO B O 1
ATOM 3208 N N . SER B 1 126 ? -8.037 32.148 21.401 1 95.1 126 SER B N 1
ATOM 3209 C CA . SER B 1 126 ? -8.873 33.223 20.876 1 95.1 126 SER B CA 1
ATOM 3210 C C . SER B 1 126 ? -8.024 34.352 20.299 1 95.1 126 SER B C 1
ATOM 3212 O O . SER B 1 126 ? -8.412 34.988 19.318 1 95.1 126 SER B O 1
ATOM 3214 N N . ARG B 1 127 ? -6.893 34.54 20.919 1 96.07 127 ARG B N 1
ATOM 3215 C CA . ARG B 1 127 ? -5.948 35.529 20.412 1 96.07 127 ARG B CA 1
ATOM 3216 C C . ARG B 1 127 ? -4.612 34.882 20.065 1 96.07 127 ARG B C 1
ATOM 3218 O O . ARG B 1 127 ? -3.911 34.38 20.946 1 96.07 127 ARG B O 1
ATOM 3225 N N . VAL B 1 128 ? -4.261 34.88 18.834 1 98.18 128 VAL B N 1
ATOM 3226 C CA . VAL B 1 128 ? -2.958 34.405 18.381 1 98.18 128 VAL B CA 1
ATOM 3227 C C . VAL B 1 128 ? -1.975 35.572 18.318 1 98.18 128 VAL B C 1
ATOM 3229 O O . VAL B 1 128 ? -2.181 36.525 17.564 1 98.18 128 VAL B O 1
ATOM 3232 N N . GLU B 1 129 ? -0.941 35.509 19.066 1 97.85 129 GLU B N 1
ATOM 3233 C CA . GLU B 1 129 ? 0.049 36.58 19.133 1 97.85 129 GLU B CA 1
ATOM 3234 C C . GLU B 1 129 ? 1.072 36.457 18.008 1 97.85 129 GLU B C 1
ATOM 3236 O O . GLU B 1 129 ? 1.488 37.462 17.428 1 97.85 129 GLU B O 1
ATOM 3241 N N . ALA B 1 130 ? 1.43 35.282 17.761 1 98.67 130 ALA B N 1
ATOM 3242 C CA . ALA B 1 130 ? 2.342 34.953 16.668 1 98.67 130 ALA B CA 1
ATOM 3243 C C . ALA B 1 130 ? 2.206 33.488 16.263 1 98.67 130 ALA B C 1
ATOM 3245 O O . ALA B 1 130 ? 1.87 32.637 17.09 1 98.67 130 ALA B O 1
ATOM 3246 N N . ILE B 1 131 ? 2.455 33.259 14.987 1 98.87 131 ILE B N 1
ATOM 3247 C CA . ILE B 1 131 ? 2.483 31.903 14.45 1 98.87 131 ILE B CA 1
ATOM 3248 C C . ILE B 1 131 ? 3.924 31.402 14.385 1 98.87 131 ILE B C 1
ATOM 3250 O O . ILE B 1 131 ? 4.798 32.078 13.839 1 98.87 131 ILE B O 1
ATOM 3254 N N . GLY B 1 132 ? 4.182 30.328 15.059 1 98.87 132 GLY B N 1
ATOM 3255 C CA . GLY B 1 132 ? 5.496 29.704 15.023 1 98.87 132 GLY B CA 1
ATOM 3256 C C . GLY B 1 132 ? 5.56 28.502 14.1 1 98.87 132 GLY B C 1
ATOM 3257 O O . GLY B 1 132 ? 4.663 27.656 14.109 1 98.87 132 GLY B O 1
ATOM 3258 N N . LEU B 1 133 ? 6.593 28.417 13.3 1 98.83 133 LEU B N 1
ATOM 3259 C CA . LEU B 1 133 ? 6.819 27.282 12.412 1 98.83 133 LEU B CA 1
ATOM 3260 C C . LEU B 1 133 ? 8.196 26.672 12.651 1 98.83 133 LEU B C 1
ATOM 3262 O O . LEU B 1 133 ? 9.212 27.365 12.556 1 98.83 133 LEU B O 1
ATOM 3266 N N . LEU B 1 134 ? 8.23 25.451 13.032 1 98.65 134 LEU B N 1
ATOM 3267 C CA . LEU B 1 134 ? 9.456 24.664 12.959 1 98.65 134 LEU B CA 1
ATOM 3268 C C . LEU B 1 134 ? 9.501 23.847 11.672 1 98.65 134 LEU B C 1
ATOM 3270 O O . LEU B 1 134 ? 8.815 22.829 11.553 1 98.65 134 LEU B O 1
ATOM 3274 N N . GLY B 1 135 ? 10.363 24.175 10.789 1 97.45 135 GLY B N 1
ATOM 3275 C CA . GLY B 1 135 ? 10.364 23.748 9.399 1 97.45 135 GLY B CA 1
ATOM 3276 C C . GLY B 1 135 ? 9.991 24.857 8.433 1 97.45 135 GLY B C 1
ATOM 3277 O O . GLY B 1 135 ? 9.144 25.697 8.742 1 97.45 135 GLY B O 1
ATOM 3278 N N . ALA B 1 136 ? 10.618 24.838 7.307 1 96.73 136 ALA B N 1
ATOM 3279 C CA . ALA B 1 136 ? 10.409 25.912 6.34 1 96.73 136 ALA B CA 1
ATOM 3280 C C . ALA B 1 136 ? 10.184 25.352 4.938 1 96.73 136 ALA B C 1
ATOM 3282 O O . ALA B 1 136 ? 10.442 26.032 3.942 1 96.73 136 ALA B O 1
ATOM 3283 N N . GLY B 1 137 ? 9.767 24.136 4.82 1 94.47 137 GLY B N 1
ATOM 3284 C CA . GLY B 1 137 ? 9.546 23.489 3.536 1 94.47 137 GLY B CA 1
ATOM 3285 C C . GLY B 1 137 ? 8.138 23.684 3.005 1 94.47 137 GLY B C 1
ATOM 3286 O O . GLY B 1 137 ? 7.442 24.619 3.405 1 94.47 137 GLY B O 1
ATOM 3287 N N . GLU B 1 138 ? 7.783 22.82 2.143 1 94.59 138 GLU B N 1
ATOM 3288 C CA . GLU B 1 138 ? 6.508 22.899 1.436 1 94.59 138 GLU B CA 1
ATOM 3289 C C . GLU B 1 138 ? 5.333 22.809 2.404 1 94.59 138 GLU B C 1
ATOM 3291 O O . GLU B 1 138 ? 4.36 23.556 2.279 1 94.59 138 GLU B O 1
ATOM 3296 N N . GLN B 1 139 ? 5.436 21.972 3.33 1 96.69 139 GLN B N 1
ATOM 3297 C CA . GLN B 1 139 ? 4.337 21.814 4.276 1 96.69 139 GLN B CA 1
ATOM 3298 C C . GLN B 1 139 ? 4.18 23.057 5.149 1 96.69 139 GLN B C 1
ATOM 3300 O O . GLN B 1 139 ? 3.06 23.494 5.419 1 96.69 139 GLN B O 1
ATOM 3305 N N . ALA B 1 140 ? 5.276 23.562 5.624 1 97.93 140 ALA B N 1
ATOM 3306 C CA . ALA B 1 140 ? 5.222 24.781 6.428 1 97.93 140 ALA B CA 1
ATOM 3307 C C . ALA B 1 140 ? 4.539 25.911 5.664 1 97.93 140 ALA B C 1
ATOM 3309 O O . ALA B 1 140 ? 3.693 26.619 6.216 1 97.93 140 ALA B O 1
ATOM 3310 N N . ARG B 1 141 ? 4.869 26.068 4.407 1 98.06 141 ARG B N 1
ATOM 3311 C CA . ARG B 1 141 ? 4.28 27.106 3.568 1 98.06 141 ARG B CA 1
ATOM 3312 C C . ARG B 1 141 ? 2.775 26.906 3.425 1 98.06 141 ARG B C 1
ATOM 3314 O O . ARG B 1 141 ? 1.998 27.844 3.614 1 98.06 141 ARG B O 1
ATOM 3321 N N . ALA B 1 142 ? 2.395 25.706 3.142 1 98.2 142 ALA B N 1
ATOM 3322 C CA . ALA B 1 142 ? 0.98 25.401 2.953 1 98.2 142 ALA B CA 1
ATOM 3323 C C . ALA B 1 142 ? 0.194 25.615 4.243 1 98.2 142 ALA B C 1
ATOM 3325 O O . ALA B 1 142 ? -0.935 26.109 4.216 1 98.2 142 ALA B O 1
ATOM 3326 N N . GLN B 1 143 ? 0.761 25.272 5.378 1 98.65 143 GLN B N 1
ATOM 3327 C CA . GLN B 1 143 ? 0.116 25.494 6.668 1 98.65 143 GLN B CA 1
ATOM 3328 C C . GLN B 1 143 ? -0.131 26.98 6.91 1 98.65 143 GLN B C 1
ATOM 3330 O O . GLN B 1 143 ? -1.229 27.375 7.308 1 98.65 143 GLN B O 1
ATOM 3335 N N . LEU B 1 144 ? 0.887 27.762 6.641 1 98.75 144 LEU B N 1
ATOM 3336 C CA . LEU B 1 144 ? 0.741 29.199 6.851 1 98.75 144 LEU B CA 1
ATOM 3337 C C . LEU B 1 144 ? -0.38 29.763 5.984 1 98.75 144 LEU B C 1
ATOM 3339 O O . LEU B 1 144 ? -1.212 30.537 6.463 1 98.75 144 LEU B O 1
ATOM 3343 N N . GLU B 1 145 ? -0.398 29.361 4.748 1 98.21 145 GLU B N 1
ATOM 3344 C CA . GLU B 1 145 ? -1.443 29.818 3.836 1 98.21 145 GLU B CA 1
ATOM 3345 C C . GLU B 1 145 ? -2.831 29.495 4.381 1 98.21 145 GLU B C 1
ATOM 3347 O O . GLU B 1 145 ? -3.728 30.341 4.35 1 98.21 145 GLU B O 1
ATOM 3352 N N . GLN B 1 146 ? -2.974 28.325 4.898 1 97.89 146 GLN B N 1
ATOM 3353 C CA . GLN B 1 146 ? -4.293 27.883 5.34 1 97.89 146 GLN B CA 1
ATOM 3354 C C . GLN B 1 146 ? -4.664 28.511 6.68 1 97.89 146 GLN B C 1
ATOM 3356 O O . GLN B 1 146 ? -5.845 28.698 6.979 1 97.89 146 GLN B O 1
ATOM 3361 N N . LEU B 1 147 ? -3.686 28.887 7.504 1 97.8 147 LEU B N 1
ATOM 3362 C CA . LEU B 1 147 ? -3.946 29.485 8.809 1 97.8 147 LEU B CA 1
ATOM 3363 C C . LEU B 1 147 ? -4.495 30.9 8.658 1 97.8 147 LEU B C 1
ATOM 3365 O O . LEU B 1 147 ? -5.082 31.446 9.596 1 97.8 147 LEU B O 1
ATOM 3369 N N . ARG B 1 148 ? -4.343 31.484 7.447 1 96.5 148 ARG B N 1
ATOM 3370 C CA . ARG B 1 148 ? -4.892 32.81 7.18 1 96.5 148 ARG B CA 1
ATOM 3371 C C . ARG B 1 148 ? -6.404 32.826 7.375 1 96.5 148 ARG B C 1
ATOM 3373 O O . ARG B 1 148 ? -6.974 33.846 7.77 1 96.5 148 ARG B O 1
ATOM 3380 N N . ALA B 1 149 ? -6.979 31.758 7.17 1 94.87 149 ALA B N 1
ATOM 3381 C CA . ALA B 1 149 ? -8.436 31.671 7.218 1 94.87 149 ALA B CA 1
ATOM 3382 C C . ALA B 1 149 ? -8.928 31.511 8.654 1 94.87 149 ALA B C 1
ATOM 3384 O O . ALA B 1 149 ? -10.117 31.686 8.932 1 94.87 149 ALA B O 1
ATOM 3385 N N . VAL B 1 150 ? -8.023 31.276 9.582 1 95.11 150 VAL B N 1
ATOM 3386 C CA . VAL B 1 150 ? -8.469 30.882 10.915 1 95.11 150 VAL B CA 1
ATOM 3387 C C . VAL B 1 150 ? -8.044 31.935 11.935 1 95.11 150 VAL B C 1
ATOM 3389 O O . VAL B 1 150 ? -8.543 31.954 13.062 1 95.11 150 VAL B O 1
ATOM 3392 N N . THR B 1 151 ? -7.149 32.853 11.591 1 97.2 151 THR B N 1
ATOM 3393 C CA . THR B 1 151 ? -6.672 33.881 12.509 1 97.2 151 THR B CA 1
ATOM 3394 C C . THR B 1 151 ? -6.332 35.164 11.755 1 97.2 151 THR B C 1
ATOM 3396 O O . THR B 1 151 ? -5.935 35.118 10.589 1 97.2 151 THR B O 1
ATOM 3399 N N . ASP B 1 152 ? -6.392 36.294 12.388 1 97.26 152 ASP B N 1
ATOM 3400 C CA . ASP B 1 152 ? -6.009 37.584 11.821 1 97.26 152 ASP B CA 1
ATOM 3401 C C . ASP B 1 152 ? -4.534 37.881 12.08 1 97.26 152 ASP B C 1
ATOM 3403 O O . ASP B 1 152 ? -3.998 38.871 11.579 1 97.26 152 ASP B O 1
ATOM 3407 N N . CYS B 1 153 ? -3.901 37.001 12.813 1 98.45 153 CYS B N 1
ATOM 3408 C CA . CYS B 1 153 ? -2.498 37.224 13.142 1 98.45 153 CYS B CA 1
ATOM 3409 C C . CYS B 1 153 ? -1.641 37.259 11.881 1 98.45 153 CYS B C 1
ATOM 3411 O O . CYS B 1 153 ? -1.829 36.445 10.975 1 98.45 153 CYS B O 1
ATOM 3413 N N . ARG B 1 154 ? -0.699 38.164 11.838 1 98.61 154 ARG B N 1
ATOM 3414 C CA . ARG B 1 154 ? 0.182 38.295 10.682 1 98.61 154 ARG B CA 1
ATOM 3415 C C . ARG B 1 154 ? 1.644 38.352 11.111 1 98.61 154 ARG B C 1
ATOM 3417 O O . ARG B 1 154 ? 2.501 38.814 10.355 1 98.61 154 ARG B O 1
ATOM 3424 N N . GLU B 1 155 ? 1.93 37.904 12.365 1 98.75 155 GLU B N 1
ATOM 3425 C CA . GLU B 1 155 ? 3.283 37.758 12.894 1 98.75 155 GLU B CA 1
ATOM 3426 C C . GLU B 1 155 ? 3.735 36.301 12.859 1 98.75 155 GLU B C 1
ATOM 3428 O O . GLU B 1 155 ? 3.018 35.412 13.323 1 98.75 155 GLU B O 1
ATOM 3433 N N . VAL B 1 156 ? 4.919 36.061 12.264 1 98.82 156 VAL B N 1
ATOM 3434 C CA . VAL B 1 156 ? 5.393 34.691 12.096 1 98.82 156 VAL B CA 1
ATOM 3435 C C . VAL B 1 156 ? 6.825 34.573 12.613 1 98.82 156 VAL B C 1
ATOM 3437 O O . VAL B 1 156 ? 7.644 35.471 12.404 1 98.82 156 VAL B O 1
ATOM 3440 N N . ARG B 1 157 ? 7.113 33.599 13.365 1 98.79 157 ARG B N 1
ATOM 3441 C CA . ARG B 1 157 ? 8.458 33.157 13.718 1 98.79 157 ARG B CA 1
ATOM 3442 C C . ARG B 1 157 ? 8.767 31.796 13.105 1 98.79 157 ARG B C 1
ATOM 3444 O O . ARG B 1 157 ? 8.009 30.841 13.288 1 98.79 157 ARG B O 1
ATOM 3451 N N . VAL B 1 158 ? 9.872 31.681 12.332 1 98.83 158 VAL B N 1
ATOM 3452 C CA . VAL B 1 158 ? 10.16 30.435 11.629 1 98.83 158 VAL B CA 1
ATOM 3453 C C . VAL B 1 158 ? 11.59 29.991 11.929 1 98.83 158 VAL B C 1
ATOM 3455 O O . VAL B 1 158 ? 12.501 30.818 12.002 1 98.83 158 VAL B O 1
ATOM 3458 N N . TRP B 1 159 ? 11.728 28.736 12.153 1 98.55 159 TRP B N 1
ATOM 3459 C CA . TRP B 1 159 ? 13.044 28.129 12.322 1 98.55 159 TRP B CA 1
ATOM 3460 C C . TRP B 1 159 ? 13.246 26.985 11.334 1 98.55 159 TRP B C 1
ATOM 3462 O O . TRP B 1 159 ? 12.325 26.204 11.082 1 98.55 159 TRP B O 1
ATOM 3472 N N . SER B 1 160 ? 14.336 26.907 10.78 1 96.51 160 SER B N 1
ATOM 3473 C CA . SER B 1 160 ? 14.806 25.778 9.986 1 96.51 160 SER B CA 1
ATOM 3474 C C . SER B 1 160 ? 16.259 25.442 10.308 1 96.51 160 SER B C 1
ATOM 3476 O O . SER B 1 160 ? 17.027 26.316 10.717 1 96.51 160 SER B O 1
ATOM 3478 N N . ARG B 1 161 ? 16.608 24.21 10.156 1 90.82 161 ARG B N 1
ATOM 3479 C CA . ARG B 1 161 ? 17.995 23.797 10.343 1 90.82 161 ARG B CA 1
ATOM 3480 C C . ARG B 1 161 ? 18.918 24.523 9.371 1 90.82 161 ARG B C 1
ATOM 3482 O O . ARG B 1 161 ? 20.072 24.809 9.699 1 90.82 161 ARG B O 1
ATOM 3489 N N . GLN B 1 162 ? 18.345 24.844 8.216 1 90.34 162 GLN B N 1
ATOM 3490 C CA . GLN B 1 162 ? 19.086 25.595 7.208 1 90.34 162 GLN B CA 1
ATOM 3491 C C . GLN B 1 162 ? 18.634 27.052 7.166 1 90.34 162 GLN B C 1
ATOM 3493 O O . GLN B 1 162 ? 17.532 27.352 6.702 1 90.34 162 GLN B O 1
ATOM 3498 N N . PRO B 1 163 ? 19.54 27.888 7.506 1 93.23 163 PRO B N 1
ATOM 3499 C CA . PRO B 1 163 ? 19.153 29.297 7.602 1 93.23 163 PRO B CA 1
ATOM 3500 C C . PRO B 1 163 ? 18.629 29.856 6.281 1 93.23 163 PRO B C 1
ATOM 3502 O O . PRO B 1 163 ? 17.733 30.704 6.277 1 93.23 163 PRO B O 1
ATOM 3505 N N . GLU B 1 164 ? 19.185 29.363 5.247 1 93.61 164 GLU B N 1
ATOM 3506 C CA . GLU B 1 164 ? 18.76 29.858 3.941 1 93.61 164 GLU B CA 1
ATOM 3507 C C . GLU B 1 164 ? 17.301 29.508 3.666 1 93.61 164 GLU B C 1
ATOM 3509 O O . GLU B 1 164 ? 16.586 30.273 3.014 1 93.61 164 GLU B O 1
ATOM 3514 N N . GLN B 1 165 ? 16.876 28.414 4.205 1 94.22 165 GLN B N 1
ATOM 3515 C CA . GLN B 1 165 ? 15.486 28.009 4.026 1 94.22 165 GLN B CA 1
ATOM 3516 C C . GLN B 1 165 ? 14.547 28.887 4.85 1 94.22 165 GLN B C 1
ATOM 3518 O O . GLN B 1 165 ? 13.446 29.217 4.403 1 94.22 165 GLN B O 1
ATOM 3523 N N . ALA B 1 166 ? 14.966 29.234 6.057 1 97.26 166 ALA B N 1
ATOM 3524 C CA . ALA B 1 166 ? 14.172 30.137 6.886 1 97.26 166 ALA B CA 1
ATOM 3525 C C . ALA B 1 166 ? 14.036 31.508 6.23 1 97.26 166 ALA B C 1
ATOM 3527 O O . ALA B 1 166 ? 12.958 32.107 6.248 1 97.26 166 ALA B O 1
ATOM 3528 N N . ALA B 1 167 ? 15.13 31.944 5.639 1 97.65 167 ALA B N 1
ATOM 3529 C CA . ALA B 1 167 ? 15.109 33.231 4.948 1 97.65 167 ALA B CA 1
ATOM 3530 C C . ALA B 1 167 ? 14.161 33.197 3.753 1 97.65 167 ALA B C 1
ATOM 3532 O O . ALA B 1 167 ? 13.383 34.13 3.542 1 97.65 167 ALA B O 1
ATOM 3533 N N . ALA B 1 168 ? 14.298 32.166 2.993 1 96.75 168 ALA B N 1
ATOM 3534 C CA . ALA B 1 168 ? 13.409 31.999 1.846 1 96.75 168 ALA B CA 1
ATOM 3535 C C . ALA B 1 168 ? 11.949 31.946 2.286 1 96.75 168 ALA B C 1
ATOM 3537 O O . ALA B 1 168 ? 11.07 32.483 1.608 1 96.75 168 ALA B O 1
ATOM 3538 N N . PHE B 1 169 ? 11.737 31.304 3.351 1 98.06 169 PHE B N 1
ATOM 3539 C CA . PHE B 1 169 ? 10.388 31.233 3.898 1 98.06 169 PHE B CA 1
ATOM 3540 C C . PHE B 1 169 ? 9.885 32.62 4.281 1 98.06 169 PHE B C 1
ATOM 3542 O O . PHE B 1 169 ? 8.725 32.956 4.033 1 98.06 169 PHE B O 1
ATOM 3549 N N . CYS B 1 170 ? 10.679 33.416 4.918 1 98.64 170 CYS B N 1
ATOM 3550 C CA . CYS B 1 170 ? 10.292 34.769 5.303 1 98.64 170 CYS B CA 1
ATOM 3551 C C . CYS B 1 170 ? 9.889 35.588 4.083 1 98.64 170 CYS B C 1
ATOM 3553 O O . CYS B 1 170 ? 8.904 36.328 4.125 1 98.64 170 CYS B O 1
ATOM 3555 N N . ALA B 1 171 ? 10.614 35.425 3.037 1 98.47 171 ALA B N 1
ATOM 3556 C CA . ALA B 1 171 ? 10.277 36.124 1.8 1 98.47 171 ALA B CA 1
ATOM 3557 C C . ALA B 1 171 ? 8.922 35.671 1.264 1 98.47 171 ALA B C 1
ATOM 3559 O O . ALA B 1 171 ? 8.105 36.495 0.848 1 98.47 171 ALA B O 1
ATOM 3560 N N . PHE B 1 172 ? 8.754 34.433 1.257 1 98.13 172 PHE B N 1
ATOM 3561 C CA . PHE B 1 172 ? 7.476 33.859 0.851 1 98.13 172 PHE B CA 1
ATOM 3562 C C . PHE B 1 172 ? 6.339 34.412 1.702 1 98.13 172 PHE B C 1
ATOM 3564 O O . PHE B 1 172 ? 5.318 34.853 1.171 1 98.13 172 PHE B O 1
ATOM 3571 N N . ALA B 1 173 ? 6.508 34.381 3.051 1 98.59 173 ALA B N 1
ATOM 3572 C CA . ALA B 1 173 ? 5.493 34.85 3.991 1 98.59 173 ALA B CA 1
ATOM 3573 C C . ALA B 1 173 ? 5.151 36.316 3.742 1 98.59 173 ALA B C 1
ATOM 3575 O O . ALA B 1 173 ? 3.991 36.717 3.856 1 98.59 173 ALA B O 1
ATOM 3576 N N . ALA B 1 174 ? 6.163 37.077 3.393 1 98.31 174 ALA B N 1
ATOM 3577 C CA . ALA B 1 174 ? 5.961 38.497 3.115 1 98.31 174 ALA B CA 1
ATOM 3578 C C . ALA B 1 174 ? 5.021 38.695 1.93 1 98.31 174 ALA B C 1
ATOM 3580 O O . ALA B 1 174 ? 4.2 39.616 1.927 1 98.31 174 ALA B O 1
ATOM 3581 N N . GLN B 1 175 ? 5.116 37.834 0.995 1 97.92 175 GLN B N 1
ATOM 3582 C CA . GLN B 1 175 ? 4.254 37.909 -0.179 1 97.92 175 GLN B CA 1
ATOM 3583 C C . GLN B 1 175 ? 2.8 37.627 0.187 1 97.92 175 GLN B C 1
ATOM 3585 O O . GLN B 1 175 ? 1.883 38.049 -0.521 1 97.92 175 GLN B O 1
ATOM 3590 N N . LEU B 1 176 ? 2.627 36.987 1.267 1 97.34 176 LEU B N 1
ATOM 3591 C CA . LEU B 1 176 ? 1.283 36.653 1.726 1 97.34 176 LEU B CA 1
ATOM 3592 C C . LEU B 1 176 ? 0.766 37.702 2.704 1 97.34 176 LEU B C 1
ATOM 3594 O O . LEU B 1 176 ? -0.353 37.588 3.21 1 97.34 176 LEU B O 1
ATOM 3598 N N . GLY B 1 177 ? 1.583 38.647 3.035 1 97.83 177 GLY B N 1
ATOM 3599 C CA . GLY B 1 177 ? 1.164 39.725 3.917 1 97.83 177 GLY B CA 1
ATOM 3600 C C . GLY B 1 177 ? 1.568 39.505 5.362 1 97.83 177 GLY B C 1
ATOM 3601 O O . GLY B 1 177 ? 1.047 40.164 6.265 1 97.83 177 GLY B O 1
ATOM 3602 N N . PHE B 1 178 ? 2.471 38.584 5.603 1 98.67 178 PHE B N 1
ATOM 3603 C CA . PHE B 1 178 ? 2.941 38.323 6.958 1 98.67 178 PHE B CA 1
ATOM 3604 C C . PHE B 1 178 ? 4.246 39.063 7.231 1 98.67 178 PHE B C 1
ATOM 3606 O O . PHE B 1 178 ? 5.005 39.354 6.304 1 98.67 178 PHE B O 1
ATOM 3613 N N . ARG B 1 179 ? 4.481 39.436 8.439 1 98.58 179 ARG B N 1
ATOM 3614 C CA . ARG B 1 179 ? 5.791 39.82 8.956 1 98.58 179 ARG B CA 1
ATOM 3615 C C . ARG B 1 179 ? 6.495 38.63 9.601 1 98.58 179 ARG B C 1
ATOM 3617 O O . ARG B 1 179 ? 6.188 38.261 10.736 1 98.58 179 ARG B O 1
ATOM 3624 N N . ALA B 1 180 ? 7.465 38.134 8.9 1 98.44 180 ALA B N 1
ATOM 3625 C CA . ALA B 1 180 ? 8.114 36.9 9.332 1 98.44 180 ALA B CA 1
ATOM 3626 C C . ALA B 1 180 ? 9.568 37.152 9.721 1 98.44 180 ALA B C 1
ATOM 3628 O O . ALA B 1 180 ? 10.27 37.919 9.059 1 98.44 180 ALA B O 1
ATOM 3629 N N . LEU B 1 181 ? 9.966 36.617 10.805 1 98.26 181 LEU B N 1
ATOM 3630 C CA . LEU B 1 181 ? 11.35 36.678 11.263 1 98.26 181 LEU B CA 1
ATOM 3631 C C . LEU B 1 181 ? 11.911 35.278 11.488 1 98.26 181 LEU B C 1
ATOM 3633 O O . LEU B 1 181 ? 11.225 34.411 12.035 1 98.26 181 LEU B O 1
ATOM 3637 N N . ALA B 1 182 ? 13.109 35.059 10.994 1 98.35 182 ALA B N 1
ATOM 3638 C CA . ALA B 1 182 ? 13.808 33.807 11.275 1 98.35 182 ALA B CA 1
ATOM 3639 C C . ALA B 1 182 ? 14.254 33.743 12.733 1 98.35 182 ALA B C 1
ATOM 3641 O O . ALA B 1 182 ? 14.777 34.721 13.273 1 98.35 182 ALA B O 1
ATOM 3642 N N . ALA B 1 183 ? 13.932 32.664 13.339 1 97.94 183 ALA B N 1
ATOM 3643 C CA . ALA B 1 183 ? 14.352 32.46 14.723 1 97.94 183 ALA B CA 1
ATOM 3644 C C . ALA B 1 183 ? 15.71 31.766 14.787 1 97.94 183 ALA B C 1
ATOM 3646 O O . ALA B 1 183 ? 16.035 30.943 13.928 1 97.94 183 ALA B O 1
ATOM 3647 N N . ALA B 1 184 ? 16.445 32 15.823 1 96.1 184 ALA B N 1
ATOM 3648 C CA . ALA B 1 184 ? 17.787 31.447 15.987 1 96.1 184 ALA B CA 1
ATOM 3649 C C . ALA B 1 184 ? 17.729 29.969 16.365 1 96.1 184 ALA B C 1
ATOM 3651 O O . ALA B 1 184 ? 18.625 29.197 16.016 1 96.1 184 ALA B O 1
ATOM 3652 N N . ASP B 1 185 ? 16.734 29.647 17.111 1 97.53 185 ASP B N 1
ATOM 3653 C CA . ASP B 1 185 ? 16.524 28.267 17.535 1 97.53 185 ASP B CA 1
ATOM 3654 C C . ASP B 1 185 ? 15.056 28.012 17.87 1 97.53 185 ASP B C 1
ATOM 3656 O O . ASP B 1 185 ? 14.248 28.943 17.889 1 97.53 185 ASP B O 1
ATOM 3660 N N . PRO B 1 186 ? 14.69 26.767 18.051 1 98.55 186 PRO B N 1
ATOM 3661 C CA . PRO B 1 186 ? 13.299 26.413 18.342 1 98.55 186 PRO B CA 1
ATOM 3662 C C . PRO B 1 186 ? 12.786 27.045 19.633 1 98.55 186 PRO B C 1
ATOM 3664 O O . PRO B 1 186 ? 11.599 27.364 19.74 1 98.55 186 PRO B O 1
ATOM 3667 N N . ARG B 1 187 ? 13.606 27.281 20.625 1 98.6 187 ARG B N 1
ATOM 3668 C CA . ARG B 1 187 ? 13.203 27.898 21.885 1 98.6 187 ARG B CA 1
ATOM 3669 C C . ARG B 1 187 ? 12.66 29.304 21.657 1 98.6 187 ARG B C 1
ATOM 3671 O O . ARG B 1 187 ? 11.685 29.71 22.293 1 98.6 187 ARG B O 1
ATOM 3678 N N . ALA B 1 188 ? 13.3 30.005 20.839 1 98.41 188 ALA B N 1
ATOM 3679 C CA . ALA B 1 188 ? 12.859 31.359 20.515 1 98.41 188 ALA B CA 1
ATOM 3680 C C . ALA B 1 188 ? 11.471 31.347 19.882 1 98.41 188 ALA B C 1
ATOM 3682 O O . ALA B 1 188 ? 10.649 32.224 20.158 1 98.41 188 ALA B O 1
ATOM 3683 N N . VAL B 1 189 ? 11.166 30.391 18.993 1 98.65 189 VAL B N 1
ATOM 3684 C CA . VAL B 1 189 ? 9.843 30.246 18.394 1 98.65 189 VAL B CA 1
ATOM 3685 C C . VAL B 1 189 ? 8.8 30.036 19.489 1 98.65 189 VAL B C 1
ATOM 3687 O O . VAL B 1 189 ? 7.773 30.719 19.516 1 98.65 189 VAL B O 1
ATOM 3690 N N . ALA B 1 190 ? 9.097 29.128 20.419 1 98.58 190 ALA B N 1
ATOM 3691 C CA . ALA B 1 190 ? 8.169 28.788 21.494 1 98.58 190 ALA B CA 1
ATOM 3692 C C . ALA B 1 190 ? 7.936 29.982 22.416 1 98.58 190 ALA B C 1
ATOM 3694 O O . ALA B 1 190 ? 6.837 30.16 22.946 1 98.58 190 ALA B O 1
ATOM 3695 N N . ALA B 1 191 ? 8.948 30.773 22.595 1 97.91 191 ALA B N 1
ATOM 3696 C CA . ALA B 1 191 ? 8.865 31.924 23.491 1 97.91 191 ALA B CA 1
ATOM 3697 C C . ALA B 1 191 ? 7.986 33.02 22.896 1 97.91 191 ALA B C 1
ATOM 3699 O O . ALA B 1 191 ? 7.342 33.774 23.629 1 97.91 191 ALA B O 1
ATOM 3700 N N . GLU B 1 192 ? 7.882 33.039 21.616 1 97.92 192 GLU B N 1
ATOM 3701 C CA . GLU B 1 192 ? 7.276 34.206 20.981 1 97.92 192 GLU B CA 1
ATOM 3702 C C . GLU B 1 192 ? 5.935 33.853 20.343 1 97.92 192 GLU B C 1
ATOM 3704 O O . GLU B 1 192 ? 5.149 34.741 20.007 1 97.92 192 GLU B O 1
ATOM 3709 N N . ALA B 1 193 ? 5.678 32.62 20.13 1 98.6 193 ALA B N 1
ATOM 3710 C CA . ALA B 1 193 ? 4.47 32.209 19.42 1 98.6 193 ALA B CA 1
ATOM 3711 C C . ALA B 1 193 ? 3.574 31.354 20.312 1 98.6 193 ALA B C 1
ATOM 3713 O O . ALA B 1 193 ? 4.066 30.552 21.109 1 98.6 193 ALA B O 1
ATOM 3714 N N . ASN B 1 194 ? 2.226 31.557 20.114 1 98.68 194 ASN B N 1
ATOM 3715 C CA . ASN B 1 194 ? 1.297 30.718 20.863 1 98.68 194 ASN B CA 1
ATOM 3716 C C . ASN B 1 194 ? 0.408 29.897 19.933 1 98.68 194 ASN B C 1
ATOM 3718 O O . ASN B 1 194 ? -0.602 29.339 20.365 1 98.68 194 ASN B O 1
ATOM 3722 N N . LEU B 1 195 ? 0.626 29.836 18.708 1 98.77 195 LEU B N 1
ATOM 3723 C CA . LEU B 1 195 ? 0.171 28.882 17.702 1 98.77 195 LEU B CA 1
ATOM 3724 C C . LEU B 1 195 ? 1.349 28.32 16.913 1 98.77 195 LEU B C 1
ATOM 3726 O O . LEU B 1 195 ? 1.923 29.012 16.069 1 98.77 195 LEU B O 1
ATOM 3730 N N . ILE B 1 196 ? 1.709 27.066 17.148 1 98.91 196 ILE B N 1
ATOM 3731 C CA . ILE B 1 196 ? 2.953 26.512 16.623 1 98.91 196 ILE B CA 1
ATOM 3732 C C . ILE B 1 196 ? 2.648 25.306 15.737 1 98.91 196 ILE B C 1
ATOM 3734 O O . ILE B 1 196 ? 1.822 24.461 16.092 1 98.91 196 ILE B O 1
ATOM 3738 N N . VAL B 1 197 ? 3.251 25.245 14.591 1 98.88 197 VAL B N 1
ATOM 3739 C CA . VAL B 1 197 ? 3.221 24.083 13.71 1 98.88 197 VAL B CA 1
ATOM 3740 C C . VAL B 1 197 ? 4.624 23.494 13.582 1 98.88 197 VAL B C 1
ATOM 3742 O O . VAL B 1 197 ? 5.588 24.22 13.328 1 98.88 197 VAL B O 1
ATOM 3745 N N . THR B 1 198 ? 4.753 22.215 13.833 1 98.71 198 THR B N 1
ATOM 3746 C CA . THR B 1 198 ? 6.017 21.527 13.597 1 98.71 198 THR B CA 1
ATOM 3747 C C . THR B 1 198 ? 5.922 20.627 12.368 1 98.71 198 THR B C 1
ATOM 3749 O O . THR B 1 198 ? 5.058 19.75 12.3 1 98.71 198 THR B O 1
ATOM 3752 N N . ALA B 1 199 ? 6.708 20.827 11.416 1 97.33 199 ALA B N 1
ATOM 3753 C CA . ALA B 1 199 ? 6.679 20.135 10.13 1 97.33 199 ALA B CA 1
ATOM 3754 C C . ALA B 1 199 ? 8.088 19.771 9.671 1 97.33 199 ALA B C 1
ATOM 3756 O O . ALA B 1 199 ? 8.514 20.162 8.582 1 97.33 199 ALA B O 1
ATOM 3757 N N . THR B 1 200 ? 8.772 18.985 10.452 1 95.94 200 THR B N 1
ATOM 3758 C CA . THR B 1 200 ? 10.129 18.541 10.152 1 95.94 200 THR B CA 1
ATOM 3759 C C . THR B 1 200 ? 10.217 17.018 10.176 1 95.94 200 THR B C 1
ATOM 3761 O O . THR B 1 200 ? 9.395 16.353 10.809 1 95.94 200 THR B O 1
ATOM 3764 N N . PRO B 1 201 ? 11.166 16.471 9.524 1 93.24 201 PRO B N 1
ATOM 3765 C CA . PRO B 1 201 ? 11.376 15.023 9.592 1 93.24 201 PRO B CA 1
ATOM 3766 C C . PRO B 1 201 ? 12.281 14.612 10.752 1 93.24 201 PRO B C 1
ATOM 3768 O O . PRO B 1 201 ? 13.033 13.641 10.639 1 93.24 201 PRO B O 1
ATOM 3771 N N . SER B 1 202 ? 12.258 15.357 11.836 1 95.04 202 SER B N 1
ATOM 3772 C CA . SER B 1 202 ? 13.165 15.165 12.963 1 95.04 202 SER B CA 1
ATOM 3773 C C . SER B 1 202 ? 12.947 13.808 13.624 1 95.04 202 SER B C 1
ATOM 3775 O O . SER B 1 202 ? 11.843 13.26 13.58 1 95.04 202 SER B O 1
ATOM 3777 N N . ARG B 1 203 ? 13.962 13.248 14.213 1 94.55 203 ARG B N 1
ATOM 3778 C CA . ARG B 1 203 ? 13.896 11.987 14.945 1 94.55 203 ARG B CA 1
ATOM 3779 C C . ARG B 1 203 ? 14.178 12.2 16.429 1 94.55 203 ARG B C 1
ATOM 3781 O O . ARG B 1 203 ? 14.286 11.237 17.19 1 94.55 203 ARG B O 1
ATOM 3788 N N . GLY B 1 204 ? 14.308 13.488 16.796 1 96.32 204 GLY B N 1
ATOM 3789 C CA . GLY B 1 204 ? 14.424 13.902 18.186 1 96.32 204 GLY B CA 1
ATOM 3790 C C . GLY B 1 204 ? 13.656 15.174 18.495 1 96.32 204 GLY B C 1
ATOM 3791 O O . GLY B 1 204 ? 13.379 15.972 17.597 1 96.32 204 GLY B O 1
ATOM 3792 N N . PRO B 1 205 ? 13.403 15.451 19.769 1 97.87 205 PRO B N 1
ATOM 3793 C CA . PRO B 1 205 ? 12.565 16.596 20.135 1 97.87 205 PRO B CA 1
ATOM 3794 C C . PRO B 1 205 ? 13.211 17.935 19.787 1 97.87 205 PRO B C 1
ATOM 3796 O O . PRO B 1 205 ? 14.394 18.146 20.067 1 97.87 205 PRO B O 1
ATOM 3799 N N . LEU B 1 206 ? 12.479 18.716 19.17 1 98.54 206 LEU B N 1
ATOM 3800 C CA . LEU B 1 206 ? 12.883 20.083 18.859 1 98.54 206 LEU B CA 1
ATOM 3801 C C . LEU B 1 206 ? 12.324 21.062 19.886 1 98.54 206 LEU B C 1
ATOM 3803 O O . LEU B 1 206 ? 12.933 22.099 20.158 1 98.54 206 LEU B O 1
ATOM 3807 N N . LEU B 1 207 ? 11.097 20.748 20.445 1 98.61 207 LEU B N 1
ATOM 3808 C CA . LEU B 1 207 ? 10.457 21.573 21.463 1 98.61 207 LEU B CA 1
ATOM 3809 C C . LEU B 1 207 ? 10.46 20.869 22.816 1 98.61 207 LEU B C 1
ATOM 3811 O O . LEU B 1 207 ? 10.175 19.672 22.897 1 98.61 207 LEU B O 1
ATOM 3815 N N . GLN B 1 208 ? 10.702 21.67 23.801 1 98.47 208 GLN B N 1
ATOM 3816 C CA . GLN B 1 208 ? 10.679 21.167 25.171 1 98.47 208 GLN B CA 1
ATOM 3817 C C . GLN B 1 208 ? 9.476 21.711 25.936 1 98.47 208 GLN B C 1
ATOM 3819 O O . GLN B 1 208 ? 9.071 22.857 25.732 1 98.47 208 GLN B O 1
ATOM 3824 N N . ARG B 1 209 ? 8.992 20.9 26.813 1 98.08 209 ARG B N 1
ATOM 3825 C CA . ARG B 1 209 ? 7.797 21.29 27.553 1 98.08 209 ARG B CA 1
ATOM 3826 C C . ARG B 1 209 ? 8.003 22.623 28.264 1 98.08 209 ARG B C 1
ATOM 3828 O O . ARG B 1 209 ? 7.117 23.48 28.257 1 98.08 209 ARG B O 1
ATOM 3835 N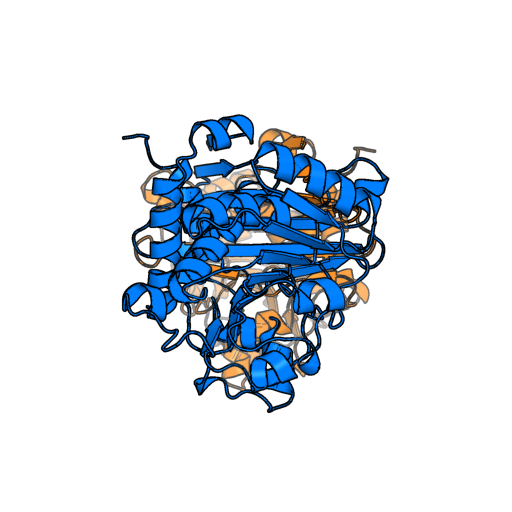 N . GLY B 1 210 ? 9.13 22.759 28.891 1 98.01 210 GLY B N 1
ATOM 3836 C CA . GLY B 1 210 ? 9.42 23.945 29.681 1 98.01 210 GLY B CA 1
ATOM 3837 C C . GLY B 1 210 ? 9.437 25.22 28.858 1 98.01 210 GLY B C 1
ATOM 3838 O O . GLY B 1 210 ? 9.4 26.321 29.411 1 98.01 210 GLY B O 1
ATOM 3839 N N . TRP B 1 211 ? 9.482 25.087 27.594 1 98.67 211 TRP B N 1
ATOM 3840 C CA . TRP B 1 211 ? 9.539 26.251 26.716 1 98.67 211 TRP B CA 1
ATOM 3841 C C . TRP B 1 211 ? 8.137 26.728 26.352 1 98.67 211 TRP B C 1
ATOM 3843 O O . TRP B 1 211 ? 7.962 27.845 25.86 1 98.67 211 TRP B O 1
ATOM 3853 N N . ILE B 1 212 ? 7.097 25.88 26.508 1 98.44 212 ILE B N 1
ATOM 3854 C CA . ILE B 1 212 ? 5.755 26.128 25.993 1 98.44 212 ILE B CA 1
ATOM 3855 C C . ILE B 1 212 ? 4.995 27.041 26.953 1 98.44 212 ILE B C 1
ATOM 3857 O O . ILE B 1 212 ? 4.806 26.702 28.123 1 98.44 212 ILE B O 1
ATOM 3861 N N . ARG B 1 213 ? 4.478 28.084 26.451 1 97.3 213 ARG B N 1
ATOM 3862 C CA . ARG B 1 213 ? 3.727 29.056 27.239 1 97.3 213 ARG B CA 1
ATOM 3863 C C . ARG B 1 213 ? 2.291 28.591 27.456 1 97.3 213 ARG B C 1
ATOM 3865 O O . ARG B 1 213 ? 1.72 27.902 26.609 1 97.3 213 ARG B O 1
ATOM 3872 N N . PRO B 1 214 ? 1.748 29.067 28.584 1 97.35 214 PRO B N 1
ATOM 3873 C CA . PRO B 1 214 ? 0.304 28.856 28.704 1 97.35 214 PRO B CA 1
ATOM 3874 C C . PRO B 1 214 ? -0.477 29.431 27.524 1 97.35 214 PRO B C 1
ATOM 3876 O O . PRO B 1 214 ? -0.116 30.485 26.995 1 97.35 214 PRO B O 1
ATOM 3879 N N . GLY B 1 215 ? -1.511 28.681 27.122 1 98.02 215 GLY B N 1
ATOM 3880 C CA . GLY B 1 215 ? -2.384 29.154 26.059 1 98.02 215 GLY B CA 1
ATOM 3881 C C . GLY B 1 215 ? -1.94 28.705 24.679 1 98.02 215 GLY B C 1
ATOM 3882 O O . GLY B 1 215 ? -2.656 28.906 23.695 1 98.02 215 GLY B O 1
ATOM 3883 N N . THR B 1 216 ? -0.817 27.973 24.577 1 98.62 216 THR B N 1
ATOM 3884 C CA . THR B 1 216 ? -0.232 27.6 23.294 1 98.62 216 THR B CA 1
ATOM 3885 C C . THR B 1 216 ? -0.966 26.406 22.69 1 98.62 216 THR B C 1
ATOM 3887 O O . THR B 1 216 ? -1.331 25.469 23.404 1 98.62 216 THR B O 1
ATOM 3890 N N . HIS B 1 217 ? -1.22 26.488 21.397 1 98.71 217 HIS B N 1
ATOM 3891 C CA . HIS B 1 217 ? -1.641 25.339 20.603 1 98.71 217 HIS B CA 1
ATOM 3892 C C . HIS B 1 217 ? -0.516 24.854 19.695 1 98.71 217 HIS B C 1
ATOM 3894 O O . HIS B 1 217 ? 0.159 25.661 19.051 1 98.71 217 HIS B O 1
ATOM 3900 N N . ILE B 1 218 ? -0.341 23.518 19.659 1 98.9 218 ILE B N 1
ATOM 3901 C CA . ILE B 1 218 ? 0.682 22.93 18.801 1 98.9 218 ILE B CA 1
ATOM 3902 C C . ILE B 1 218 ? 0.036 21.939 17.834 1 98.9 218 ILE B C 1
ATOM 3904 O O . ILE B 1 218 ? -0.699 21.042 18.254 1 98.9 218 ILE B O 1
ATOM 3908 N N . THR B 1 219 ? 0.226 22.139 16.574 1 98.83 219 THR B N 1
ATOM 3909 C CA . THR B 1 219 ? -0.065 21.139 15.553 1 98.83 219 THR B CA 1
ATOM 3910 C C . THR B 1 219 ? 1.214 20.44 15.1 1 98.83 219 THR B C 1
ATOM 3912 O O . THR B 1 219 ? 2.077 21.058 14.473 1 98.83 219 THR B O 1
ATOM 3915 N N . ALA B 1 220 ? 1.331 19.186 15.388 1 98.75 220 ALA B N 1
ATOM 3916 C CA . ALA B 1 220 ? 2.523 18.418 15.036 1 98.75 220 ALA B CA 1
ATOM 3917 C C . ALA B 1 220 ? 2.275 17.553 13.804 1 98.75 220 ALA B C 1
ATOM 3919 O O . ALA B 1 220 ? 1.358 16.728 13.792 1 98.75 220 ALA B O 1
ATOM 3920 N N . LEU B 1 221 ? 3.143 17.68 12.816 1 97.99 221 LEU B N 1
ATOM 3921 C CA . LEU B 1 221 ? 2.907 17.028 11.533 1 97.99 221 LEU B CA 1
ATOM 3922 C C . LEU B 1 221 ? 4.059 16.094 11.178 1 97.99 221 LEU B C 1
ATOM 3924 O O . LEU B 1 221 ? 3.89 15.169 10.379 1 97.99 221 LEU B O 1
ATOM 3928 N N . GLY B 1 222 ? 5.184 16.283 11.688 1 95.91 222 GLY B N 1
ATOM 3929 C CA . GLY B 1 222 ? 6.406 15.712 11.144 1 95.91 222 GLY B CA 1
ATOM 3930 C C . GLY B 1 222 ? 6.595 14.251 11.507 1 95.91 222 GLY B C 1
ATOM 3931 O O . GLY B 1 222 ? 7.241 13.502 10.771 1 95.91 222 GLY B O 1
ATOM 3932 N N . ALA B 1 223 ? 6.133 13.825 12.648 1 95.06 223 ALA B N 1
ATOM 3933 C CA . ALA B 1 223 ? 6.276 12.439 13.085 1 95.06 223 ALA B CA 1
ATOM 3934 C C . ALA B 1 223 ? 5.217 11.549 12.44 1 95.06 223 ALA B C 1
ATOM 3936 O O . ALA B 1 223 ? 4.376 10.971 13.134 1 95.06 223 ALA B O 1
ATOM 3937 N N . ASP B 1 224 ? 5.41 11.298 11.146 1 92.07 224 ASP B N 1
ATOM 3938 C CA . ASP B 1 224 ? 4.407 10.585 10.361 1 92.07 224 ASP B CA 1
ATOM 3939 C C . ASP B 1 224 ? 4.84 9.146 10.093 1 92.07 224 ASP B C 1
ATOM 3941 O O . ASP B 1 224 ? 4.281 8.475 9.223 1 92.07 224 ASP B O 1
ATOM 3945 N N . GLY B 1 225 ? 5.867 8.72 10.735 1 92.32 225 GLY B N 1
ATOM 3946 C CA . GLY B 1 225 ? 6.381 7.365 10.608 1 92.32 225 GLY B CA 1
ATOM 3947 C C . GLY B 1 225 ? 7.182 6.916 11.816 1 92.32 225 GLY B C 1
ATOM 3948 O O . GLY B 1 225 ? 7.511 7.725 12.685 1 92.32 225 GLY B O 1
ATOM 3949 N N . PRO B 1 226 ? 7.56 5.637 11.829 1 90.96 226 PRO B N 1
ATOM 3950 C CA . PRO B 1 226 ? 8.296 5.101 12.976 1 90.96 226 PRO B CA 1
ATOM 3951 C C . PRO B 1 226 ? 9.637 5.798 13.196 1 90.96 226 PRO B C 1
ATOM 3953 O O . PRO B 1 226 ? 10.367 6.057 12.235 1 90.96 226 PRO B O 1
ATOM 3956 N N . GLY B 1 227 ? 9.858 6.142 14.473 1 91.35 227 GLY B N 1
ATOM 3957 C CA . GLY B 1 227 ? 11.156 6.683 14.845 1 91.35 227 GLY B CA 1
ATOM 3958 C C . GLY B 1 227 ? 11.216 8.196 14.767 1 91.35 227 GLY B C 1
ATOM 3959 O O . GLY B 1 227 ? 12.13 8.816 15.315 1 91.35 227 GLY B O 1
ATOM 3960 N N . LYS B 1 228 ? 10.325 8.804 14.179 1 94.98 228 LYS B N 1
ATOM 3961 C CA . LYS B 1 228 ? 10.297 10.26 14.069 1 94.98 228 LYS B CA 1
ATOM 3962 C C . LYS B 1 228 ? 9.732 10.896 15.336 1 94.98 228 LYS B C 1
ATOM 3964 O O . LYS B 1 228 ? 8.886 10.305 16.009 1 94.98 228 LYS B O 1
ATOM 3969 N N . GLN B 1 229 ? 10.238 12.121 15.612 1 97.76 229 GLN B N 1
ATOM 3970 C CA . GLN B 1 229 ? 9.83 12.848 16.81 1 97.76 229 GLN B CA 1
ATOM 3971 C C . GLN B 1 229 ? 10.22 14.321 16.719 1 97.76 229 GLN B C 1
ATOM 3973 O O . GLN B 1 229 ? 11.357 14.647 16.371 1 97.76 229 GLN B O 1
ATOM 3978 N N . GLU B 1 230 ? 9.275 15.158 17.027 1 98.45 230 GLU B N 1
ATOM 3979 C CA . GLU B 1 230 ? 9.544 16.592 17.023 1 98.45 230 GLU B CA 1
ATOM 3980 C C . GLU B 1 230 ? 9.38 17.189 18.418 1 98.45 230 GLU B C 1
ATOM 3982 O O . GLU B 1 230 ? 9.945 18.243 18.718 1 98.45 230 GLU B O 1
ATOM 3987 N N . LEU B 1 231 ? 8.627 16.506 19.32 1 98.7 231 LEU B N 1
ATOM 3988 C CA . LEU B 1 231 ? 8.221 17.113 20.583 1 98.7 231 LEU B CA 1
ATOM 3989 C C . LEU B 1 231 ? 8.721 16.292 21.767 1 98.7 231 LEU B C 1
ATOM 3991 O O . LEU B 1 231 ? 8.697 15.06 21.728 1 98.7 231 LEU B O 1
ATOM 3995 N N . ASP B 1 232 ? 9.061 17.006 22.812 1 98.38 232 ASP B N 1
ATOM 3996 C CA . ASP B 1 232 ? 9.189 16.398 24.133 1 98.38 232 ASP B CA 1
ATOM 3997 C C . ASP B 1 232 ? 7.892 15.706 24.546 1 98.38 232 ASP B C 1
ATOM 3999 O O . ASP B 1 232 ? 6.829 16.331 24.572 1 98.38 232 ASP B O 1
ATOM 4003 N N . PRO B 1 233 ? 8.039 14.409 24.895 1 98.19 233 PRO B N 1
ATOM 4004 C CA . PRO B 1 233 ? 6.824 13.68 25.267 1 98.19 233 PRO B CA 1
ATOM 4005 C C . PRO B 1 233 ? 6.076 14.334 26.427 1 98.19 233 PRO B C 1
ATOM 4007 O O . PRO B 1 233 ? 4.863 14.153 26.564 1 98.19 233 PRO B O 1
ATOM 4010 N N . ALA B 1 234 ? 6.727 15.094 27.239 1 98.44 234 ALA B N 1
ATOM 4011 C CA . ALA B 1 234 ? 6.108 15.757 28.384 1 98.44 234 ALA B CA 1
ATOM 4012 C C . ALA B 1 234 ? 5.088 16.797 27.929 1 98.44 234 ALA B C 1
ATOM 4014 O O . ALA B 1 234 ? 4.185 17.162 28.685 1 98.44 234 ALA B O 1
ATOM 4015 N N . ILE B 1 235 ? 5.227 17.301 26.707 1 98.65 235 ILE B N 1
ATOM 4016 C CA . ILE B 1 235 ? 4.262 18.258 26.176 1 98.65 235 ILE B CA 1
ATOM 4017 C C . ILE B 1 235 ? 2.89 17.598 26.063 1 98.65 235 ILE B C 1
ATOM 4019 O O . ILE B 1 235 ? 1.885 18.16 26.506 1 98.65 235 ILE B O 1
ATOM 4023 N N . ALA B 1 236 ? 2.901 16.387 25.489 1 98.55 236 ALA B N 1
ATOM 4024 C CA . ALA B 1 236 ? 1.646 15.649 25.37 1 98.55 236 ALA B CA 1
ATOM 4025 C C . ALA B 1 236 ? 1.09 15.287 26.745 1 98.55 236 ALA B C 1
ATOM 4027 O O . ALA B 1 236 ? -0.122 15.344 26.965 1 98.55 236 ALA B O 1
ATOM 4028 N N . ALA B 1 237 ? 1.954 14.932 27.618 1 97.87 237 ALA B N 1
ATOM 4029 C CA . ALA B 1 237 ? 1.563 14.536 28.969 1 97.87 237 ALA B CA 1
ATOM 4030 C C . ALA B 1 237 ? 0.861 15.68 29.694 1 97.87 237 ALA B C 1
ATOM 4032 O O . ALA B 1 237 ? -0.102 15.458 30.432 1 97.87 237 ALA B O 1
ATOM 4033 N N . ASP B 1 238 ? 1.272 16.876 29.489 1 97.57 238 ASP B N 1
ATOM 4034 C CA . ASP B 1 238 ? 0.817 18.017 30.277 1 97.57 238 ASP B CA 1
ATOM 4035 C C . ASP B 1 238 ? -0.258 18.805 29.532 1 97.57 238 ASP B C 1
ATOM 4037 O O . ASP B 1 238 ? -0.868 19.718 30.093 1 97.57 238 ASP B O 1
ATOM 4041 N N . ALA B 1 239 ? -0.47 18.479 28.266 1 98.51 239 ALA B N 1
ATOM 4042 C CA . ALA B 1 239 ? -1.474 19.197 27.485 1 98.51 239 ALA B CA 1
ATOM 4043 C C . ALA B 1 239 ? -2.871 18.988 28.062 1 98.51 239 ALA B C 1
ATOM 4045 O O . ALA B 1 239 ? -3.196 17.898 28.537 1 98.51 239 ALA B O 1
ATOM 4046 N N . ASN B 1 240 ? -3.677 20.008 28.016 1 98.35 240 ASN B N 1
ATOM 4047 C CA . ASN B 1 240 ? -5.046 19.939 28.516 1 98.35 240 ASN B CA 1
ATOM 4048 C C . ASN B 1 240 ? -5.959 19.19 27.549 1 98.35 240 ASN B C 1
ATOM 4050 O O . ASN B 1 240 ? -6.889 18.503 27.973 1 98.35 240 ASN B O 1
ATOM 4054 N N . VAL B 1 241 ? -5.71 19.392 26.281 1 98.16 241 VAL B N 1
ATOM 4055 C CA . VAL B 1 241 ? -6.454 18.727 25.217 1 98.16 241 VAL B CA 1
ATOM 4056 C C . VAL B 1 241 ? -5.481 18.105 24.217 1 98.16 241 VAL B C 1
ATOM 4058 O O . VAL B 1 241 ? -4.56 18.773 23.74 1 98.16 241 VAL B O 1
ATOM 4061 N N . VAL B 1 242 ? -5.669 16.833 23.97 1 98.52 242 VAL B N 1
ATOM 4062 C CA . VAL B 1 242 ? -4.84 16.105 23.015 1 98.52 242 VAL B CA 1
ATOM 4063 C C . VAL B 1 242 ? -5.722 15.488 21.931 1 98.52 242 VAL B C 1
ATOM 4065 O O . VAL B 1 242 ? -6.636 14.716 22.23 1 98.52 242 VAL B O 1
ATOM 4068 N N . VAL B 1 243 ? -5.442 15.876 20.714 1 98.41 243 VAL B N 1
ATOM 4069 C CA . VAL B 1 243 ? -6.232 15.412 19.578 1 98.41 243 VAL B CA 1
ATOM 4070 C C . VAL B 1 243 ? -5.342 14.631 18.613 1 98.41 243 VAL B C 1
ATOM 4072 O O . VAL B 1 243 ? -4.189 15.002 18.385 1 98.41 243 VAL B O 1
ATOM 4075 N N . ALA B 1 244 ? -5.839 13.556 18.079 1 98.64 244 ALA B N 1
ATOM 4076 C CA . ALA B 1 244 ? -5.157 12.753 17.067 1 98.64 244 ALA B CA 1
ATOM 4077 C C . ALA B 1 244 ? -6.036 12.562 15.835 1 98.64 244 ALA B C 1
ATOM 4079 O O . ALA B 1 244 ? -7.251 12.386 15.952 1 98.64 244 ALA B O 1
ATOM 4080 N N . ASP B 1 245 ? -5.406 12.627 14.704 1 98.5 245 ASP B N 1
ATOM 4081 C CA . ASP B 1 245 ? -6.203 12.315 13.522 1 98.5 245 ASP B CA 1
ATOM 4082 C C . ASP B 1 245 ? -6.627 10.848 13.517 1 98.5 245 ASP B C 1
ATOM 4084 O O . ASP B 1 245 ? -7.691 10.506 12.998 1 98.5 245 ASP B O 1
ATOM 4088 N N . SER B 1 246 ? -5.818 9.994 14.014 1 98.08 246 SER B N 1
ATOM 4089 C CA . SER B 1 246 ? -6.092 8.591 14.309 1 98.08 246 SER B CA 1
ATOM 4090 C C . SER B 1 246 ? -5.503 8.183 15.655 1 98.08 246 SER B C 1
ATOM 4092 O O . SER B 1 246 ? -4.284 8.206 15.837 1 98.08 246 SER B O 1
ATOM 4094 N N . LEU B 1 247 ? -6.362 7.795 16.52 1 97.48 247 LEU B N 1
ATOM 4095 C CA . LEU B 1 247 ? -5.901 7.37 17.837 1 97.48 247 LEU B CA 1
ATOM 4096 C C . LEU B 1 247 ? -4.919 6.21 17.721 1 97.48 247 LEU B C 1
ATOM 4098 O O . LEU B 1 247 ? -3.816 6.267 18.269 1 97.48 247 LEU B O 1
ATOM 4102 N N . ALA B 1 248 ? -5.258 5.214 16.985 1 96.13 248 ALA B N 1
ATOM 4103 C CA . ALA B 1 248 ? -4.448 4.006 16.859 1 96.13 248 ALA B CA 1
ATOM 4104 C C . ALA B 1 248 ? -3.104 4.313 16.204 1 96.13 248 ALA B C 1
ATOM 4106 O O . ALA B 1 248 ? -2.058 3.859 16.676 1 96.13 248 ALA B O 1
ATOM 4107 N N . GLN B 1 249 ? -3.11 5.048 15.167 1 96.68 249 GLN B N 1
ATOM 4108 C CA . GLN B 1 249 ? -1.892 5.342 14.42 1 96.68 249 GLN B CA 1
ATOM 4109 C C . GLN B 1 249 ? -0.953 6.235 15.227 1 96.68 249 GLN B C 1
ATOM 4111 O O . GLN B 1 249 ? 0.249 5.973 15.301 1 96.68 249 GLN B O 1
ATOM 4116 N N . CYS B 1 250 ? -1.495 7.251 15.815 1 97.63 250 CYS B N 1
ATOM 4117 C CA . CYS B 1 250 ? -0.686 8.187 16.589 1 97.63 250 CYS B CA 1
ATOM 4118 C C . CYS B 1 250 ? -0.109 7.514 17.829 1 97.63 250 CYS B C 1
ATOM 4120 O O . CYS B 1 250 ? 0.986 7.86 18.275 1 97.63 250 CYS B O 1
ATOM 4122 N N . ALA B 1 251 ? -0.848 6.586 18.365 1 96.18 251 ALA B N 1
ATOM 4123 C CA . ALA B 1 251 ? -0.325 5.825 19.496 1 96.18 251 ALA B CA 1
ATOM 4124 C C . ALA B 1 251 ? 0.789 4.88 19.054 1 96.18 251 ALA B C 1
ATOM 4126 O O . ALA B 1 251 ? 1.709 4.592 19.824 1 96.18 251 ALA B O 1
ATOM 4127 N N . ALA B 1 252 ? 0.758 4.511 17.815 1 95.09 252 ALA B N 1
ATOM 4128 C CA . ALA B 1 252 ? 1.734 3.556 17.295 1 95.09 252 ALA B CA 1
ATOM 4129 C C . ALA B 1 252 ? 3.007 4.265 16.842 1 95.09 252 ALA B C 1
ATOM 4131 O O . ALA B 1 252 ? 4.115 3.792 17.104 1 95.09 252 ALA B O 1
ATOM 4132 N N . TYR B 1 253 ? 2.946 5.445 16.086 1 93.84 253 TYR B N 1
ATOM 4133 C CA . TYR B 1 253 ? 4.194 6.046 15.626 1 93.84 253 TYR B CA 1
ATOM 4134 C C . TYR B 1 253 ? 4.056 7.558 15.498 1 93.84 253 TYR B C 1
ATOM 4136 O O . TYR B 1 253 ? 4.975 8.233 15.029 1 93.84 253 TYR B O 1
ATOM 4144 N N . GLY B 1 254 ? 3.122 8.23 15.795 1 95.03 254 GLY B N 1
ATOM 4145 C CA . GLY B 1 254 ? 2.991 9.678 15.832 1 95.03 254 GLY B CA 1
ATOM 4146 C C . GLY B 1 254 ? 3.702 10.311 17.014 1 95.03 254 GLY B C 1
ATOM 4147 O O . GLY B 1 254 ? 4.384 9.623 17.776 1 95.03 254 GLY B O 1
ATOM 4148 N N . GLU B 1 255 ? 3.578 11.647 17.056 1 96.94 255 GLU B N 1
ATOM 4149 C CA . GLU B 1 255 ? 4.17 12.381 18.17 1 96.94 255 GLU B CA 1
ATOM 4150 C C . GLU B 1 255 ? 3.708 11.817 19.511 1 96.94 255 GLU B C 1
ATOM 4152 O O . GLU B 1 255 ? 4.493 11.732 20.458 1 96.94 255 GLU B O 1
ATOM 4157 N N . LEU B 1 256 ? 2.512 11.387 19.577 1 98.35 256 LEU B N 1
ATOM 4158 C CA . LEU B 1 256 ? 1.906 10.94 20.826 1 98.35 256 LEU B CA 1
ATOM 4159 C C . LEU B 1 256 ? 2.437 9.569 21.229 1 98.35 256 LEU B C 1
ATOM 4161 O O . LEU B 1 256 ? 2.311 9.165 22.387 1 98.35 256 LEU B O 1
ATOM 4165 N N . SER B 1 257 ? 2.937 8.798 20.265 1 97.89 257 SER B N 1
ATOM 4166 C CA . SER B 1 257 ? 3.363 7.428 20.529 1 97.89 257 SER B CA 1
ATOM 4167 C C . SER B 1 257 ? 4.445 7.383 21.602 1 97.89 257 SER B C 1
ATOM 4169 O O . SER B 1 257 ? 4.478 6.461 22.42 1 97.89 257 SER B O 1
ATOM 4171 N N . HIS B 1 258 ? 5.276 8.385 21.622 1 97.4 258 HIS B N 1
ATOM 4172 C CA . HIS B 1 258 ? 6.365 8.446 22.591 1 97.4 258 HIS B CA 1
ATOM 4173 C C . HIS B 1 258 ? 5.831 8.603 24.011 1 97.4 258 HIS B C 1
ATOM 4175 O O . HIS B 1 258 ? 6.331 7.966 24.94 1 97.4 258 HIS B O 1
ATOM 4181 N N . ALA B 1 259 ? 4.875 9.447 24.173 1 98.13 259 ALA B N 1
ATOM 4182 C CA . ALA B 1 259 ? 4.266 9.656 25.484 1 98.13 259 ALA B CA 1
ATOM 4183 C C . ALA B 1 259 ? 3.471 8.429 25.921 1 98.13 259 ALA B C 1
ATOM 4185 O O . ALA B 1 259 ? 3.523 8.031 27.087 1 98.13 259 ALA B O 1
ATOM 4186 N N . VAL B 1 260 ? 2.742 7.815 24.974 1 98.22 260 VAL B N 1
ATOM 4187 C CA . VAL B 1 260 ? 1.931 6.64 25.273 1 98.22 260 VAL B CA 1
ATOM 4188 C C . VAL B 1 260 ? 2.834 5.481 25.689 1 98.22 260 VAL B C 1
ATOM 4190 O O . VAL B 1 260 ? 2.604 4.846 26.721 1 98.22 260 VAL B O 1
ATOM 4193 N N . LYS B 1 261 ? 3.838 5.218 24.942 1 97.28 261 LYS B N 1
ATOM 4194 C CA . LYS B 1 261 ? 4.754 4.113 25.207 1 97.28 261 LYS B CA 1
ATOM 4195 C C . LYS B 1 261 ? 5.487 4.312 26.53 1 97.28 261 LYS B C 1
ATOM 4197 O O . LYS B 1 261 ? 5.799 3.342 27.225 1 97.28 261 LYS B O 1
ATOM 4202 N N . ALA B 1 262 ? 5.729 5.567 26.869 1 97.31 262 ALA B N 1
ATOM 4203 C CA . ALA B 1 262 ? 6.423 5.89 28.113 1 97.31 262 ALA B CA 1
ATOM 4204 C C . ALA B 1 262 ? 5.459 5.888 29.296 1 97.31 262 ALA B C 1
ATOM 4206 O O . ALA B 1 262 ? 5.865 6.125 30.436 1 97.31 262 ALA B O 1
ATOM 4207 N N . GLY B 1 263 ? 4.161 5.734 29.035 1 97.86 263 GLY B N 1
ATOM 4208 C CA . GLY B 1 263 ? 3.155 5.706 30.085 1 97.86 263 GLY B CA 1
ATOM 4209 C C . GLY B 1 263 ? 2.773 7.087 30.582 1 97.86 263 GLY B C 1
ATOM 4210 O O . GLY B 1 263 ? 2.173 7.223 31.651 1 97.86 263 GLY B O 1
ATOM 4211 N N . LEU B 1 264 ? 3.091 8.119 29.872 1 98.22 264 LEU B N 1
ATOM 4212 C CA . LEU B 1 264 ? 2.858 9.496 30.296 1 98.22 264 LEU B CA 1
ATOM 4213 C C . LEU B 1 264 ? 1.494 9.987 29.822 1 98.22 264 LEU B C 1
ATOM 4215 O O . LEU B 1 264 ? 0.98 10.987 30.327 1 98.22 264 LEU B O 1
ATOM 4219 N N . LEU B 1 265 ? 0.973 9.331 28.882 1 98.29 265 LEU B N 1
ATOM 4220 C CA . LEU B 1 265 ? -0.304 9.708 28.285 1 98.29 265 LEU B CA 1
ATOM 4221 C C . LEU B 1 265 ? -1.192 8.485 28.084 1 98.29 265 LEU B C 1
ATOM 4223 O O . LEU B 1 265 ? -0.837 7.571 27.337 1 98.29 265 LEU B O 1
ATOM 4227 N N . ALA B 1 266 ? -2.311 8.486 28.714 1 97.57 266 ALA B N 1
ATOM 4228 C CA . ALA B 1 266 ? -3.277 7.409 28.512 1 97.57 266 ALA B CA 1
ATOM 4229 C C . ALA B 1 266 ? -4.026 7.585 27.194 1 97.57 266 ALA B C 1
ATOM 4231 O O . ALA B 1 266 ? -4.535 8.669 26.902 1 97.57 266 ALA B O 1
ATOM 4232 N N . PRO B 1 267 ? -4.16 6.551 26.442 1 96.7 267 PRO B N 1
ATOM 4233 C CA . PRO B 1 267 ? -4.891 6.65 25.176 1 96.7 267 PRO B CA 1
ATOM 4234 C C . PRO B 1 267 ? -6.308 7.19 25.353 1 96.7 267 PRO B C 1
ATOM 4236 O O . PRO B 1 267 ? -6.833 7.861 24.461 1 96.7 267 PRO B O 1
ATOM 4239 N N . SER B 1 268 ? -6.895 6.957 26.465 1 96.32 268 SER B N 1
ATOM 4240 C CA . SER B 1 268 ? -8.262 7.388 26.737 1 96.32 268 SER B CA 1
ATOM 4241 C C . SER B 1 268 ? -8.36 8.909 26.799 1 96.32 268 SER B C 1
ATOM 4243 O O . SER B 1 268 ? -9.457 9.468 26.736 1 96.32 268 SER B O 1
ATOM 4245 N N . ARG B 1 269 ? -7.24 9.597 26.936 1 96.75 269 ARG B N 1
ATOM 4246 C CA . ARG B 1 269 ? -7.217 11.054 27.007 1 96.75 269 ARG B CA 1
ATOM 4247 C C . ARG B 1 269 ? -7.149 11.67 25.614 1 96.75 269 ARG B C 1
ATOM 4249 O O . ARG B 1 269 ? -7.257 12.889 25.462 1 96.75 269 ARG B O 1
ATOM 4256 N N . ILE B 1 270 ? -6.953 10.852 24.644 1 97.76 270 ILE B N 1
ATOM 4257 C CA . ILE B 1 270 ? -6.775 11.328 23.276 1 97.76 270 ILE B CA 1
ATOM 4258 C C . ILE B 1 270 ? -8.129 11.391 22.572 1 97.76 270 ILE B C 1
ATOM 4260 O O . ILE B 1 270 ? -8.876 10.41 22.561 1 97.76 270 ILE B O 1
ATOM 4264 N N . VAL B 1 271 ? -8.425 12.556 22.096 1 97.44 271 VAL B N 1
ATOM 4265 C CA . VAL B 1 271 ? -9.641 12.732 21.309 1 97.44 271 VAL B CA 1
ATOM 4266 C C . VAL B 1 271 ? -9.328 12.544 19.826 1 97.44 271 VAL B C 1
ATOM 4268 O O . VAL B 1 271 ? -8.353 13.1 19.316 1 97.44 271 VAL B O 1
ATOM 4271 N N . GLU B 1 272 ? -10.086 11.782 19.186 1 98.05 272 GLU B N 1
ATOM 4272 C CA . GLU B 1 272 ? -9.895 11.629 17.747 1 98.05 272 GLU B CA 1
ATOM 4273 C C . GLU B 1 272 ? -10.525 12.788 16.98 1 98.05 272 GLU B C 1
ATOM 4275 O O . GLU B 1 272 ? -11.648 13.199 17.279 1 98.05 272 GLU B O 1
ATOM 4280 N N . LEU B 1 273 ? -9.884 13.278 16.034 1 98.15 273 LEU B N 1
ATOM 4281 C CA . LEU B 1 273 ? -10.233 14.503 15.323 1 98.15 273 LEU B CA 1
ATOM 4282 C C . LEU B 1 273 ? -11.615 14.389 14.69 1 98.15 273 LEU B C 1
ATOM 4284 O O . LEU B 1 273 ? -12.413 15.328 14.757 1 98.15 273 LEU B O 1
ATOM 4288 N N . GLY B 1 274 ? -11.919 13.266 14.033 1 98.46 274 GLY B N 1
ATOM 4289 C CA . GLY B 1 274 ? -13.226 13.096 13.419 1 98.46 274 GLY B CA 1
ATOM 4290 C C . GLY B 1 274 ? -14.371 13.253 14.401 1 98.46 274 GLY B C 1
ATOM 4291 O O . GLY B 1 274 ? -15.406 13.834 14.068 1 98.46 274 GLY B O 1
ATOM 4292 N N . ASP B 1 275 ? -14.206 12.736 15.616 1 97.78 275 ASP B N 1
ATOM 4293 C CA . ASP B 1 275 ? -15.215 12.873 16.661 1 97.78 275 ASP B CA 1
ATOM 4294 C C . ASP B 1 275 ? -15.377 14.333 17.08 1 97.78 275 ASP B C 1
ATOM 4296 O O . ASP B 1 275 ? -16.498 14.811 17.266 1 97.78 275 ASP B O 1
ATOM 4300 N N . ALA B 1 276 ? -14.276 14.995 17.23 1 97.34 276 ALA B N 1
ATOM 4301 C CA . ALA B 1 276 ? -14.305 16.406 17.603 1 97.34 276 ALA B CA 1
ATOM 4302 C C . ALA B 1 276 ? -15.021 17.239 16.544 1 97.34 276 ALA B C 1
ATOM 4304 O O . ALA B 1 276 ? -15.857 18.085 16.871 1 97.34 276 ALA B O 1
ATOM 4305 N N . LEU B 1 277 ? -14.69 16.977 15.302 1 97.58 277 LEU B N 1
ATOM 4306 C CA . LEU B 1 277 ? -15.289 17.714 14.195 1 97.58 277 LEU B CA 1
ATOM 4307 C C . LEU B 1 277 ? -16.788 17.445 14.11 1 97.58 277 LEU B C 1
ATOM 4309 O O . LEU B 1 277 ? -17.571 18.352 13.821 1 97.58 277 LEU B O 1
ATOM 4313 N N . ALA B 1 278 ? -17.147 16.25 14.329 1 97.11 278 ALA B N 1
ATOM 4314 C CA . ALA B 1 278 ? -18.553 15.86 14.257 1 97.11 278 ALA B CA 1
ATOM 4315 C C . ALA B 1 278 ? -19.362 16.515 15.373 1 97.11 278 ALA B C 1
ATOM 4317 O O . ALA B 1 278 ? -20.533 16.852 15.183 1 97.11 278 ALA B O 1
ATOM 4318 N N . SER B 1 279 ? -18.769 16.611 16.517 1 93.66 279 SER B N 1
ATOM 4319 C CA . SER B 1 279 ? -19.471 17.175 17.665 1 93.66 279 SER B CA 1
ATOM 4320 C C . SER B 1 279 ? -19.687 18.675 17.498 1 93.66 279 SER B C 1
ATOM 4322 O O . SER B 1 279 ? -20.676 19.223 17.988 1 93.66 279 SER B O 1
ATOM 4324 N N . GLY B 1 280 ? -18.804 19.322 16.815 1 85.24 280 GLY B N 1
ATOM 4325 C CA . GLY B 1 280 ? -18.882 20.759 16.609 1 85.24 280 GLY B CA 1
ATOM 4326 C C . GLY B 1 280 ? -18.54 21.559 17.852 1 85.24 280 GLY B C 1
ATOM 4327 O O . GLY B 1 280 ? -18.719 22.778 17.881 1 85.24 280 GLY B O 1
ATOM 4328 N N . VAL B 1 281 ? -18.109 20.911 18.843 1 84.49 281 VAL B N 1
ATOM 4329 C CA . VAL B 1 281 ? -17.808 21.591 20.098 1 84.49 281 VAL B CA 1
ATOM 4330 C C . VAL B 1 281 ? -16.34 22.011 20.119 1 84.49 281 VAL B C 1
ATOM 4332 O O . VAL B 1 281 ? -15.469 21.27 19.656 1 84.49 281 VAL B O 1
ATOM 4335 N N . ARG B 1 282 ? -16.217 23.222 20.553 1 83.93 282 ARG B N 1
ATOM 4336 C CA . ARG B 1 282 ? -14.838 23.65 20.764 1 83.93 282 ARG B CA 1
ATOM 4337 C C . ARG B 1 282 ? -14.206 22.902 21.934 1 83.93 282 ARG B C 1
ATOM 4339 O O . ARG B 1 282 ? -14.791 22.824 23.016 1 83.93 282 ARG B O 1
ATOM 4346 N N . LEU B 1 283 ? -13.104 22.369 21.715 1 93.06 283 LEU B N 1
ATOM 4347 C CA . LEU B 1 283 ? -12.441 21.533 22.711 1 93.06 283 LEU B CA 1
ATOM 4348 C C . LEU B 1 283 ? -11.687 22.387 23.723 1 93.06 283 LEU B C 1
ATOM 4350 O O . LEU B 1 283 ? -11.618 22.042 24.905 1 93.06 283 LEU B O 1
ATOM 4354 N N . ARG B 1 284 ? -11.131 23.508 23.177 1 94.42 284 ARG B N 1
ATOM 4355 C CA . ARG B 1 284 ? -10.487 24.44 24.097 1 94.42 284 ARG B CA 1
ATOM 4356 C C . ARG B 1 284 ? -11.516 25.139 24.978 1 94.42 284 ARG B C 1
ATOM 4358 O O . ARG B 1 284 ? -12.471 25.733 24.474 1 94.42 284 ARG B O 1
ATOM 4365 N N . GLN B 1 285 ? -11.324 25.127 26.26 1 92.51 285 GLN B N 1
ATOM 4366 C CA . GLN B 1 285 ? -12.308 25.676 27.187 1 92.51 285 GLN B CA 1
ATOM 4367 C C . GLN B 1 285 ? -11.915 27.08 27.639 1 92.51 285 GLN B C 1
ATOM 4369 O O . GLN B 1 285 ? -12.761 27.847 28.105 1 92.51 285 GLN B O 1
ATOM 4374 N N . ASN B 1 286 ? -10.643 27.407 27.657 1 93.61 286 ASN B N 1
ATOM 4375 C CA . ASN B 1 286 ? -10.156 28.741 27.992 1 93.61 286 ASN B CA 1
ATOM 4376 C C . ASN B 1 286 ? -8.803 29.023 27.347 1 93.61 286 ASN B C 1
ATOM 4378 O O . ASN B 1 286 ? -8.144 28.107 26.851 1 93.61 286 ASN B O 1
ATOM 4382 N N . ASP B 1 287 ? -8.342 30.179 27.415 1 93.85 287 ASP B N 1
ATOM 4383 C CA . ASP B 1 287 ? -7.19 30.649 26.652 1 93.85 287 ASP B CA 1
ATOM 4384 C C . ASP B 1 287 ? -5.882 30.25 27.331 1 93.85 287 ASP B C 1
ATOM 4386 O O . ASP B 1 287 ? -4.807 30.373 26.741 1 93.85 287 ASP B O 1
ATOM 4390 N N . GLU B 1 288 ? -5.927 29.698 28.487 1 96.66 288 GLU B N 1
ATOM 4391 C CA . GLU B 1 288 ? -4.706 29.329 29.197 1 96.66 288 GLU B CA 1
ATOM 4392 C C . GLU B 1 288 ? -4.308 27.886 28.898 1 96.66 288 GLU B C 1
ATOM 4394 O O . GLU B 1 288 ? -3.179 27.477 29.178 1 96.66 288 GLU B O 1
ATOM 4399 N N . GLN B 1 289 ? -5.196 27.144 28.302 1 98.1 289 GLN B N 1
ATOM 4400 C CA . GLN B 1 289 ? -4.97 25.723 28.061 1 98.1 289 GLN B CA 1
ATOM 4401 C C . GLN B 1 289 ? -3.907 25.509 26.987 1 98.1 289 GLN B C 1
ATOM 4403 O O . GLN B 1 289 ? -3.875 26.229 25.986 1 98.1 289 GLN B O 1
ATOM 4408 N N . ILE B 1 290 ? -3.101 24.528 27.252 1 98.44 290 ILE B N 1
ATOM 4409 C CA . ILE B 1 290 ? -2.2 24.014 26.226 1 98.44 290 ILE B CA 1
ATOM 4410 C C . ILE B 1 290 ? -2.876 22.872 25.47 1 98.44 290 ILE B C 1
ATOM 4412 O O . ILE B 1 290 ? -3.388 21.931 26.082 1 98.44 290 ILE B O 1
ATOM 4416 N N . THR B 1 291 ? -2.933 23.024 24.166 1 98.67 291 THR B N 1
ATOM 4417 C CA . THR B 1 291 ? -3.566 22 23.342 1 98.67 291 THR B CA 1
ATOM 4418 C C . THR B 1 291 ? -2.59 21.465 22.299 1 98.67 291 THR B C 1
ATOM 4420 O O . THR B 1 291 ? -1.671 22.172 21.88 1 98.67 291 THR B O 1
ATOM 4423 N N . LEU B 1 292 ? -2.756 20.217 21.962 1 98.76 292 LEU B N 1
ATOM 4424 C CA . LEU B 1 292 ? -1.847 19.527 21.053 1 98.76 292 LEU B CA 1
ATOM 4425 C C . LEU B 1 292 ? -2.621 18.665 20.061 1 98.76 292 LEU B C 1
ATOM 4427 O O . LEU B 1 292 ? -3.512 17.909 20.453 1 98.76 292 LEU B O 1
ATOM 4431 N N . ALA B 1 293 ? -2.347 18.849 18.831 1 98.71 293 ALA B N 1
ATOM 4432 C CA . ALA B 1 293 ? -2.848 17.959 17.787 1 98.71 293 ALA B CA 1
ATOM 4433 C C . ALA B 1 293 ? -1.705 17.208 17.11 1 98.71 293 ALA B C 1
ATOM 4435 O O . ALA B 1 293 ? -0.692 17.808 16.743 1 98.71 293 ALA B O 1
ATOM 4436 N N . ASP B 1 294 ? -1.84 15.951 17.029 1 98.78 294 ASP B N 1
ATOM 4437 C CA . ASP B 1 294 ? -0.916 15.063 16.33 1 98.78 294 ASP B CA 1
ATOM 4438 C C . ASP B 1 294 ? -1.537 14.527 15.042 1 98.78 294 ASP B C 1
ATOM 4440 O O . ASP B 1 294 ? -2.492 13.749 15.085 1 98.78 294 ASP B O 1
ATOM 4444 N N . LEU B 1 295 ? -0.994 14.952 13.945 1 98.52 295 LEU B N 1
ATOM 4445 C CA . LEU B 1 295 ? -1.501 14.55 12.638 1 98.52 295 LEU B CA 1
ATOM 4446 C C . LEU B 1 295 ? -0.483 13.684 11.903 1 98.52 295 LEU B C 1
ATOM 4448 O O . LEU B 1 295 ? 0.585 14.165 11.518 1 98.52 295 LEU B O 1
ATOM 4452 N N . THR B 1 296 ? -0.781 12.448 11.68 1 97.44 296 THR B N 1
ATOM 4453 C CA . THR B 1 296 ? 0.118 11.526 10.995 1 97.44 296 THR B CA 1
ATOM 4454 C C . THR B 1 296 ? -0.335 11.298 9.556 1 97.44 296 THR B C 1
ATOM 4456 O O . THR B 1 296 ? 0.399 10.719 8.753 1 97.44 296 THR B O 1
ATOM 4459 N N . GLY B 1 297 ? -1.456 11.855 9.239 1 97.22 297 GLY B N 1
ATOM 4460 C CA . GLY B 1 297 ? -2.013 11.617 7.917 1 97.22 297 GLY B CA 1
ATOM 4461 C C . GLY B 1 297 ? -2.699 10.269 7.794 1 97.22 297 GLY B C 1
ATOM 4462 O O . GLY B 1 297 ? -2.069 9.226 7.98 1 97.22 297 GLY B O 1
ATOM 4463 N N . ILE B 1 298 ? -3.998 10.286 7.528 1 97.85 298 ILE B N 1
ATOM 4464 C CA . ILE B 1 298 ? -4.714 9.031 7.328 1 97.85 298 ILE B CA 1
ATOM 4465 C C . ILE B 1 298 ? -5.229 8.954 5.893 1 97.85 298 ILE B C 1
ATOM 4467 O O . ILE B 1 298 ? -5.523 9.981 5.277 1 97.85 298 ILE B O 1
ATOM 4471 N N . ALA B 1 299 ? -5.385 7.779 5.429 1 98.39 299 ALA B N 1
ATOM 4472 C CA . ALA B 1 299 ? -5.699 7.537 4.023 1 98.39 299 ALA B CA 1
ATOM 4473 C C . ALA B 1 299 ? -7.068 8.104 3.662 1 98.39 299 ALA B C 1
ATOM 4475 O O . ALA B 1 299 ? -7.322 8.441 2.503 1 98.39 299 ALA B O 1
ATOM 4476 N N . ALA B 1 300 ? -7.961 8.245 4.62 1 98.59 300 ALA B N 1
ATOM 4477 C CA . ALA B 1 300 ? -9.278 8.829 4.38 1 98.59 300 ALA B CA 1
ATOM 4478 C C . ALA B 1 300 ? -9.157 10.241 3.815 1 98.59 300 ALA B C 1
ATOM 4480 O O . ALA B 1 300 ? -9.972 10.658 2.988 1 98.59 300 ALA B O 1
ATOM 4481 N N . GLN B 1 301 ? -8.184 10.972 4.271 1 98.52 301 GLN B N 1
ATOM 4482 C CA . GLN B 1 301 ? -7.967 12.325 3.769 1 98.52 301 GLN B CA 1
ATOM 4483 C C . GLN B 1 301 ? -7.512 12.306 2.313 1 98.52 301 GLN B C 1
ATOM 4485 O O . GLN B 1 301 ? -7.875 13.187 1.532 1 98.52 301 GLN B O 1
ATOM 4490 N N . ASP B 1 302 ? -6.697 11.341 1.964 1 98.66 302 ASP B N 1
ATOM 4491 C CA . ASP B 1 302 ? -6.252 11.197 0.582 1 98.66 302 ASP B CA 1
ATOM 4492 C C . ASP B 1 302 ? -7.422 10.864 -0.34 1 98.66 302 ASP B C 1
ATOM 4494 O O . ASP B 1 302 ? -7.538 11.423 -1.433 1 98.66 302 ASP B O 1
ATOM 4498 N N . ALA B 1 303 ? -8.273 9.952 0.151 1 98.65 303 ALA B N 1
ATOM 4499 C CA . ALA B 1 303 ? -9.471 9.618 -0.615 1 98.65 303 ALA B CA 1
ATOM 4500 C C . ALA B 1 303 ? -10.374 10.837 -0.78 1 98.65 303 ALA B C 1
ATOM 4502 O O . ALA B 1 303 ? -10.896 11.089 -1.868 1 98.65 303 ALA B O 1
ATOM 4503 N N . ALA B 1 304 ? -10.523 11.6 0.286 1 98.51 304 ALA B N 1
ATOM 4504 C CA . ALA B 1 304 ? -11.417 12.754 0.288 1 98.51 304 ALA B CA 1
ATOM 4505 C C . ALA B 1 304 ? -10.917 13.838 -0.663 1 98.51 304 ALA B C 1
ATOM 4507 O O . ALA B 1 304 ? -11.688 14.374 -1.463 1 98.51 304 ALA B O 1
ATOM 4508 N N . ILE B 1 305 ? -9.652 14.156 -0.573 1 98.46 305 ILE B N 1
ATOM 4509 C CA . ILE B 1 305 ? -9.14 15.244 -1.4 1 98.46 305 ILE B CA 1
ATOM 4510 C C . ILE B 1 305 ? -9.112 14.81 -2.864 1 98.46 305 ILE B C 1
ATOM 4512 O O . ILE B 1 305 ? -9.337 15.623 -3.763 1 98.46 305 ILE B O 1
ATOM 4516 N N . ALA B 1 306 ? -8.756 13.538 -3.144 1 98.34 306 ALA B N 1
ATOM 4517 C CA . ALA B 1 306 ? -8.816 13.033 -4.513 1 98.34 306 ALA B CA 1
ATOM 4518 C C . ALA B 1 306 ? -10.222 13.176 -5.09 1 98.34 306 ALA B C 1
ATOM 4520 O O . ALA B 1 306 ? -10.389 13.596 -6.238 1 98.34 306 ALA B O 1
ATOM 4521 N N . ALA B 1 307 ? -11.231 12.851 -4.289 1 97.46 307 ALA B N 1
ATOM 4522 C CA . ALA B 1 307 ? -12.622 12.969 -4.72 1 97.46 307 ALA B CA 1
ATOM 4523 C C . ALA B 1 307 ? -12.967 14.414 -5.07 1 97.46 307 ALA B C 1
ATOM 4525 O O . ALA B 1 307 ? -13.744 14.668 -5.993 1 97.46 307 ALA B O 1
ATOM 4526 N N . SER B 1 308 ? -12.408 15.332 -4.348 1 96.98 308 SER B N 1
ATOM 4527 C CA . SER B 1 308 ? -12.706 16.744 -4.565 1 96.98 308 SER B CA 1
ATOM 4528 C C . SER B 1 308 ? -12.234 17.204 -5.941 1 96.98 308 SER B C 1
ATOM 4530 O O . SER B 1 308 ? -12.795 18.139 -6.515 1 96.98 308 SER B O 1
ATOM 4532 N N . VAL B 1 309 ? -11.188 16.582 -6.485 1 97.21 309 VAL B N 1
ATOM 4533 C CA . VAL B 1 309 ? -10.632 17.008 -7.765 1 97.21 309 VAL B CA 1
ATOM 4534 C C . VAL B 1 309 ? -11.206 16.15 -8.89 1 97.21 309 VAL B C 1
ATOM 4536 O O . VAL B 1 309 ? -11.205 16.559 -10.054 1 97.21 309 VAL B O 1
ATOM 4539 N N . LEU B 1 310 ? -11.713 14.914 -8.599 1 95.59 310 LEU B N 1
ATOM 4540 C CA . LEU B 1 310 ? -12.235 13.99 -9.6 1 95.59 310 LEU B CA 1
ATOM 4541 C C . LEU B 1 310 ? -13.717 14.244 -9.854 1 95.59 310 LEU B C 1
ATOM 4543 O O . LEU B 1 310 ? -14.257 13.819 -10.878 1 95.59 310 LEU B O 1
ATOM 4547 N N . ALA B 1 311 ? -14.444 14.818 -8.827 1 83.57 311 ALA B N 1
ATOM 4548 C CA . ALA B 1 311 ? -15.866 15.113 -8.987 1 83.57 311 ALA B CA 1
ATOM 4549 C C . ALA B 1 311 ? -16.1 16.064 -10.157 1 83.57 311 ALA B C 1
ATOM 4551 O O . ALA B 1 311 ? -15.264 16.925 -10.443 1 83.57 311 ALA B O 1
ATOM 4552 N N . PRO B 1 312 ? -17.186 15.685 -11.024 1 63.8 312 PRO B N 1
ATOM 4553 C CA . PRO B 1 312 ? -17.523 16.584 -12.13 1 63.8 312 PRO B CA 1
ATOM 4554 C C . PRO B 1 312 ? -17.795 18.013 -11.666 1 63.8 312 PRO B C 1
ATOM 4556 O O . PRO B 1 312 ? -18.209 18.227 -10.523 1 63.8 312 PRO B O 1
ATOM 4559 N N . GLY B 1 313 ? -16.929 19.046 -11.933 1 49.03 313 GLY B N 1
ATOM 4560 C CA . GLY B 1 313 ? -17.338 20.416 -11.669 1 49.03 313 GLY B CA 1
ATOM 4561 C C . GLY B 1 313 ? -18.844 20.599 -11.673 1 49.03 313 GLY B C 1
ATOM 4562 O O . GLY B 1 313 ? -19.538 20.06 -12.537 1 49.03 313 GLY B O 1
ATOM 4563 N N . GLY B 1 314 ? -19.536 20.775 -10.503 1 34.76 314 GLY B N 1
ATOM 4564 C CA . GLY B 1 314 ? -20.819 21.408 -10.765 1 34.76 314 GLY B CA 1
ATOM 4565 C C . GLY B 1 314 ? -20.752 22.463 -11.853 1 34.76 314 GLY B C 1
ATOM 4566 O O . GLY B 1 314 ? -19.675 22.979 -12.159 1 34.76 314 GLY B O 1
#

Nearest PDB structures (foldseek):
  1omo-assembly1_A  TM=9.149E-01  e=9.628E-32  Archaeoglobus fulgidus
  3hdj-assembly1_B  TM=8.906E-01  e=4.160E-26  Bordetella pertussis
  8j1g-assembly1_B  TM=8.149E-01  e=1.425E-21  Pseudomonas veronii
  8j1g-assembly1_A  TM=8.309E-01  e=7.722E-21  Pseudomonas veronii
  8j1c-assembly2_C  TM=8.237E-01  e=2.743E-20  Pseudomonas veronii

InterPro domains:
  IPR003462 Ornithine cyclodeaminase/mu-crystallin [PF02423] (15-309)
  IPR003462 Ornithine cyclodeaminase/mu-crystallin [PIRSF001439] (14-310)
  IPR003462 Ornithine cyclodeaminase/mu-crystallin [PTHR13812] (14-310)
  IPR023401 Ornithine cyclodeaminase, N-terminal [G3DSA:3.30.1780.10] (6-310)
  IPR036291 NAD(P)-binding domain superfamily [SSF51735] (1-310)

pLDDT: mean 96.51, std 5.33, range [34.76, 98.91]

Sequence (628 aa):
MKLLDKNAIIARFDADHALARVKAGFIAYSRGQVQSAPVQNFHFAGANGDCCVKSAHIAGEEALVVKISTGFYDNPSRGLPSNDGLVLALSATDGRVLALLQDQGWLTTMRTALAGRLVAGLLAPSRVEAIGLLGAGEQARAQLEQLRAVTDCREVRVWSRQPEQAAAFCAFAAQLGFRALAAADPRAVAAEANLIVTATPSRGPLLQRGWIRPGTHITALGADGPGKQELDPAIAADANVVVADSLAQCAAYGELSHAVKAGLLAPSRIVELGDALASGVRLRQNDEQITLADLTGIAAQDAAIAASVLAPGGMKLLDKNAIIARFDADHALARVKAGFIAYSRGQVQSAPVQNFHFAGANGDCCVKSAHIAGEEALVVKISTGFYDNPSRGLPSNDGLVLALSATDGRVLALLQDQGWLTTMRTALAGRLVAGLLAPSRVEAIGLLGAGEQARAQLEQLRAVTDCREVRVWSRQPEQAAAFCAFAAQLGFRALAAADPRAVAAEANLIVTATPSRGPLLQRGWIRPGTHITALGADGPGKQELDPAIAADANVVVADSLAQCAAYGELSHAVKAGLLAPSRIVELGDALASGVRLRQNDEQITLADLTGIAAQDAAIAASVLAPGG

Foldseek 3Di:
DAEAEQVLLVVLDDLVQLLVLLLVLLLQVVVVQKDWDDKDKADDPVQRKIKIWTWMDGHPDFWIKIKIKMARPCVVVVVHARIFIWMWTAGPVPGHTDYIYRNGCVLVLQLLLSVLLLVCQQQAFPDKQEEEEEDQHSNSLSNVVSCVVRHVAQHYEYEYPDVVSQVVSCVSSVVVVHRYDYDPALLRSQQRTQEYEYAALALDERDELVSHAFLHEYEYENQLDARGEHHDLVLVLQFPAAEESDLVRCCCTWNNVVCVVVVSDDSVRYHHSSVSSVVVHRPDPHRRGYYYYIYNDHNSSVVSSVCSSVPDDD/DAEAEQVLLVVLDDLVQLLVLLLVLLLQVVVVQKDWDDKDKADDPVQRKIKIWTWMDGHPDFWIKIKIKMARPCVVVVVHARIFIWMWTAGPVPGHTDYIYRNGCVLVLQLLLSVLLLVCQQQAFPAKQEEEEEDQHSNSLSNLVSCVVRHVAQHYEYEYPDVVSQVVSCVSSVVVVHRYDYDPALLRSQQRTQEYEYAALALDERDELVSHAFLHEYEYENQLDARGEHHDLVLVLQFPAAEESDLVRCCCTWNNVVNVVVVSDDSVRYHHSSVSSVVVHRPDPHRRGYYYYIYNDHNSSVVSSVCSSVPDDD

Radius of gyration: 26.98 Å; Cα contacts (8 Å, |Δi|>4): 1547; chains: 2; bounding box: 43×81×59 Å